Protein AF-A0A0H5S1N2-F1 (afdb_monomer_lite)

Organism: Brugia malayi (NCBI:txid6279)

Foldseek 3Di:
DDDDPQKDKDAPDDAFAPCNVPRHMDIGGRPDDDDLVVDPDPAWHADPVRDIDGPDPDPVVVVVVVLVVLVVVLVVLVVLVVVLVLLVLLLVLLLVVQDDDDDPDVVPVVVVCVVVVVVVVVVVCVVVPDDDPGHSCRVNVCSCPPSHNVQRVLLVVLVVLLVCLPPDPDDCCPPVLSLCVLSVDDQAFDDDDDPDPLVVLLSLLSNLLVLLSVVLVVQLVVCVVVVHDSVRSSSDRPNVNVLSSVLSSVSVVLVVVLVVDDPVCSVLSSLVSLLSSLVSCLVCVVVCCVSCSDPDCVVNVVSVVVNVVSCVVCSVCSNVVSVVSDDQVVVSPDLSSDPVSPSVVSVVVVVVVDDDPPPPPPPDDPDDDDDDDDDDD

InterPro domains:
  IPR002655 Acyl-CoA oxidase, C-terminal [PF01756] (198-357)
  IPR012258 Acyl-CoA oxidase [PTHR10909] (109-358)
  IPR036250 Acyl-CoA dehydrogenase-like, C-terminal [SSF47203] (67-165)
  IPR036250 Acyl-CoA dehydrogenase-like, C-terminal [SSF47203] (199-356)
  IPR046373 Acyl-CoA oxidase/dehydrogenase, middle domain superfamily [G3DSA:2.40.110.10] (1-53)
  IPR055060 Acyl-CoA oxidase, C-alpha1 domain [PF22924] (109-161)

Structure (mmCIF, N/CA/C/O backbone):
data_AF-A0A0H5S1N2-F1
#
_entry.id   AF-A0A0H5S1N2-F1
#
loop_
_atom_site.group_PDB
_atom_site.id
_atom_site.type_symbol
_atom_site.label_atom_id
_atom_site.label_alt_id
_atom_site.label_comp_id
_atom_site.label_asym_id
_atom_site.label_entity_id
_atom_site.label_seq_id
_atom_site.pdbx_PDB_ins_code
_atom_site.Cartn_x
_atom_site.Cartn_y
_atom_site.Cartn_z
_atom_site.occupancy
_atom_site.B_iso_or_equiv
_atom_site.auth_seq_id
_atom_site.auth_comp_id
_atom_site.auth_asym_id
_atom_site.auth_atom_id
_atom_site.pdbx_PDB_model_num
ATOM 1 N N . MET A 1 1 ? -35.522 -21.968 0.559 1.00 69.38 1 MET A N 1
ATOM 2 C CA . MET A 1 1 ? -35.808 -21.950 2.017 1.00 69.38 1 MET A CA 1
ATOM 3 C C . MET A 1 1 ? -36.657 -20.722 2.329 1.00 69.38 1 MET A C 1
ATOM 5 O O . MET A 1 1 ? -36.468 -19.716 1.660 1.00 69.38 1 MET A O 1
ATOM 9 N N . LYS A 1 2 ? -37.596 -20.783 3.283 1.00 88.25 2 LYS A N 1
ATOM 10 C CA . LYS A 1 2 ? -38.331 -19.587 3.744 1.00 88.25 2 LYS A CA 1
ATOM 11 C C . LYS A 1 2 ? -37.673 -19.038 5.021 1.00 88.25 2 LYS A C 1
ATOM 13 O O . LYS A 1 2 ? -37.252 -19.859 5.838 1.00 88.25 2 LYS A O 1
ATOM 18 N N . PRO A 1 3 ? -37.579 -17.707 5.213 1.00 92.56 3 PRO A N 1
ATOM 19 C CA . PRO A 1 3 ? -37.028 -17.129 6.440 1.00 92.56 3 PRO A CA 1
ATOM 20 C C . PRO A 1 3 ? -37.806 -17.564 7.691 1.00 92.56 3 PRO A C 1
ATOM 22 O O . PRO A 1 3 ? -39.020 -17.775 7.636 1.00 92.56 3 PRO A O 1
ATOM 25 N N . LEU A 1 4 ? -37.111 -17.683 8.827 1.00 94.69 4 LEU A N 1
ATOM 26 C CA . LEU A 1 4 ? -37.740 -17.999 10.113 1.00 94.69 4 LEU A CA 1
ATOM 27 C C . LEU A 1 4 ? -38.687 -16.877 10.564 1.00 94.69 4 LEU A C 1
ATOM 29 O O . LEU A 1 4 ? -38.534 -15.711 10.201 1.00 94.69 4 LEU A O 1
ATOM 33 N N . LYS A 1 5 ? -39.652 -17.219 11.425 1.00 95.12 5 LYS A N 1
ATOM 34 C CA . LYS A 1 5 ? -40.608 -16.251 11.982 1.00 95.12 5 LYS A CA 1
ATOM 35 C C . LYS A 1 5 ? -39.878 -15.081 12.648 1.00 95.12 5 LYS A C 1
ATOM 37 O O . LYS A 1 5 ? -39.040 -15.284 13.522 1.00 95.12 5 LYS A O 1
ATOM 42 N N . GLY A 1 6 ? -40.246 -13.857 12.277 1.00 95.38 6 GLY A N 1
ATOM 43 C CA . GLY A 1 6 ? -39.630 -12.642 12.815 1.00 95.38 6 GLY A CA 1
ATOM 44 C C . GLY A 1 6 ? -38.267 -12.307 12.203 1.00 95.38 6 GLY A C 1
ATOM 45 O O . GLY A 1 6 ? -37.628 -11.377 12.681 1.00 95.38 6 GLY A O 1
ATOM 46 N N . ILE A 1 7 ? -37.825 -13.022 11.165 1.00 97.00 7 ILE A N 1
ATOM 47 C CA . ILE A 1 7 ? -36.645 -12.677 10.369 1.00 97.00 7 ILE A CA 1
ATOM 48 C C . ILE A 1 7 ? -37.102 -12.293 8.963 1.00 97.00 7 ILE A C 1
ATOM 50 O O . ILE A 1 7 ? -37.842 -13.031 8.314 1.00 97.00 7 ILE A O 1
ATOM 54 N N . THR A 1 8 ? -36.641 -11.144 8.484 1.00 96.62 8 THR A N 1
ATOM 55 C CA . THR A 1 8 ? -36.750 -10.744 7.079 1.00 96.62 8 THR A CA 1
ATOM 56 C C . THR A 1 8 ? -35.342 -10.595 6.525 1.00 96.62 8 THR A C 1
ATOM 58 O O . THR A 1 8 ? -34.508 -9.951 7.156 1.00 96.62 8 THR A O 1
ATOM 61 N N . ILE A 1 9 ? -35.085 -11.205 5.373 1.00 96.31 9 ILE A N 1
ATOM 62 C CA . ILE A 1 9 ? -33.820 -11.096 4.644 1.00 96.31 9 ILE A CA 1
ATOM 63 C C . ILE A 1 9 ? -34.110 -10.665 3.213 1.00 96.31 9 ILE A C 1
ATOM 65 O O . ILE A 1 9 ? -35.182 -10.976 2.686 1.00 96.31 9 ILE A O 1
ATOM 69 N N . GLY A 1 10 ? -33.159 -9.984 2.594 1.00 93.69 10 GLY A N 1
ATOM 70 C CA . GLY A 1 10 ? -33.212 -9.634 1.181 1.00 93.69 10 GLY A CA 1
ATOM 71 C C . GLY A 1 10 ? -31.820 -9.369 0.630 1.00 93.69 10 GLY A C 1
ATOM 72 O O . GLY A 1 10 ? -30.874 -9.203 1.397 1.00 93.69 10 GLY A O 1
ATOM 73 N N . ASP A 1 11 ? -31.714 -9.348 -0.693 1.00 93.75 11 ASP A N 1
ATOM 74 C CA . ASP A 1 11 ? -30.486 -8.998 -1.405 1.00 93.75 11 ASP A CA 1
ATOM 75 C C . ASP A 1 11 ? -30.286 -7.469 -1.409 1.00 93.75 11 ASP A C 1
ATOM 77 O O . ASP A 1 11 ? -31.260 -6.708 -1.377 1.00 93.75 11 ASP A O 1
ATOM 81 N N . MET A 1 12 ? -29.030 -7.017 -1.396 1.00 91.56 12 MET A N 1
ATOM 82 C CA . MET A 1 12 ? -28.662 -5.594 -1.479 1.00 91.56 12 MET A CA 1
ATOM 83 C C . MET A 1 12 ? -28.773 -5.021 -2.897 1.00 91.56 12 MET A C 1
ATOM 85 O O . MET A 1 12 ? -28.662 -3.808 -3.067 1.00 91.56 12 MET A O 1
ATOM 89 N N . GLY A 1 13 ? -29.010 -5.869 -3.894 1.00 88.94 13 GLY A N 1
ATOM 90 C CA . GLY A 1 13 ? -29.128 -5.516 -5.295 1.00 88.94 13 GLY A CA 1
ATOM 91 C C . GLY A 1 13 ? -27.802 -5.583 -6.047 1.00 88.94 13 GLY A C 1
ATOM 92 O O . GLY A 1 13 ? -26.822 -6.223 -5.633 1.00 88.94 13 GLY A O 1
ATOM 93 N N . GLU A 1 14 ? -27.809 -4.904 -7.191 1.00 86.56 14 GLU A N 1
ATOM 94 C CA . GLU A 1 14 ? -26.660 -4.778 -8.075 1.00 86.56 14 GLU A CA 1
ATOM 95 C C . GLU A 1 14 ? -25.483 -4.115 -7.352 1.00 86.56 14 GLU A C 1
ATOM 97 O O . GLU A 1 14 ? -25.625 -3.149 -6.597 1.00 86.56 14 GLU A O 1
ATOM 102 N N . LYS A 1 15 ? -24.302 -4.676 -7.580 1.00 81.69 15 LYS A N 1
ATOM 103 C CA . LYS A 1 15 ? -23.021 -4.218 -7.057 1.00 81.69 15 LYS A CA 1
ATOM 104 C C . LYS A 1 15 ? -22.093 -3.959 -8.228 1.00 81.69 15 LYS A C 1
ATOM 106 O O . LYS A 1 15 ? -22.338 -4.365 -9.361 1.00 81.69 15 LYS A O 1
ATOM 111 N N . ILE A 1 16 ? -20.982 -3.301 -7.947 1.00 71.56 16 ILE A N 1
ATOM 112 C CA . ILE A 1 16 ? -20.002 -3.051 -8.988 1.00 71.56 16 ILE A CA 1
ATOM 113 C C . ILE A 1 16 ? -19.229 -4.321 -9.371 1.00 71.56 16 ILE A C 1
ATOM 115 O O . ILE A 1 16 ? -18.708 -5.026 -8.509 1.00 71.56 16 ILE A O 1
ATOM 119 N N . GLY A 1 17 ? -19.090 -4.560 -10.678 1.00 69.69 17 GLY A N 1
ATOM 120 C CA . GLY A 1 17 ? -18.202 -5.580 -11.244 1.00 69.69 17 GLY A CA 1
ATOM 121 C C . GLY A 1 17 ? -18.517 -7.001 -10.772 1.00 69.69 17 GLY A C 1
ATOM 122 O O . GLY A 1 17 ? -19.680 -7.378 -10.607 1.00 69.69 17 GLY A O 1
ATOM 123 N N . ASP A 1 18 ? -17.463 -7.781 -10.522 1.00 69.69 18 ASP A N 1
ATOM 124 C CA . ASP A 1 18 ? -17.546 -9.215 -10.199 1.00 69.69 18 ASP A CA 1
ATOM 125 C C . ASP A 1 18 ? -18.272 -9.531 -8.880 1.00 69.69 18 ASP A C 1
ATOM 127 O O . ASP A 1 18 ? -18.633 -10.682 -8.610 1.00 69.69 18 ASP A O 1
ATOM 131 N N . TRP A 1 19 ? -18.545 -8.514 -8.057 1.00 79.38 19 TRP A N 1
ATOM 132 C CA . TRP A 1 19 ? -19.257 -8.674 -6.792 1.00 79.38 19 TRP A CA 1
ATOM 133 C C . TRP A 1 19 ? -20.731 -9.032 -6.976 1.00 79.38 19 TRP A C 1
ATOM 135 O O . TRP A 1 19 ? -21.348 -9.494 -6.023 1.00 79.38 19 TRP A O 1
ATOM 145 N N . ASN A 1 20 ? -21.295 -8.897 -8.182 1.00 83.00 20 ASN A N 1
ATOM 146 C CA . ASN A 1 20 ? -22.653 -9.362 -8.493 1.00 83.00 20 ASN A CA 1
ATOM 147 C C . ASN A 1 20 ? -22.849 -10.872 -8.298 1.00 83.00 20 ASN A C 1
ATOM 149 O O . ASN A 1 20 ? -23.973 -11.315 -8.079 1.00 83.00 20 ASN A O 1
ATOM 153 N N . SER A 1 21 ? -21.766 -11.654 -8.325 1.00 83.06 21 SER A N 1
ATOM 154 C CA . SER A 1 21 ? -21.802 -13.086 -8.004 1.00 83.06 21 SER A CA 1
ATOM 155 C C . SER A 1 21 ? -21.933 -13.383 -6.501 1.00 83.06 21 SER A C 1
ATOM 157 O O . SER A 1 21 ? -22.204 -14.524 -6.131 1.00 83.06 21 SER A O 1
ATOM 159 N N . ILE A 1 22 ? -21.754 -12.375 -5.637 1.00 86.12 22 ILE A N 1
ATOM 160 C CA . ILE A 1 22 ? -21.872 -12.491 -4.180 1.00 86.12 22 ILE A CA 1
ATOM 161 C C . ILE A 1 22 ? -23.232 -11.951 -3.729 1.00 86.12 22 ILE A C 1
ATOM 163 O O . ILE A 1 22 ? -23.596 -10.805 -3.996 1.00 86.12 22 ILE A O 1
ATOM 167 N N . ASP A 1 23 ? -23.975 -12.760 -2.984 1.00 89.50 23 ASP A N 1
ATOM 168 C CA . ASP A 1 23 ? -25.315 -12.479 -2.462 1.00 89.50 23 ASP A CA 1
ATOM 169 C C . ASP A 1 23 ? -25.272 -11.647 -1.167 1.00 89.50 23 ASP A C 1
ATOM 171 O O . ASP A 1 23 ? -25.811 -12.020 -0.122 1.00 89.50 23 ASP A O 1
ATOM 175 N N . ASN A 1 24 ? -24.599 -10.488 -1.212 1.00 90.94 24 ASN A N 1
ATOM 176 C CA . ASN A 1 24 ? -24.626 -9.538 -0.100 1.00 90.94 24 ASN A CA 1
ATOM 177 C C . ASN A 1 24 ? -26.076 -9.159 0.224 1.00 90.94 24 ASN A C 1
ATOM 179 O O . ASN A 1 24 ? -26.756 -8.537 -0.587 1.00 90.94 24 ASN A O 1
ATOM 183 N N . GLY A 1 25 ? -26.521 -9.485 1.435 1.00 93.00 25 GLY A N 1
ATOM 184 C CA . GLY A 1 25 ? -27.890 -9.242 1.869 1.00 93.00 25 GLY A CA 1
ATOM 185 C C . GLY A 1 25 ? -28.004 -8.326 3.080 1.00 93.00 25 GLY A C 1
ATOM 186 O O . GLY A 1 25 ? -27.043 -8.067 3.805 1.00 93.00 25 GLY A O 1
ATOM 187 N N . TRP A 1 26 ? -29.227 -7.875 3.328 1.00 95.12 26 TRP A N 1
ATOM 188 C CA . TRP A 1 26 ? -29.633 -7.239 4.574 1.00 95.12 26 TRP A CA 1
ATOM 189 C C . TRP A 1 26 ? -30.487 -8.203 5.400 1.00 95.12 26 TRP A C 1
ATOM 191 O O . TRP A 1 26 ? -31.183 -9.073 4.873 1.00 95.12 26 TRP A O 1
ATOM 201 N N . ILE A 1 27 ? -30.456 -8.032 6.722 1.00 96.12 27 ILE A N 1
ATOM 202 C CA . ILE A 1 27 ? -31.265 -8.810 7.662 1.00 96.12 27 ILE A CA 1
ATOM 203 C C . ILE A 1 27 ? -31.962 -7.887 8.658 1.00 96.12 27 ILE A C 1
ATOM 205 O O . ILE A 1 27 ? -31.359 -6.979 9.228 1.00 96.12 27 ILE A O 1
ATOM 209 N N . LYS A 1 28 ? -33.254 -8.130 8.882 1.00 96.62 28 LYS A N 1
ATOM 210 C CA . LYS A 1 28 ? -34.083 -7.429 9.861 1.00 96.62 28 LYS A CA 1
ATOM 211 C C . LYS A 1 28 ? -34.686 -8.428 10.836 1.00 96.62 28 LYS A C 1
ATOM 213 O O . LYS A 1 28 ? -35.381 -9.364 10.440 1.00 96.62 28 LYS A O 1
ATOM 218 N N . PHE A 1 29 ? -34.478 -8.175 12.124 1.00 97.25 29 PHE A N 1
ATOM 219 C CA . PHE A 1 29 ? -35.089 -8.941 13.204 1.00 97.25 29 PHE A CA 1
ATOM 220 C C . PHE A 1 29 ? -36.305 -8.195 13.761 1.00 97.25 29 PHE A C 1
ATOM 222 O O . PHE A 1 29 ? -36.204 -7.053 14.202 1.00 97.25 29 PHE A O 1
ATOM 229 N N . ASN A 1 30 ? -37.461 -8.851 13.781 1.00 96.94 30 ASN A N 1
ATOM 230 C CA . ASN A 1 30 ? -38.675 -8.392 14.446 1.00 96.94 30 ASN A CA 1
ATOM 231 C C . ASN A 1 30 ? -38.981 -9.302 15.640 1.00 96.94 30 ASN A C 1
ATOM 233 O O . ASN A 1 30 ? -39.655 -10.324 15.497 1.00 96.94 30 ASN A O 1
ATOM 237 N N . LYS A 1 31 ? -38.448 -8.931 16.812 1.00 95.88 31 LYS A N 1
ATOM 238 C CA . LYS A 1 31 ? -38.609 -9.661 18.085 1.00 95.88 31 LYS A CA 1
ATOM 239 C C . LYS A 1 31 ? -38.317 -11.171 17.976 1.00 95.88 31 LYS A C 1
ATOM 241 O O . LYS A 1 31 ? -38.899 -11.968 18.714 1.00 95.88 31 LYS A O 1
ATOM 246 N N . HIS A 1 32 ? -37.425 -11.569 17.065 1.00 95.81 32 HIS A N 1
ATOM 247 C CA . HIS A 1 32 ? -36.955 -12.948 16.967 1.00 95.81 32 HIS A CA 1
ATOM 248 C C . HIS A 1 32 ? -36.146 -13.299 18.223 1.00 95.81 32 HIS A C 1
ATOM 250 O O . HIS A 1 32 ? -35.346 -12.488 18.689 1.00 95.81 32 HIS A O 1
ATOM 256 N N . ARG A 1 33 ? -36.374 -14.484 18.796 1.00 94.56 33 ARG A N 1
ATOM 257 C CA . ARG A 1 33 ? -35.695 -14.932 20.018 1.00 94.56 33 ARG A CA 1
ATOM 258 C C . ARG A 1 33 ? -34.677 -16.007 19.672 1.00 94.56 33 ARG A C 1
ATOM 260 O O . ARG A 1 33 ? -35.042 -17.026 19.098 1.00 94.56 33 ARG A O 1
ATOM 267 N N . PHE A 1 34 ? -33.436 -15.784 20.082 1.00 92.62 34 PHE A N 1
ATOM 268 C CA . PHE A 1 34 ? -32.371 -16.778 20.027 1.00 92.62 34 PHE A CA 1
ATOM 269 C C . PHE A 1 34 ? -32.224 -17.453 21.388 1.00 92.62 34 PHE A C 1
ATOM 271 O O . PHE A 1 34 ? -32.481 -16.839 22.426 1.00 92.62 34 PHE A O 1
ATOM 278 N N . HIS A 1 35 ? -31.812 -18.717 21.386 1.00 92.25 35 HIS A N 1
ATOM 279 C CA . HIS A 1 35 ? -31.450 -19.397 22.621 1.00 92.25 35 HIS A CA 1
ATOM 280 C C . HIS A 1 35 ? -30.100 -18.863 23.136 1.00 92.25 35 HIS A C 1
ATOM 282 O O . HIS A 1 35 ? -29.242 -18.480 22.343 1.00 92.25 35 HIS A O 1
ATOM 288 N N . LEU A 1 36 ? -29.895 -18.839 24.460 1.00 89.31 36 LEU A N 1
ATOM 289 C CA . LEU A 1 36 ? -28.687 -18.269 25.078 1.00 89.31 36 LEU A CA 1
ATOM 290 C C . LEU A 1 36 ? -27.392 -18.950 24.595 1.00 89.31 36 LEU A C 1
ATOM 292 O O . LEU A 1 36 ? -26.365 -18.296 24.463 1.00 89.31 36 LEU A O 1
ATOM 296 N N . ASN A 1 37 ? -27.453 -20.242 24.261 1.00 91.62 37 ASN A N 1
ATOM 297 C CA . ASN A 1 37 ? -26.327 -20.997 23.690 1.00 91.62 37 ASN A CA 1
ATOM 298 C C . ASN A 1 37 ? -25.897 -20.541 22.280 1.00 91.62 37 ASN A C 1
ATOM 300 O O . ASN A 1 37 ? -24.853 -20.980 21.812 1.00 91.62 37 ASN A O 1
ATOM 304 N N . ALA A 1 38 ? -26.673 -19.686 21.605 1.00 92.56 38 ALA A N 1
ATOM 305 C CA . ALA A 1 38 ? -26.272 -19.076 20.339 1.00 92.56 38 ALA A CA 1
ATOM 306 C C . ALA A 1 38 ? -25.267 -17.925 20.539 1.00 92.56 38 ALA A C 1
ATOM 308 O O . ALA A 1 38 ? -24.672 -17.453 19.572 1.00 92.56 38 ALA A O 1
ATOM 309 N N . LEU A 1 39 ? -25.076 -17.457 21.779 1.00 91.50 39 LEU A N 1
ATOM 310 C CA . LEU A 1 39 ? -24.087 -16.438 22.107 1.00 91.50 39 LEU A CA 1
ATOM 311 C C . LEU A 1 39 ? -22.670 -17.021 22.001 1.00 91.50 39 LEU A C 1
ATOM 313 O O . LEU A 1 39 ? -22.302 -17.918 22.756 1.00 91.50 39 LEU A O 1
ATOM 317 N N . LEU A 1 40 ? -21.845 -16.456 21.116 1.00 90.94 40 LEU A N 1
ATOM 318 C CA . LEU A 1 40 ? -20.412 -16.749 21.062 1.00 90.94 40 LEU A CA 1
ATOM 319 C C . LEU A 1 40 ? -19.715 -16.114 22.272 1.00 90.94 40 LEU A C 1
ATOM 321 O O . LEU A 1 40 ? -19.323 -14.949 22.245 1.00 90.94 40 LEU A O 1
ATOM 325 N N . ASN A 1 41 ? -19.578 -16.878 23.352 1.00 89.94 41 ASN A N 1
ATOM 326 C CA . ASN A 1 41 ? -19.244 -16.355 24.677 1.00 89.94 41 ASN A CA 1
ATOM 327 C C . ASN A 1 41 ? -17.783 -16.576 25.118 1.00 89.94 41 ASN A C 1
ATOM 329 O O . ASN A 1 41 ? -17.496 -16.639 26.312 1.00 89.94 41 ASN A O 1
ATOM 333 N N . ARG A 1 42 ? -16.837 -16.669 24.168 1.00 88.06 42 ARG A N 1
ATOM 334 C CA . ARG A 1 42 ? -15.408 -16.924 24.454 1.00 88.06 42 ARG A CA 1
ATOM 335 C C . ARG A 1 42 ? -14.770 -15.876 25.374 1.00 88.06 42 ARG A C 1
ATOM 337 O O . ARG A 1 42 ? -13.938 -16.228 26.203 1.00 88.06 42 ARG A O 1
ATOM 344 N N . PHE A 1 43 ? -15.111 -14.599 25.192 1.00 87.62 43 PHE A N 1
ATOM 345 C CA . PHE A 1 43 ? -14.486 -13.483 25.919 1.00 87.62 43 PHE A CA 1
ATOM 346 C C . PHE A 1 43 ? -15.434 -12.775 26.893 1.00 87.62 43 PHE A C 1
ATOM 348 O O . PHE A 1 43 ? -14.991 -12.152 27.858 1.00 87.62 43 PHE A O 1
ATOM 355 N N . ALA A 1 44 ? -16.736 -12.870 26.647 1.00 88.81 44 ALA A N 1
ATOM 356 C CA . ALA A 1 44 ? -17.767 -12.315 27.503 1.00 88.81 44 ALA A CA 1
ATOM 357 C C . ALA A 1 44 ? -19.013 -13.197 27.444 1.00 88.81 44 ALA A C 1
ATOM 359 O O . ALA A 1 44 ? -19.340 -13.738 26.390 1.00 88.81 44 ALA A O 1
ATOM 360 N N . THR A 1 45 ? -19.709 -13.334 28.567 1.00 92.62 45 THR A N 1
ATOM 361 C CA . THR A 1 45 ? -20.899 -14.173 28.703 1.00 92.62 45 THR A CA 1
ATOM 362 C C . THR A 1 45 ? -22.004 -13.439 29.453 1.00 92.62 45 THR A C 1
ATOM 364 O O . THR A 1 45 ? -21.756 -12.486 30.195 1.00 92.62 45 THR A O 1
ATOM 367 N N . VAL A 1 46 ? -23.232 -13.911 29.265 1.00 93.75 46 VAL A N 1
ATOM 368 C CA . VAL A 1 46 ? -24.397 -13.527 30.060 1.00 93.75 46 VAL A CA 1
ATOM 369 C C . VAL A 1 46 ? -24.935 -14.796 30.707 1.00 93.75 46 VAL A C 1
ATOM 371 O O . VAL A 1 46 ? -25.261 -15.759 30.015 1.00 93.75 46 VAL A O 1
ATOM 374 N N . HIS A 1 47 ? -24.989 -14.816 32.035 1.00 92.25 47 HIS A N 1
ATOM 375 C CA . HIS A 1 47 ? -25.520 -15.943 32.802 1.00 92.25 47 HIS A CA 1
ATOM 376 C C . HIS A 1 47 ? -27.053 -16.021 32.681 1.00 92.25 47 HIS A C 1
ATOM 378 O O . HIS A 1 47 ? -27.690 -15.009 32.384 1.00 92.25 47 HIS A O 1
ATOM 384 N N . PRO A 1 48 ? -27.692 -17.179 32.948 1.00 91.88 48 PRO A N 1
ATOM 385 C CA 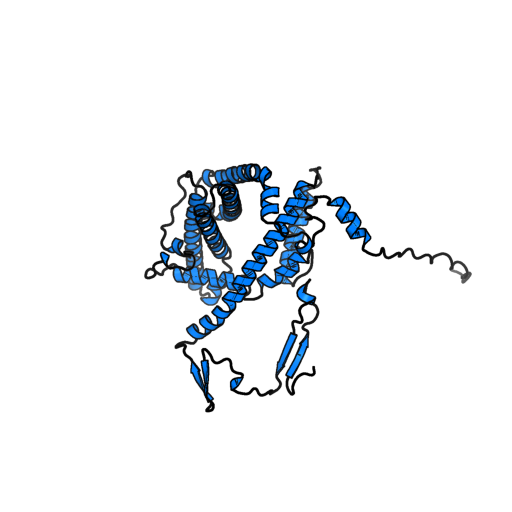. PRO A 1 48 ? -29.153 -17.319 32.868 1.00 91.88 48 PRO A CA 1
ATOM 386 C C . PRO A 1 48 ? -29.940 -16.338 33.752 1.00 91.88 48 PRO A C 1
ATOM 388 O O . PRO A 1 48 ? -31.081 -16.007 33.447 1.00 91.88 48 PRO A O 1
ATOM 391 N N . ASN A 1 49 ? -29.322 -15.849 34.829 1.00 93.88 49 ASN A N 1
ATOM 392 C CA . ASN A 1 49 ? -29.877 -14.823 35.715 1.00 93.88 49 ASN A CA 1
ATOM 393 C C . ASN A 1 49 ? -29.724 -13.382 35.173 1.00 93.88 49 ASN A C 1
ATOM 395 O O . ASN A 1 49 ? -30.115 -12.436 35.849 1.00 93.88 49 ASN A O 1
ATOM 399 N N . GLY A 1 50 ? -29.133 -13.200 33.987 1.00 92.56 50 GLY A N 1
ATOM 400 C CA . GLY A 1 50 ? -28.900 -11.906 33.344 1.00 92.56 50 GLY A CA 1
ATOM 401 C C . GLY A 1 50 ? -27.577 -11.224 33.707 1.00 92.56 50 GLY A C 1
ATOM 402 O O . GLY A 1 50 ? -27.303 -10.138 33.200 1.00 92.56 50 GLY A O 1
ATOM 403 N N . THR A 1 51 ? -26.735 -11.822 34.555 1.00 94.69 51 THR A N 1
ATOM 404 C CA . THR A 1 51 ? -25.452 -11.217 34.938 1.00 94.69 51 THR A CA 1
ATOM 405 C C . THR A 1 51 ? -24.443 -11.277 33.787 1.00 94.69 51 THR A C 1
ATOM 407 O O . THR A 1 51 ? -24.133 -12.358 33.286 1.00 94.69 51 THR A O 1
ATOM 410 N N . TYR A 1 52 ? -23.900 -10.122 33.393 1.00 92.56 52 TYR A N 1
ATOM 411 C CA . TYR A 1 52 ? -22.809 -10.016 32.420 1.00 92.56 52 TYR A CA 1
ATOM 412 C C . TYR A 1 52 ? -21.452 -10.252 33.087 1.00 92.56 52 TYR A C 1
ATOM 414 O O . TYR A 1 52 ? -21.169 -9.698 34.149 1.00 92.56 52 TYR A O 1
ATOM 422 N N . GLN A 1 53 ? -20.593 -11.032 32.438 1.00 91.50 53 GLN A N 1
ATOM 423 C CA . GLN A 1 53 ? -19.222 -11.278 32.870 1.00 91.50 53 GLN A CA 1
ATOM 424 C C . GLN A 1 53 ? -18.285 -11.204 31.664 1.00 91.50 53 GLN A C 1
ATOM 426 O O . GLN A 1 53 ? -18.555 -11.799 30.625 1.00 91.50 53 GLN A O 1
ATOM 431 N N . SER A 1 54 ? -17.165 -10.501 31.813 1.00 90.81 54 SER A N 1
ATOM 432 C CA . SER A 1 54 ? -16.129 -10.351 30.786 1.00 90.81 54 SER A CA 1
ATOM 433 C C . SER A 1 54 ? -14.768 -10.708 31.369 1.00 90.81 54 SER A C 1
ATOM 435 O O . SER A 1 54 ? -14.521 -10.451 32.547 1.00 90.81 54 SER A O 1
ATOM 437 N N . ILE A 1 55 ? -13.881 -11.275 30.548 1.00 91.19 55 ILE A N 1
ATOM 438 C CA . ILE A 1 55 ? -12.471 -11.454 30.929 1.00 91.19 55 ILE A CA 1
ATOM 439 C C . ILE A 1 55 ? -11.689 -10.133 30.872 1.00 91.19 55 ILE A C 1
ATOM 441 O O . ILE A 1 55 ? -10.621 -10.021 31.470 1.00 91.19 55 ILE A O 1
ATOM 445 N N . PHE A 1 56 ? -12.206 -9.143 30.137 1.00 88.94 56 PHE A N 1
ATOM 446 C CA . PHE A 1 56 ? -11.581 -7.833 29.994 1.00 88.94 56 PHE A CA 1
ATOM 447 C C . PHE A 1 56 ? -11.909 -6.951 31.191 1.00 88.94 56 PHE A C 1
ATOM 449 O O . PHE A 1 56 ? -13.064 -6.869 31.615 1.00 88.94 56 PHE A O 1
ATOM 456 N N . LYS A 1 57 ? -10.896 -6.248 31.704 1.00 88.12 57 LYS A N 1
ATOM 457 C CA . LYS A 1 57 ? -11.042 -5.346 32.852 1.00 88.12 57 LYS A CA 1
ATOM 458 C C . LYS A 1 57 ? -11.614 -4.002 32.431 1.00 88.12 57 LYS A C 1
ATOM 460 O O . LYS A 1 57 ? -12.263 -3.329 33.228 1.00 88.12 57 LYS A O 1
ATOM 465 N N . THR A 1 58 ? -11.367 -3.599 31.184 1.00 86.44 58 THR A N 1
ATOM 466 C CA . THR A 1 58 ? -11.810 -2.307 30.658 1.00 86.44 58 THR A CA 1
ATOM 467 C C . THR A 1 58 ? -12.540 -2.440 29.325 1.00 86.44 58 THR A C 1
ATOM 469 O O . THR A 1 58 ? -12.285 -3.342 28.527 1.00 86.44 58 THR A O 1
ATOM 472 N N . ILE A 1 59 ? -13.418 -1.473 29.044 1.00 81.06 59 ILE A N 1
ATOM 473 C CA . ILE A 1 59 ? -14.108 -1.356 27.749 1.00 81.06 59 ILE A CA 1
ATOM 474 C C . ILE A 1 59 ? -13.094 -1.195 26.603 1.00 81.06 59 ILE A C 1
ATOM 476 O O . ILE A 1 59 ? -13.311 -1.722 25.515 1.00 81.06 59 ILE A O 1
ATOM 480 N N . LYS A 1 60 ? -11.965 -0.515 26.846 1.00 77.12 60 LYS A N 1
ATOM 481 C CA . LYS A 1 60 ? -10.903 -0.322 25.846 1.00 77.12 60 LYS A CA 1
ATOM 482 C C . LYS A 1 60 ? -10.247 -1.642 25.442 1.00 77.12 60 LYS A C 1
ATOM 484 O O . LYS A 1 60 ? -10.083 -1.891 24.252 1.00 77.12 60 LYS A O 1
ATOM 489 N N . GLU A 1 61 ? -9.913 -2.492 26.414 1.00 80.50 61 GLU A N 1
ATOM 490 C CA . GLU A 1 61 ? -9.368 -3.833 26.152 1.00 80.50 61 GLU A CA 1
ATOM 491 C C . GLU A 1 61 ? -10.348 -4.675 25.327 1.00 80.50 61 GLU A C 1
ATOM 493 O O . GLU A 1 61 ? -9.956 -5.291 24.338 1.00 80.50 61 GLU A O 1
ATOM 498 N N . GLN A 1 62 ? -11.636 -4.635 25.682 1.00 79.88 62 GLN A N 1
ATOM 499 C CA . GLN A 1 62 ? -12.683 -5.349 24.954 1.00 79.88 62 GLN A CA 1
ATOM 500 C C . GLN A 1 62 ? -12.840 -4.846 23.510 1.00 79.88 62 GLN A C 1
ATOM 502 O O . GLN A 1 62 ? -12.950 -5.646 22.582 1.00 79.88 62 GLN A O 1
ATOM 507 N N . GLN A 1 63 ? -12.832 -3.528 23.299 1.00 76.31 63 GLN A N 1
ATOM 508 C CA . GLN A 1 63 ? -12.897 -2.934 21.962 1.00 76.31 63 GLN A CA 1
ATOM 509 C C . GLN A 1 63 ? -11.687 -3.327 21.109 1.00 76.31 63 GLN A C 1
ATOM 511 O O . GLN A 1 63 ? -11.858 -3.705 19.951 1.00 76.31 63 GLN A O 1
ATOM 516 N N . LEU A 1 64 ? -10.479 -3.294 21.678 1.00 76.06 64 LEU A N 1
ATOM 517 C CA . LEU A 1 64 ? -9.256 -3.671 20.972 1.00 76.06 64 LEU A CA 1
ATOM 518 C C . LEU A 1 64 ? -9.254 -5.156 20.584 1.00 76.06 64 LEU A C 1
ATOM 520 O O . LEU A 1 64 ? -8.898 -5.494 19.457 1.00 76.06 64 LEU A O 1
ATOM 524 N N . ALA A 1 65 ? -9.700 -6.033 21.485 1.00 78.69 65 ALA A N 1
ATOM 525 C CA . ALA A 1 65 ? -9.819 -7.462 21.211 1.00 78.69 65 ALA A CA 1
ATOM 526 C C . ALA A 1 65 ? -10.876 -7.779 20.140 1.00 78.69 65 ALA A C 1
ATOM 528 O O . ALA A 1 65 ? -10.692 -8.698 19.350 1.00 78.69 65 ALA A O 1
ATOM 529 N N . ASN A 1 66 ? -11.964 -7.009 20.066 1.00 76.19 66 ASN A N 1
ATOM 530 C CA . ASN A 1 66 ? -12.943 -7.163 18.989 1.00 76.19 66 ASN A CA 1
ATOM 531 C C . ASN A 1 66 ? -12.387 -6.678 17.640 1.00 76.19 66 ASN A C 1
ATOM 533 O O . ASN A 1 66 ? -12.620 -7.314 16.615 1.00 76.19 66 ASN A O 1
ATOM 537 N N . LEU A 1 67 ? -11.623 -5.580 17.630 1.00 74.31 67 LEU A N 1
ATOM 538 C CA . LEU A 1 67 ? -10.981 -5.067 16.417 1.00 74.31 67 LEU A CA 1
ATOM 539 C C . LEU A 1 67 ? -9.855 -5.979 15.912 1.00 74.31 67 LEU A C 1
ATOM 541 O O . LEU A 1 67 ? -9.624 -6.036 14.706 1.00 74.31 67 LEU A O 1
ATOM 545 N N . SER A 1 68 ? -9.174 -6.715 16.797 1.00 74.12 68 SER A N 1
ATOM 546 C CA . SER A 1 68 ? -8.093 -7.626 16.401 1.00 74.12 68 SER A CA 1
ATOM 547 C C . SER A 1 68 ? -8.580 -8.827 15.583 1.00 74.12 68 SER A C 1
ATOM 549 O O . SER A 1 68 ? -7.801 -9.387 14.815 1.00 74.12 68 SER A O 1
ATOM 551 N N . ILE A 1 69 ? -9.867 -9.184 15.669 1.00 76.25 69 ILE A N 1
ATOM 552 C CA . ILE A 1 69 ? -10.488 -10.221 14.828 1.00 76.25 69 ILE A CA 1
ATOM 553 C C . ILE A 1 69 ? -10.439 -9.818 13.343 1.00 76.25 69 ILE A C 1
ATOM 555 O O . ILE A 1 69 ? -10.204 -10.669 12.485 1.00 76.25 69 ILE A O 1
ATOM 559 N N . LEU A 1 70 ? -10.560 -8.519 13.041 1.00 80.69 70 LEU A N 1
ATOM 560 C CA . LEU A 1 70 ? -10.486 -7.984 11.673 1.00 80.69 70 LEU A CA 1
ATOM 561 C C . LEU A 1 70 ? -9.068 -8.073 11.082 1.00 80.69 70 LEU A C 1
ATOM 563 O O . LEU A 1 70 ? -8.886 -7.961 9.872 1.00 80.69 70 LEU A O 1
ATOM 567 N N . SER A 1 71 ? -8.037 -8.303 11.906 1.00 81.94 71 SER A N 1
ATOM 568 C CA . SER A 1 71 ? -6.646 -8.388 11.442 1.00 81.94 71 SER A CA 1
ATOM 569 C C . SER A 1 71 ? -6.427 -9.515 10.430 1.00 81.94 71 SER A C 1
ATOM 571 O O . SER A 1 71 ? -5.646 -9.344 9.495 1.00 81.94 71 SER A O 1
ATOM 573 N N . ILE A 1 72 ? -7.134 -10.643 10.568 1.00 81.88 72 ILE A N 1
ATOM 574 C CA . ILE A 1 72 ? -7.066 -11.748 9.596 1.00 81.88 72 ILE A CA 1
ATOM 575 C C . ILE A 1 72 ? -7.665 -11.301 8.257 1.00 81.88 72 ILE A C 1
ATOM 577 O O . ILE A 1 72 ? -7.051 -11.501 7.206 1.00 81.88 72 ILE A O 1
ATOM 581 N N . GLY A 1 73 ? -8.822 -10.632 8.288 1.00 79.50 73 GLY A N 1
ATOM 582 C CA . GLY A 1 73 ? -9.445 -10.046 7.098 1.00 79.50 73 GLY A CA 1
ATOM 583 C C . GLY A 1 73 ? -8.496 -9.080 6.386 1.00 79.50 73 GLY A C 1
ATOM 584 O O . GLY A 1 73 ? -8.240 -9.227 5.191 1.00 79.50 73 GLY A O 1
ATOM 585 N N . ARG A 1 74 ? -7.855 -8.177 7.139 1.00 84.69 74 ARG A N 1
ATOM 586 C CA . ARG A 1 74 ? -6.860 -7.223 6.614 1.00 84.69 74 ARG A CA 1
ATOM 587 C C . ARG A 1 74 ? -5.646 -7.903 5.985 1.00 84.69 74 ARG A C 1
ATOM 589 O O . ARG A 1 74 ? -5.227 -7.505 4.904 1.00 84.69 74 ARG A O 1
ATOM 596 N N . ALA A 1 75 ? -5.103 -8.950 6.607 1.00 83.88 75 ALA A N 1
ATOM 597 C CA . ALA A 1 75 ? -4.007 -9.723 6.016 1.00 83.88 75 ALA A CA 1
ATOM 598 C C . ALA A 1 75 ? -4.424 -10.366 4.680 1.00 83.88 75 ALA A C 1
ATOM 600 O O . ALA A 1 75 ? -3.662 -10.370 3.712 1.00 83.88 75 ALA A O 1
ATOM 601 N N . THR A 1 76 ? -5.669 -10.837 4.596 1.00 81.25 76 THR A N 1
ATOM 602 C CA . THR A 1 76 ? -6.235 -11.401 3.364 1.00 81.25 76 THR A CA 1
ATOM 603 C C . THR A 1 76 ? -6.395 -10.328 2.277 1.00 81.25 76 THR A C 1
ATOM 605 O O . THR A 1 76 ? -6.100 -10.579 1.109 1.00 81.25 76 THR A O 1
ATOM 608 N N . VAL A 1 77 ? -6.796 -9.108 2.655 1.00 82.50 77 VAL A N 1
ATOM 609 C CA . VAL A 1 77 ? -6.869 -7.941 1.757 1.00 82.50 77 VAL A CA 1
ATOM 610 C C . VAL A 1 77 ? -5.489 -7.558 1.211 1.00 82.50 77 VAL A C 1
ATOM 612 O O . VAL A 1 77 ? -5.363 -7.318 0.010 1.00 82.50 77 VAL A O 1
ATOM 615 N N . VAL A 1 78 ? -4.438 -7.580 2.039 1.00 83.81 78 VAL A N 1
ATOM 616 C CA . VAL A 1 78 ? -3.053 -7.382 1.569 1.00 83.81 78 VAL A CA 1
ATOM 617 C C . VAL A 1 78 ? -2.687 -8.434 0.516 1.00 83.81 78 VAL A C 1
ATOM 619 O O . VAL A 1 78 ? -2.183 -8.083 -0.550 1.00 83.81 78 VAL A O 1
ATOM 622 N N . GLY A 1 79 ? -3.013 -9.708 0.762 1.00 81.25 79 GLY A N 1
ATOM 623 C CA . GLY A 1 79 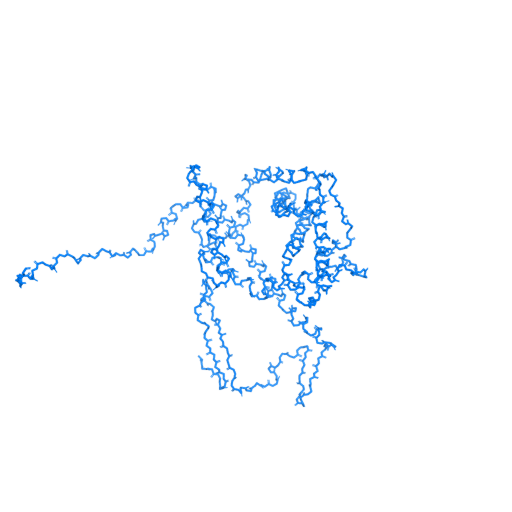? -2.816 -10.790 -0.209 1.00 81.25 79 GLY A CA 1
ATOM 624 C C . GLY A 1 79 ? -3.538 -10.548 -1.541 1.00 81.25 79 GLY A C 1
ATOM 625 O O . GLY A 1 79 ? -2.943 -10.729 -2.606 1.00 81.25 79 GLY A O 1
ATOM 626 N N . LYS A 1 80 ? -4.786 -10.060 -1.501 1.00 78.50 80 LYS A N 1
ATOM 627 C CA . LYS A 1 80 ? -5.524 -9.647 -2.709 1.00 78.50 80 LYS A CA 1
ATOM 628 C C . LYS A 1 80 ? -4.814 -8.517 -3.458 1.00 78.50 80 LYS A C 1
ATOM 630 O O . LYS A 1 80 ? -4.726 -8.579 -4.680 1.00 78.50 80 LYS A O 1
ATOM 635 N N . GLY A 1 81 ? -4.271 -7.527 -2.748 1.00 75.31 81 GLY A N 1
ATOM 636 C CA . GLY A 1 81 ? -3.534 -6.415 -3.360 1.00 75.31 81 GLY A CA 1
ATOM 637 C C . GLY A 1 81 ? -2.260 -6.867 -4.068 1.00 75.31 81 GLY A C 1
ATOM 638 O O . GLY A 1 81 ? -1.972 -6.419 -5.176 1.00 75.31 81 GLY A O 1
ATOM 639 N N . ILE A 1 82 ? -1.538 -7.822 -3.477 1.00 83.19 82 ILE A N 1
ATOM 640 C CA . ILE A 1 82 ? -0.374 -8.447 -4.116 1.00 83.19 82 ILE A CA 1
ATOM 641 C C . ILE A 1 82 ? -0.797 -9.169 -5.402 1.00 83.19 82 ILE A C 1
ATOM 643 O O . ILE A 1 82 ? -0.137 -9.009 -6.426 1.00 83.19 82 ILE A O 1
ATOM 647 N N . MET A 1 83 ? -1.904 -9.922 -5.383 1.00 79.19 83 MET A N 1
ATOM 648 C CA . MET A 1 83 ? -2.403 -10.609 -6.582 1.00 79.19 83 MET A CA 1
ATOM 649 C C . MET A 1 83 ? -2.856 -9.634 -7.674 1.00 79.19 83 MET A C 1
ATOM 651 O O . MET A 1 83 ? -2.494 -9.825 -8.831 1.00 79.19 83 MET A O 1
ATOM 655 N N . ALA A 1 84 ? -3.575 -8.565 -7.323 1.00 75.81 84 ALA A N 1
ATOM 656 C CA . ALA A 1 84 ? -3.991 -7.542 -8.281 1.00 75.81 84 ALA A CA 1
ATOM 657 C C . ALA A 1 84 ? -2.781 -6.869 -8.953 1.00 75.81 84 ALA A C 1
ATOM 659 O O . ALA A 1 84 ? -2.727 -6.782 -10.180 1.00 75.81 84 ALA A O 1
ATOM 660 N N . ASN A 1 85 ? -1.767 -6.482 -8.168 1.00 76.88 85 ASN A N 1
ATOM 661 C CA . ASN A 1 85 ? -0.520 -5.921 -8.696 1.00 76.88 85 ASN A CA 1
ATOM 662 C C . ASN A 1 85 ? 0.221 -6.914 -9.595 1.00 76.88 85 ASN A C 1
ATOM 664 O O . ASN A 1 85 ? 0.707 -6.537 -10.657 1.00 76.88 85 ASN A O 1
ATOM 668 N N . ARG A 1 86 ? 0.286 -8.185 -9.188 1.00 78.38 86 ARG A N 1
ATOM 669 C CA . ARG A 1 86 ? 0.915 -9.260 -9.961 1.00 78.38 86 ARG A CA 1
ATOM 670 C C . ARG A 1 86 ? 0.253 -9.403 -11.333 1.00 78.38 86 ARG A C 1
ATOM 672 O O . ARG A 1 86 ? 0.948 -9.329 -12.340 1.00 78.38 86 ARG A O 1
ATOM 679 N N . LEU A 1 87 ? -1.075 -9.523 -11.378 1.00 74.25 87 LEU A N 1
ATOM 680 C CA . LEU A 1 87 ? -1.840 -9.612 -12.626 1.00 74.25 87 LEU A CA 1
ATOM 681 C C . LEU A 1 87 ? -1.632 -8.378 -13.514 1.00 74.25 87 LEU A C 1
ATOM 683 O O . LEU A 1 87 ? -1.309 -8.516 -14.694 1.00 74.25 87 LEU A O 1
ATOM 687 N N . ALA A 1 88 ? -1.759 -7.178 -12.941 1.00 73.06 88 ALA A N 1
ATOM 688 C CA . ALA A 1 88 ? -1.607 -5.925 -13.674 1.00 73.06 88 ALA A CA 1
ATOM 689 C C . ALA A 1 88 ? -0.209 -5.781 -14.295 1.00 73.06 88 ALA A C 1
ATOM 691 O O . ALA A 1 88 ? -0.094 -5.460 -15.478 1.00 73.06 88 ALA A O 1
ATOM 692 N N . VAL A 1 89 ? 0.850 -6.065 -13.527 1.00 76.44 89 VAL A N 1
ATOM 693 C CA . VAL A 1 89 ? 2.238 -5.983 -14.004 1.00 76.44 89 VAL A CA 1
ATOM 694 C C . VAL A 1 89 ? 2.508 -6.998 -15.112 1.00 76.44 89 VAL A C 1
ATOM 696 O O . VAL A 1 89 ? 3.133 -6.633 -16.104 1.00 76.44 89 VAL A O 1
ATOM 699 N N . ILE A 1 90 ? 2.022 -8.239 -15.001 1.00 76.00 90 ILE A N 1
ATOM 700 C CA . ILE A 1 90 ? 2.236 -9.249 -16.051 1.00 76.00 90 ILE A CA 1
ATOM 701 C C . ILE A 1 90 ? 1.569 -8.814 -17.359 1.00 76.00 90 ILE A C 1
ATOM 703 O O . ILE A 1 90 ? 2.219 -8.813 -18.405 1.00 76.00 90 ILE A O 1
ATOM 707 N N . ILE A 1 91 ? 0.295 -8.406 -17.302 1.00 71.88 91 ILE A N 1
ATOM 708 C CA . ILE A 1 91 ? -0.458 -7.963 -18.484 1.00 71.88 91 ILE A CA 1
ATOM 709 C C . ILE A 1 91 ? 0.228 -6.745 -19.116 1.00 71.88 91 ILE A C 1
ATOM 711 O O . ILE A 1 91 ? 0.492 -6.738 -20.319 1.00 71.88 91 ILE A O 1
ATOM 715 N N . ALA A 1 92 ? 0.555 -5.732 -18.310 1.00 72.94 92 ALA A N 1
ATOM 716 C CA . ALA A 1 92 ? 1.153 -4.492 -18.791 1.00 72.94 92 ALA A CA 1
ATOM 717 C C . ALA A 1 92 ? 2.543 -4.717 -19.396 1.00 72.94 92 ALA A C 1
ATOM 719 O O . ALA A 1 92 ? 2.828 -4.191 -20.474 1.00 72.94 92 ALA A O 1
ATOM 720 N N . THR A 1 93 ? 3.396 -5.514 -18.749 1.00 75.06 93 THR A N 1
ATOM 721 C CA . THR A 1 93 ? 4.744 -5.797 -19.252 1.00 75.06 93 THR A CA 1
ATOM 722 C C . THR A 1 93 ? 4.701 -6.611 -20.541 1.00 75.06 93 THR A C 1
ATOM 724 O O . THR A 1 93 ? 5.342 -6.215 -21.517 1.00 75.06 93 THR A O 1
ATOM 727 N N . ARG A 1 94 ? 3.926 -7.707 -20.587 1.00 77.62 94 ARG A N 1
ATOM 728 C CA . ARG A 1 94 ? 3.801 -8.546 -21.794 1.00 77.62 94 ARG A CA 1
ATOM 729 C C . ARG A 1 94 ? 3.267 -7.732 -22.975 1.00 77.62 94 ARG A C 1
ATOM 731 O O . ARG A 1 94 ? 3.862 -7.753 -24.050 1.00 77.62 94 ARG A O 1
ATOM 738 N N . TYR A 1 95 ? 2.224 -6.928 -22.755 1.00 73.25 95 TYR A N 1
ATOM 739 C CA . TYR A 1 95 ? 1.693 -6.027 -23.780 1.00 73.25 95 TYR A CA 1
ATOM 740 C C . TYR A 1 95 ? 2.735 -5.002 -24.254 1.00 73.25 95 TYR A C 1
ATOM 742 O O . TYR A 1 95 ? 2.921 -4.808 -25.459 1.00 73.25 95 TYR A O 1
ATOM 750 N N . SER A 1 96 ? 3.449 -4.370 -23.319 1.00 70.62 96 SER A N 1
ATOM 751 C CA . SER A 1 96 ? 4.440 -3.328 -23.623 1.00 70.62 96 SER A CA 1
ATOM 752 C C . SER A 1 96 ? 5.638 -3.852 -24.415 1.00 70.62 96 SER A C 1
ATOM 754 O O . SER A 1 96 ? 6.171 -3.125 -25.249 1.00 70.62 96 SER A O 1
ATOM 756 N N . ALA A 1 97 ? 6.037 -5.111 -24.218 1.00 76.06 97 ALA A N 1
ATOM 757 C CA . ALA A 1 97 ? 7.124 -5.724 -24.981 1.00 76.06 97 ALA A CA 1
ATOM 758 C C . ALA A 1 97 ? 6.790 -5.916 -26.472 1.00 76.06 97 ALA A C 1
ATOM 760 O O . ALA A 1 97 ? 7.688 -5.949 -27.313 1.00 76.06 97 ALA A O 1
ATOM 761 N N . ILE A 1 98 ? 5.503 -6.018 -26.810 1.00 72.62 98 ILE A N 1
ATOM 762 C CA . ILE A 1 98 ? 5.027 -6.283 -28.175 1.00 72.62 98 ILE A CA 1
ATOM 763 C C . ILE A 1 98 ? 4.518 -5.001 -28.850 1.00 72.62 98 ILE A C 1
ATOM 765 O O . ILE A 1 98 ? 4.618 -4.841 -30.074 1.00 72.62 98 ILE A O 1
ATOM 769 N N . ARG A 1 99 ? 3.972 -4.054 -28.077 1.00 70.50 99 ARG A N 1
ATOM 770 C CA . ARG A 1 99 ? 3.329 -2.852 -28.614 1.00 70.50 99 ARG A CA 1
ATOM 771 C C . ARG A 1 99 ? 4.345 -1.825 -29.133 1.00 70.50 99 ARG A C 1
ATOM 773 O O . ARG A 1 99 ? 5.050 -1.180 -28.368 1.00 70.50 99 ARG A O 1
ATOM 780 N N . LYS A 1 100 ? 4.326 -1.567 -30.446 1.00 71.12 100 LYS A N 1
ATOM 781 C CA . LYS A 1 100 ? 5.063 -0.462 -31.092 1.00 71.12 100 LYS A CA 1
ATOM 782 C C . LYS A 1 100 ? 4.126 0.722 -31.353 1.00 71.12 100 LYS A C 1
ATOM 784 O O . LYS A 1 100 ? 3.108 0.557 -32.017 1.00 71.12 100 LYS A O 1
ATOM 789 N N . GLN A 1 101 ? 4.463 1.915 -30.861 1.00 62.06 101 GLN A N 1
ATOM 790 C CA . GLN A 1 101 ? 3.684 3.142 -31.076 1.00 62.06 101 GLN A CA 1
ATOM 791 C C . GLN A 1 101 ? 4.634 4.349 -31.169 1.00 62.06 101 GLN A C 1
ATOM 793 O O . GLN A 1 101 ? 5.377 4.606 -30.230 1.00 62.06 101 GLN A O 1
ATOM 798 N N . PHE A 1 102 ? 4.602 5.116 -32.266 1.00 55.00 102 PHE A N 1
ATOM 799 C CA . PHE A 1 102 ? 5.406 6.340 -32.416 1.00 55.00 102 PHE A CA 1
ATOM 800 C C . PHE A 1 102 ? 4.607 7.436 -33.136 1.00 55.00 102 PHE A C 1
ATOM 802 O O . PHE A 1 102 ? 4.026 7.143 -34.178 1.00 55.00 102 PHE A O 1
ATOM 809 N N . ARG A 1 103 ? 4.569 8.664 -32.572 1.00 50.75 103 ARG A N 1
ATOM 810 C CA . ARG A 1 103 ? 4.454 10.001 -33.231 1.00 50.75 103 ARG A CA 1
ATOM 811 C C . ARG A 1 103 ? 4.144 11.111 -32.201 1.00 50.75 103 ARG A C 1
ATOM 813 O O . ARG A 1 103 ? 2.992 11.345 -31.865 1.00 50.75 103 ARG A O 1
ATOM 820 N N . MET A 1 104 ? 5.163 11.840 -31.742 1.00 56.03 104 MET A N 1
ATOM 821 C CA . MET A 1 104 ? 5.107 12.654 -30.509 1.00 56.03 104 MET A CA 1
ATOM 822 C C . MET A 1 104 ? 4.214 13.918 -30.516 1.00 56.03 104 MET A C 1
ATOM 824 O O . MET A 1 104 ? 3.813 14.369 -29.448 1.00 56.03 104 MET A O 1
ATOM 828 N N . ALA A 1 105 ? 3.893 14.524 -31.665 1.00 48.84 105 ALA A N 1
ATOM 829 C CA . ALA A 1 105 ? 3.451 15.930 -31.685 1.00 48.84 105 ALA A CA 1
ATOM 830 C C . ALA A 1 105 ? 1.990 16.199 -31.243 1.00 48.84 105 ALA A C 1
ATOM 832 O O . ALA A 1 105 ? 1.738 17.222 -30.620 1.00 48.84 105 ALA A O 1
ATOM 833 N N . ASN A 1 106 ? 1.041 15.282 -31.484 1.00 52.38 106 ASN A N 1
ATOM 834 C CA . ASN A 1 106 ? -0.372 15.433 -31.061 1.00 52.38 106 ASN A CA 1
ATOM 835 C C . ASN A 1 106 ? -0.702 14.663 -29.764 1.00 52.38 106 ASN A C 1
ATOM 837 O O . ASN A 1 106 ? -1.867 14.514 -29.401 1.00 52.38 106 ASN A O 1
ATOM 841 N N . GLN A 1 107 ? 0.312 14.110 -29.092 1.00 56.22 107 GLN A N 1
ATOM 842 C CA . GLN A 1 107 ? 0.125 13.158 -27.995 1.00 56.22 107 GLN A CA 1
ATOM 843 C C . GLN A 1 107 ? 0.207 13.812 -26.612 1.00 56.22 107 GLN A C 1
ATOM 845 O O . GLN A 1 107 ? -0.499 13.371 -25.720 1.00 56.22 107 GLN A O 1
ATOM 850 N N . THR A 1 108 ? 0.986 14.878 -26.417 1.00 57.47 108 THR A N 1
ATOM 851 C CA . THR A 1 108 ? 1.216 15.478 -25.086 1.00 57.47 108 THR A CA 1
ATOM 852 C C . THR A 1 108 ? -0.026 16.132 -24.480 1.00 57.47 108 THR A C 1
ATOM 854 O O . THR A 1 108 ? -0.361 15.841 -23.336 1.00 57.47 108 THR A O 1
ATOM 857 N N . ALA A 1 109 ? -0.752 16.957 -25.243 1.00 56.81 109 ALA A N 1
ATOM 858 C CA . ALA A 1 109 ? -2.003 17.564 -24.773 1.00 56.81 109 ALA A CA 1
ATOM 859 C C . ALA A 1 109 ? -3.097 16.510 -24.546 1.00 56.81 109 ALA A C 1
ATOM 861 O O . ALA A 1 109 ? -3.836 16.590 -23.566 1.00 56.81 109 ALA A O 1
ATOM 862 N N . LYS A 1 110 ? -3.159 15.488 -25.414 1.00 61.06 110 LYS A N 1
ATOM 863 C CA . LYS A 1 110 ? -4.055 14.343 -25.229 1.00 61.06 110 LYS A CA 1
ATOM 864 C C . LYS A 1 110 ? -3.718 13.603 -23.935 1.00 61.06 110 LYS A C 1
ATOM 866 O O . LYS A 1 110 ? -4.614 13.432 -23.134 1.00 61.06 110 LYS A O 1
ATOM 871 N N . VAL A 1 111 ? -2.454 13.231 -23.709 1.00 65.12 111 VAL A N 1
ATOM 872 C CA . VAL A 1 111 ? -2.011 12.514 -22.501 1.00 65.12 111 VAL A CA 1
ATOM 873 C C . VAL A 1 111 ? -2.369 13.298 -21.246 1.00 65.12 111 VAL A C 1
ATOM 875 O O . VAL A 1 111 ? -3.048 12.746 -20.393 1.00 65.12 111 VAL A O 1
ATOM 878 N N . LEU A 1 112 ? -1.997 14.581 -21.157 1.00 63.28 112 LEU A N 1
ATOM 879 C CA . LEU A 1 112 ? -2.286 15.382 -19.966 1.00 63.28 112 LEU A CA 1
ATOM 880 C C . LEU A 1 112 ? -3.797 15.528 -19.733 1.00 63.28 112 LEU A C 1
ATOM 882 O O . LEU A 1 112 ? -4.267 15.282 -18.633 1.00 63.28 112 LEU A O 1
ATOM 886 N N . SER A 1 113 ? -4.572 15.873 -20.767 1.00 56.03 113 SER A N 1
ATOM 887 C CA . SER A 1 113 ? -6.026 16.048 -20.620 1.00 56.03 113 SER A CA 1
ATOM 888 C C . SER A 1 113 ? -6.766 14.746 -20.312 1.00 56.03 113 SER A C 1
ATOM 890 O O . SER A 1 113 ? -7.724 14.769 -19.544 1.00 56.03 113 SER A O 1
ATOM 892 N N . THR A 1 114 ? -6.334 13.608 -20.867 1.00 56.19 114 THR A N 1
ATOM 893 C CA . THR A 1 114 ? -6.951 12.312 -20.564 1.00 56.19 114 THR A CA 1
ATOM 894 C C . THR A 1 114 ? -6.521 11.761 -19.210 1.00 56.19 114 THR A C 1
ATOM 896 O O . THR A 1 114 ? -7.357 11.174 -18.543 1.00 56.19 114 THR A O 1
ATOM 899 N N . GLU A 1 115 ? -5.270 11.958 -18.783 1.00 65.25 115 GLU A N 1
ATOM 900 C CA . GLU A 1 115 ? -4.798 11.556 -17.446 1.00 65.25 115 GLU A CA 1
ATOM 901 C C .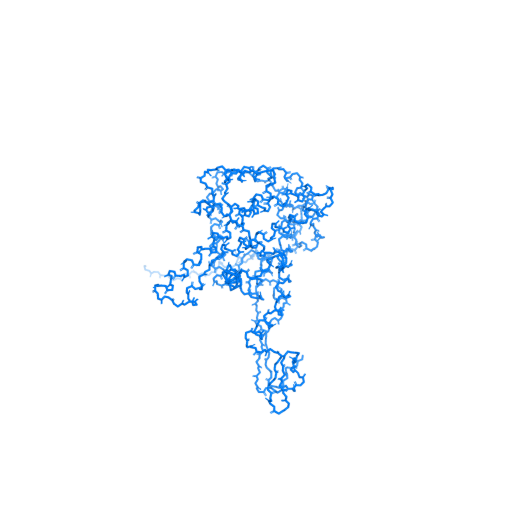 GLU A 1 115 ? -5.483 12.379 -16.355 1.00 65.25 115 GLU A C 1
ATOM 903 O O . GLU A 1 115 ? -6.079 11.812 -15.447 1.00 65.25 115 GLU A O 1
ATOM 908 N N . GLU A 1 116 ? -5.498 13.709 -16.478 1.00 57.06 116 GLU A N 1
ATOM 909 C CA . GLU A 1 116 ? -6.228 14.575 -15.544 1.00 57.06 116 GLU A CA 1
ATOM 910 C C . GLU A 1 116 ? -7.735 14.294 -15.581 1.00 57.06 116 GLU A C 1
ATOM 912 O O . GLU A 1 116 ? -8.386 14.275 -14.542 1.00 57.06 116 GLU A O 1
ATOM 917 N N . GLY A 1 117 ? -8.295 14.003 -16.761 1.00 46.50 117 GLY A N 1
ATOM 918 C CA . GLY A 1 117 ? -9.689 13.588 -16.903 1.00 46.50 117 GLY A CA 1
ATOM 919 C C . GLY A 1 117 ? -9.994 12.267 -16.192 1.00 46.50 117 GLY A C 1
ATOM 920 O O . GLY A 1 117 ? -11.004 12.176 -15.501 1.00 46.50 117 GLY A O 1
ATOM 921 N N . VAL A 1 118 ? -9.124 11.259 -16.314 1.00 60.56 118 VAL A N 1
ATOM 922 C CA . VAL A 1 118 ? -9.262 9.973 -15.610 1.00 60.56 118 VAL A CA 1
ATOM 923 C C . VAL A 1 118 ? -9.048 10.142 -14.107 1.00 60.56 118 VAL A C 1
ATOM 925 O O . VAL A 1 118 ? -9.842 9.606 -13.347 1.00 60.56 118 VAL A O 1
ATOM 928 N N . ASN A 1 119 ? -8.063 10.925 -13.663 1.00 62.22 119 ASN A N 1
ATOM 929 C CA . ASN A 1 119 ? -7.842 11.214 -12.242 1.00 62.22 119 ASN A CA 1
ATOM 930 C C . ASN A 1 119 ? -9.030 11.968 -11.629 1.00 62.22 119 ASN A C 1
ATOM 932 O O . ASN A 1 119 ? -9.506 11.599 -10.561 1.00 62.22 119 ASN A O 1
ATOM 936 N N . ALA A 1 120 ? -9.571 12.969 -12.328 1.00 51.28 120 ALA A N 1
ATOM 937 C CA . ALA A 1 120 ? -10.764 13.691 -11.896 1.00 51.28 120 ALA A CA 1
ATOM 938 C C . ALA A 1 120 ? -12.004 12.786 -11.864 1.00 51.28 120 ALA A C 1
ATOM 940 O O . ALA A 1 120 ? -12.808 12.879 -10.936 1.00 51.28 120 ALA A O 1
ATOM 941 N N . LEU A 1 121 ? -12.156 11.888 -12.845 1.00 48.03 121 LEU A N 1
ATOM 942 C CA . LEU A 1 121 ? -13.198 10.861 -12.831 1.00 48.03 121 LEU A CA 1
ATOM 943 C C . LEU A 1 121 ? -12.992 9.877 -11.678 1.00 48.03 121 LEU A C 1
ATOM 945 O O . LEU A 1 121 ? -13.968 9.515 -11.037 1.00 48.03 121 LEU A O 1
ATOM 949 N N . ASP A 1 122 ? -11.760 9.485 -11.369 1.00 58.69 122 ASP A N 1
ATOM 950 C CA . ASP A 1 122 ? -11.431 8.592 -10.262 1.00 58.69 122 ASP A CA 1
ATOM 951 C C . ASP A 1 122 ? -11.688 9.229 -8.898 1.00 58.69 122 ASP A C 1
ATOM 953 O O . ASP A 1 122 ? -12.228 8.562 -8.016 1.00 58.69 122 ASP A O 1
ATOM 957 N N . ASP A 1 123 ? -11.371 10.511 -8.729 1.00 53.56 123 ASP A N 1
ATOM 958 C CA . ASP A 1 123 ? -11.674 11.282 -7.524 1.00 53.56 123 ASP A CA 1
ATOM 959 C C . ASP A 1 123 ? -13.185 11.514 -7.376 1.00 53.56 123 ASP A C 1
ATOM 961 O O . ASP A 1 123 ? -13.742 11.300 -6.296 1.00 53.56 123 ASP A O 1
ATOM 965 N N . ALA A 1 124 ? -13.883 11.857 -8.466 1.00 47.12 124 ALA A N 1
ATOM 966 C CA . ALA A 1 124 ? -15.343 11.955 -8.487 1.00 47.12 124 ALA A CA 1
ATOM 967 C C . ALA A 1 124 ? -16.004 10.598 -8.202 1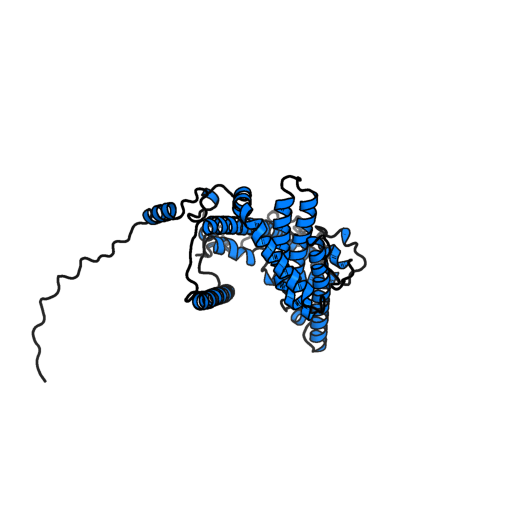.00 47.12 124 ALA A C 1
ATOM 969 O O . ALA A 1 124 ? -16.989 10.525 -7.477 1.00 47.12 124 ALA A O 1
ATOM 970 N N . ARG A 1 125 ? -15.432 9.502 -8.703 1.00 53.94 125 ARG A N 1
ATOM 971 C CA . ARG A 1 125 ? -15.865 8.126 -8.446 1.00 53.94 125 ARG A CA 1
ATOM 972 C C . ARG A 1 125 ? -15.607 7.708 -6.995 1.00 53.94 125 ARG A C 1
ATOM 974 O O . ARG A 1 125 ? -16.459 7.065 -6.395 1.00 53.94 125 ARG A O 1
ATOM 981 N N . LEU A 1 126 ? -14.476 8.087 -6.396 1.00 52.78 126 LEU A N 1
ATOM 982 C CA . LEU A 1 126 ? -14.220 7.897 -4.960 1.00 52.78 126 LEU A CA 1
ATOM 983 C C . LEU A 1 126 ? -15.204 8.699 -4.097 1.00 52.78 126 LEU A C 1
ATOM 985 O O . LEU A 1 126 ? -15.572 8.243 -3.017 1.00 52.78 126 LEU A O 1
ATOM 989 N N . ALA A 1 127 ? -15.651 9.861 -4.579 1.00 45.22 127 ALA A N 1
ATOM 990 C CA . ALA A 1 127 ? -16.664 10.678 -3.921 1.00 45.22 127 ALA A CA 1
ATOM 991 C C . ALA A 1 127 ? -18.109 10.171 -4.139 1.00 45.22 127 ALA A C 1
ATOM 993 O O . ALA A 1 127 ? -18.952 10.386 -3.270 1.00 45.22 127 ALA A O 1
ATOM 994 N N . CYS A 1 128 ? -18.395 9.490 -5.258 1.00 39.78 128 CYS A N 1
ATOM 995 C CA . CYS A 1 128 ? -19.755 9.119 -5.689 1.00 39.78 128 CYS A CA 1
ATOM 996 C C . CYS A 1 128 ? -20.045 7.606 -5.742 1.00 39.78 128 CYS A C 1
ATOM 998 O O . CYS A 1 128 ? -21.176 7.218 -6.030 1.00 39.78 128 CYS A O 1
ATOM 1000 N N . GLY A 1 129 ? -19.070 6.737 -5.469 1.00 47.78 129 GLY A N 1
ATOM 1001 C CA . GLY A 1 129 ? -19.202 5.302 -5.733 1.00 47.78 129 GLY A CA 1
ATOM 1002 C C . GLY A 1 129 ? -18.958 4.950 -7.208 1.00 47.78 129 GLY A C 1
ATOM 1003 O O . GLY A 1 129 ? -18.898 5.801 -8.091 1.00 47.78 129 GLY A O 1
ATOM 1004 N N . ALA A 1 130 ? -18.711 3.671 -7.468 1.00 47.31 130 ALA A N 1
ATOM 1005 C CA . ALA A 1 130 ? -17.748 3.234 -8.469 1.00 47.31 130 ALA A CA 1
ATOM 1006 C C . ALA A 1 130 ? -18.317 2.864 -9.872 1.00 47.31 130 ALA A C 1
ATOM 1008 O O . ALA A 1 130 ? -19.219 2.043 -9.917 1.00 47.31 130 ALA A O 1
ATOM 1009 N N . TYR A 1 131 ? -17.762 3.400 -10.992 1.00 42.19 131 TYR A N 1
ATOM 1010 C CA . TYR A 1 131 ? -17.892 2.902 -12.396 1.00 42.19 131 TYR A CA 1
ATOM 1011 C C . TYR A 1 131 ? -16.800 3.462 -13.372 1.00 42.19 131 TYR A C 1
ATOM 1013 O O . TYR A 1 131 ? -16.679 4.672 -13.515 1.00 42.19 131 TYR A O 1
ATOM 1021 N N . GLY A 1 132 ? -16.066 2.604 -14.104 1.00 36.91 132 GLY A N 1
ATOM 1022 C CA . GLY A 1 132 ? -15.336 2.838 -15.387 1.00 36.91 132 GLY A CA 1
ATOM 1023 C C . GLY A 1 132 ? -13.895 2.247 -15.514 1.00 36.91 132 GLY A C 1
ATOM 1024 O O . GLY A 1 132 ? -13.026 2.666 -14.765 1.00 36.91 132 GLY A O 1
ATOM 1025 N N . LEU A 1 133 ? -13.617 1.352 -16.496 1.00 44.28 133 LEU A N 1
ATOM 1026 C CA . LEU A 1 133 ? -12.369 0.549 -16.724 1.00 44.28 133 LEU A CA 1
ATOM 1027 C C . LEU A 1 133 ? -12.012 -0.435 -15.596 1.00 44.28 133 LEU A C 1
ATOM 1029 O O . LEU A 1 133 ? -11.282 -0.142 -14.652 1.00 44.28 133 LEU A O 1
ATOM 1033 N N . ASN A 1 134 ? -12.602 -1.621 -15.684 1.00 54.53 134 ASN A N 1
ATOM 1034 C CA . ASN A 1 134 ? -13.453 -1.963 -14.568 1.00 54.53 134 ASN A CA 1
ATOM 1035 C C . ASN A 1 134 ? -13.159 -3.283 -13.887 1.00 54.53 134 ASN A C 1
ATOM 1037 O O . ASN A 1 134 ? -12.992 -3.235 -12.693 1.00 54.53 134 ASN A O 1
ATOM 1041 N N . ASP A 1 135 ? -13.057 -4.438 -14.532 1.00 60.88 135 ASP A N 1
ATOM 1042 C CA . ASP A 1 135 ? -13.299 -5.677 -13.763 1.00 60.88 135 ASP A CA 1
ATOM 1043 C C . ASP A 1 135 ? -12.234 -5.986 -12.701 1.00 60.88 135 ASP A C 1
ATOM 1045 O O . ASP A 1 135 ? -12.569 -6.060 -11.521 1.00 60.88 135 ASP A O 1
ATOM 1049 N N . LEU A 1 136 ? -10.938 -6.003 -13.049 1.00 58.38 136 LEU A N 1
ATOM 1050 C CA . LEU A 1 136 ? -9.871 -6.170 -12.044 1.00 58.38 136 LEU A CA 1
ATOM 1051 C C . LEU A 1 136 ? -9.872 -5.028 -11.013 1.00 58.38 136 LEU A C 1
ATOM 1053 O O . LEU A 1 136 ? -9.652 -5.243 -9.819 1.00 58.38 136 LEU A O 1
ATOM 1057 N N . ARG A 1 137 ? -10.141 -3.803 -11.476 1.00 65.00 137 ARG A N 1
ATOM 1058 C CA . ARG A 1 137 ? -10.198 -2.614 -10.627 1.00 65.00 137 ARG A CA 1
ATOM 1059 C C . ARG A 1 137 ? -11.379 -2.678 -9.658 1.00 65.00 137 ARG A C 1
ATOM 1061 O O . ARG A 1 137 ? -11.187 -2.432 -8.482 1.00 65.00 137 ARG A O 1
ATOM 1068 N N . ASN A 1 138 ? -12.559 -3.061 -10.117 1.00 69.56 138 ASN A N 1
ATOM 1069 C CA . ASN A 1 138 ? -13.832 -3.163 -9.408 1.00 69.56 138 ASN A CA 1
ATOM 1070 C C . ASN A 1 138 ? -13.860 -4.373 -8.484 1.00 69.56 138 ASN A C 1
ATOM 1072 O O . ASN A 1 138 ? -14.439 -4.307 -7.404 1.00 69.56 138 ASN A O 1
ATOM 1076 N N . ALA A 1 139 ? -13.197 -5.463 -8.866 1.00 67.69 139 ALA A N 1
ATOM 1077 C CA . ALA A 1 139 ? -12.950 -6.594 -7.988 1.00 67.69 139 ALA A CA 1
ATOM 1078 C C . ALA A 1 139 ? -12.088 -6.174 -6.785 1.00 67.69 139 ALA A C 1
ATOM 1080 O O . ALA A 1 139 ? -12.290 -6.671 -5.676 1.00 67.69 139 ALA A O 1
ATOM 1081 N N . PHE A 1 140 ? -11.155 -5.233 -6.976 1.00 69.56 140 PHE A N 1
ATOM 1082 C CA . PHE A 1 140 ? -10.246 -4.790 -5.920 1.00 69.56 140 PHE A CA 1
ATOM 1083 C C . PHE A 1 140 ? -10.691 -3.524 -5.170 1.00 69.56 140 PHE A C 1
ATOM 1085 O O . PHE A 1 140 ? -10.370 -3.376 -3.996 1.00 69.56 140 PHE A O 1
ATOM 1092 N N . ASP A 1 141 ? -11.445 -2.620 -5.788 1.00 72.75 141 ASP A N 1
ATOM 1093 C CA . ASP A 1 141 ? -11.771 -1.301 -5.234 1.00 72.75 141 ASP A CA 1
ATOM 1094 C C . ASP A 1 141 ? -12.504 -1.358 -3.879 1.00 72.75 141 ASP A C 1
ATOM 1096 O O . ASP A 1 141 ? -12.104 -0.629 -2.965 1.00 72.75 141 ASP A O 1
ATOM 1100 N N . PRO A 1 142 ? -13.463 -2.283 -3.652 1.00 74.56 142 PRO A N 1
ATOM 1101 C CA . PRO A 1 142 ? -14.086 -2.451 -2.338 1.00 74.56 142 PRO A CA 1
ATOM 1102 C C . PRO A 1 142 ? -13.111 -2.873 -1.229 1.00 74.56 142 PRO A C 1
ATOM 1104 O O . PRO A 1 142 ? -13.393 -2.693 -0.048 1.00 74.56 142 PRO A O 1
ATOM 1107 N N . ALA A 1 143 ? -11.922 -3.381 -1.567 1.00 74.50 143 ALA A N 1
ATOM 1108 C CA . ALA A 1 143 ? -10.890 -3.687 -0.579 1.00 74.50 143 ALA A CA 1
ATOM 1109 C C . ALA A 1 143 ? -10.329 -2.431 0.118 1.00 74.50 143 ALA A C 1
ATOM 1111 O O . ALA A 1 143 ? -9.650 -2.555 1.132 1.00 74.50 143 ALA A O 1
ATOM 1112 N N . ARG A 1 144 ? -10.619 -1.225 -0.395 1.00 73.50 144 ARG A N 1
ATOM 1113 C CA . ARG A 1 144 ? -10.298 0.049 0.272 1.00 73.50 144 ARG A CA 1
ATOM 1114 C C . ARG A 1 144 ? -11.269 0.409 1.402 1.00 73.50 144 ARG A C 1
ATOM 1116 O O . ARG A 1 144 ? -10.975 1.336 2.158 1.00 73.50 144 ARG A O 1
ATOM 1123 N N . THR A 1 145 ? -12.418 -0.267 1.483 1.00 71.25 145 THR A N 1
ATOM 1124 C CA . THR A 1 145 ? -13.501 0.028 2.435 1.00 71.25 145 THR A CA 1
ATOM 1125 C C . THR A 1 145 ? -13.818 -1.149 3.358 1.00 71.25 145 THR A C 1
ATOM 1127 O O . THR A 1 145 ? -14.116 -0.942 4.537 1.00 71.25 145 THR A O 1
ATOM 1130 N N . PHE A 1 146 ? -13.732 -2.389 2.866 1.00 73.62 146 PHE A N 1
ATOM 1131 C CA . PHE A 1 146 ? -13.925 -3.589 3.684 1.00 73.62 146 PHE A CA 1
ATOM 1132 C C . PHE A 1 146 ? -12.812 -3.764 4.725 1.00 73.62 146 PHE A C 1
ATOM 1134 O O . PHE A 1 146 ? -11.668 -3.388 4.501 1.00 73.62 146 PHE A O 1
ATOM 1141 N N . GLU A 1 147 ? -13.149 -4.351 5.879 1.00 76.06 147 GLU A N 1
ATOM 1142 C CA . GLU A 1 147 ? -12.220 -4.589 7.006 1.00 76.06 147 GLU A CA 1
ATOM 1143 C C . GLU A 1 147 ? -11.577 -3.316 7.612 1.00 76.06 147 GLU A C 1
ATOM 1145 O O . GLU A 1 147 ? -10.673 -3.380 8.458 1.00 76.06 147 GLU A O 1
ATOM 1150 N N . GLY A 1 148 ? -12.106 -2.146 7.241 1.00 75.31 148 GLY A N 1
ATOM 1151 C CA . GLY A 1 148 ? -11.721 -0.823 7.719 1.00 75.31 148 GLY A CA 1
ATOM 1152 C C . GLY A 1 148 ? -11.459 0.125 6.554 1.00 75.31 148 GLY A C 1
ATOM 1153 O O . GLY A 1 148 ? -10.584 -0.132 5.738 1.00 75.31 148 GLY A O 1
ATOM 1154 N N . ASP A 1 149 ? -12.182 1.246 6.507 1.00 80.44 149 ASP A N 1
ATOM 1155 C CA . ASP A 1 149 ? -11.948 2.282 5.501 1.00 80.44 149 ASP A CA 1
ATOM 1156 C C . ASP A 1 149 ? -10.509 2.807 5.572 1.00 80.44 149 ASP A C 1
ATOM 1158 O O . ASP A 1 149 ? -10.024 3.176 6.647 1.00 80.44 149 ASP A O 1
ATOM 1162 N N . ASN A 1 150 ? -9.832 2.871 4.425 1.00 81.69 150 ASN A N 1
ATOM 1163 C CA . ASN A 1 150 ? -8.428 3.267 4.360 1.00 81.69 150 ASN A CA 1
ATOM 1164 C C . ASN A 1 150 ? -8.158 4.642 4.987 1.00 81.69 150 ASN A C 1
ATOM 1166 O O . ASN A 1 150 ? -7.103 4.821 5.590 1.00 81.69 150 ASN A O 1
ATOM 1170 N N . ASN A 1 151 ? -9.074 5.613 4.895 1.00 80.38 151 ASN A N 1
ATOM 1171 C CA . ASN A 1 151 ? -8.868 6.918 5.528 1.00 80.38 151 ASN A CA 1
ATOM 1172 C C . ASN A 1 151 ? -8.887 6.816 7.053 1.00 80.38 151 ASN A C 1
ATOM 1174 O O . ASN A 1 151 ? -8.068 7.449 7.721 1.00 80.38 151 ASN A O 1
ATOM 1178 N N . ILE A 1 152 ? -9.764 5.974 7.597 1.00 82.75 152 ILE A N 1
ATOM 1179 C CA . ILE A 1 152 ? -9.825 5.699 9.033 1.00 82.75 152 ILE A CA 1
ATOM 1180 C C . ILE A 1 152 ? -8.598 4.902 9.485 1.00 82.75 152 ILE A C 1
ATOM 1182 O O . ILE A 1 152 ? -8.008 5.217 10.518 1.00 82.75 152 ILE A O 1
ATOM 1186 N N . LEU A 1 153 ? -8.164 3.905 8.710 1.00 84.62 153 LEU A N 1
ATOM 1187 C CA . LEU A 1 153 ? -6.963 3.127 9.022 1.00 84.62 153 LEU A CA 1
ATOM 1188 C C . LEU A 1 153 ? -5.697 3.990 8.988 1.00 84.62 153 LEU A C 1
ATOM 1190 O O . LEU A 1 153 ? -4.859 3.871 9.880 1.00 84.62 153 LEU A O 1
ATOM 1194 N N . MET A 1 154 ? -5.576 4.902 8.019 1.00 85.19 154 MET A N 1
ATOM 1195 C CA . MET A 1 154 ? -4.470 5.862 7.971 1.00 85.19 154 MET A CA 1
ATOM 1196 C C . MET A 1 154 ? -4.435 6.732 9.230 1.00 85.19 154 MET A C 1
ATOM 1198 O O . MET A 1 154 ? -3.381 6.869 9.848 1.00 85.19 154 MET A O 1
ATOM 1202 N N . GLN A 1 155 ? -5.586 7.249 9.671 1.00 84.06 155 GLN A N 1
ATOM 1203 C CA . GLN A 1 155 ? -5.671 7.992 10.932 1.00 84.06 155 GLN A CA 1
ATOM 1204 C C . GLN A 1 155 ? -5.254 7.130 12.131 1.00 84.06 155 GLN A C 1
ATOM 1206 O O . GLN A 1 155 ? -4.472 7.585 12.962 1.00 84.06 155 GLN A O 1
ATOM 1211 N N . GLN A 1 156 ? -5.707 5.872 12.205 1.00 85.50 156 GLN A N 1
ATOM 1212 C CA . GLN A 1 156 ? -5.313 4.947 13.275 1.00 85.50 156 GLN A CA 1
ATOM 1213 C C . GLN A 1 156 ? -3.797 4.726 13.322 1.00 85.50 156 GLN A C 1
ATOM 1215 O O . GLN A 1 156 ? -3.218 4.772 14.408 1.00 85.50 156 GLN A O 1
ATOM 1220 N N . VAL A 1 157 ? -3.149 4.532 12.167 1.00 88.62 157 VAL A N 1
ATOM 1221 C CA . VAL A 1 157 ? -1.686 4.399 12.087 1.00 88.62 157 VAL A CA 1
ATOM 1222 C C . VAL A 1 157 ? -1.007 5.679 12.557 1.00 88.62 157 VAL A C 1
ATOM 1224 O O . VAL A 1 157 ? -0.139 5.624 13.423 1.00 88.62 157 VAL A O 1
ATOM 1227 N N . THR A 1 158 ? -1.423 6.835 12.045 1.00 88.56 158 THR A N 1
ATOM 1228 C CA . THR A 1 158 ? -0.854 8.131 12.433 1.00 88.56 158 THR A CA 1
ATOM 1229 C C . THR A 1 158 ? -0.965 8.371 13.937 1.00 88.56 158 THR A C 1
ATOM 1231 O O . THR A 1 158 ? 0.023 8.725 14.577 1.00 88.56 158 THR A O 1
ATOM 1234 N N . TYR A 1 159 ? -2.130 8.114 14.536 1.00 86.50 159 TYR A N 1
ATOM 1235 C CA . TYR A 1 159 ? -2.315 8.258 15.981 1.00 86.50 159 TYR A CA 1
ATOM 1236 C C . TYR A 1 159 ? -1.462 7.287 16.785 1.00 86.50 159 TYR A C 1
ATOM 1238 O O . TYR A 1 159 ? -0.898 7.686 17.804 1.00 86.50 159 TYR A O 1
ATOM 1246 N N . ALA A 1 160 ? -1.350 6.036 16.334 1.00 88.31 160 ALA A N 1
ATOM 1247 C CA . ALA A 1 160 ? -0.479 5.065 16.975 1.00 88.31 160 ALA A CA 1
ATOM 1248 C C . ALA A 1 160 ? 0.974 5.556 16.953 1.00 88.31 160 ALA A C 1
ATOM 1250 O O . ALA A 1 160 ? 1.607 5.612 18.002 1.00 88.31 160 ALA A O 1
ATOM 1251 N N . LEU A 1 161 ? 1.474 6.006 15.799 1.00 91.50 161 LEU A N 1
ATOM 1252 C CA . LEU A 1 161 ? 2.840 6.518 15.667 1.00 91.50 161 LEU A CA 1
ATOM 1253 C C . LEU A 1 161 ? 3.094 7.743 16.554 1.00 91.50 161 LEU A C 1
ATOM 1255 O O . LEU A 1 161 ? 4.106 7.788 17.244 1.00 91.50 161 LEU A O 1
ATOM 1259 N N . ILE A 1 162 ? 2.168 8.707 16.599 1.00 90.25 162 ILE A N 1
ATOM 1260 C CA . ILE A 1 162 ? 2.290 9.896 17.459 1.00 90.25 162 ILE A CA 1
ATOM 1261 C C . ILE A 1 162 ? 2.304 9.512 18.940 1.00 90.25 162 ILE A C 1
ATOM 1263 O O . ILE A 1 162 ? 3.105 10.049 19.704 1.00 90.25 162 ILE A O 1
ATOM 1267 N N . SER A 1 163 ? 1.419 8.596 19.343 1.00 88.75 163 SER A N 1
ATOM 1268 C CA . SER A 1 163 ? 1.320 8.142 20.731 1.00 88.75 163 SER A CA 1
ATOM 1269 C C . SER A 1 163 ? 2.562 7.373 21.174 1.00 88.75 163 SER A C 1
ATOM 1271 O O . SER A 1 163 ? 2.955 7.486 22.329 1.00 88.75 163 SER A O 1
ATOM 1273 N N . LEU A 1 164 ? 3.157 6.586 20.277 1.00 91.56 164 LEU A N 1
ATOM 1274 C CA . LEU A 1 164 ? 4.345 5.778 20.553 1.00 91.56 164 LEU A CA 1
ATOM 1275 C C . LEU A 1 164 ? 5.641 6.595 20.480 1.00 91.56 164 LEU A C 1
ATOM 1277 O O . LEU A 1 164 ? 6.650 6.180 21.031 1.00 91.56 164 LEU A O 1
ATOM 1281 N N . TYR A 1 165 ? 5.626 7.765 19.838 1.00 91.38 165 TYR A N 1
ATOM 1282 C CA . TYR A 1 165 ? 6.824 8.580 19.633 1.00 91.38 165 TYR A CA 1
ATOM 1283 C C . TYR A 1 165 ? 7.494 9.062 20.925 1.00 91.38 165 TYR A C 1
ATOM 1285 O O . TYR A 1 165 ? 8.713 9.202 20.973 1.00 91.38 165 TYR A O 1
ATOM 1293 N N . ASP A 1 166 ? 6.703 9.321 21.969 1.00 86.50 166 ASP A N 1
ATOM 1294 C CA . ASP A 1 166 ? 7.226 9.748 23.273 1.00 86.50 166 ASP A CA 1
ATOM 1295 C C . ASP A 1 166 ? 7.489 8.570 24.221 1.00 86.50 166 ASP A C 1
ATOM 1297 O O . ASP A 1 166 ? 7.975 8.777 25.335 1.00 86.50 166 ASP A O 1
ATOM 1301 N N . GLU A 1 167 ? 7.170 7.342 23.801 1.00 87.94 167 GLU A N 1
ATOM 1302 C CA . GLU A 1 167 ? 7.340 6.153 24.625 1.00 87.94 167 GLU A CA 1
ATOM 1303 C C . GLU A 1 167 ? 8.820 5.757 24.676 1.00 87.94 167 GLU A C 1
ATOM 1305 O O . GLU A 1 167 ? 9.463 5.506 23.656 1.00 87.94 167 GLU A O 1
ATOM 1310 N N . LYS A 1 168 ? 9.376 5.719 25.890 1.00 79.12 168 LYS A N 1
ATOM 1311 C CA . LYS A 1 168 ? 10.802 5.438 26.131 1.00 79.12 168 LYS A CA 1
ATOM 1312 C C . LYS A 1 168 ? 11.041 4.127 26.868 1.00 79.12 168 LYS A C 1
ATOM 1314 O O . LYS A 1 168 ? 12.190 3.718 26.993 1.00 79.12 168 LYS A O 1
ATOM 1319 N N . SER A 1 169 ? 9.988 3.501 27.396 1.00 79.19 169 SER A N 1
ATOM 1320 C CA . SER A 1 169 ? 10.103 2.283 28.204 1.00 79.19 169 SER A CA 1
ATOM 1321 C C . SER A 1 169 ? 10.106 0.997 27.377 1.00 79.19 169 SER A C 1
ATOM 1323 O O . SER A 1 169 ? 10.499 -0.051 27.884 1.00 79.19 169 SER A O 1
ATOM 1325 N N . TYR A 1 170 ? 9.687 1.070 26.113 1.00 84.25 170 TYR A N 1
ATOM 1326 C CA . TYR A 1 170 ? 9.564 -0.085 25.231 1.00 84.25 170 TYR A CA 1
ATOM 1327 C C . TYR A 1 170 ? 10.854 -0.333 24.437 1.00 84.25 170 TYR A C 1
ATOM 1329 O O . TYR A 1 170 ? 11.384 0.585 23.808 1.00 84.25 170 TYR A O 1
ATOM 1337 N N . ASP A 1 171 ? 11.338 -1.580 24.411 1.00 87.12 171 ASP A N 1
ATOM 1338 C CA . ASP A 1 171 ? 12.393 -1.981 23.477 1.00 87.12 171 ASP A CA 1
ATOM 1339 C C . ASP A 1 171 ? 11.793 -2.190 22.084 1.00 87.12 171 ASP A C 1
ATOM 1341 O O . ASP A 1 171 ? 11.142 -3.193 21.789 1.00 87.12 171 ASP A O 1
ATOM 1345 N N . TRP A 1 172 ? 12.026 -1.228 21.193 1.00 88.75 172 TRP A N 1
ATOM 1346 C CA . TRP A 1 172 ? 11.498 -1.276 19.834 1.00 88.75 172 TRP A CA 1
ATOM 1347 C C . TRP A 1 172 ? 12.018 -2.460 19.006 1.00 88.75 172 TRP A C 1
ATOM 1349 O O . TRP A 1 172 ? 11.405 -2.775 17.981 1.00 88.75 172 TRP A O 1
ATOM 1359 N N . ASN A 1 173 ? 13.080 -3.157 19.435 1.00 85.94 173 ASN A N 1
ATOM 1360 C CA . ASN A 1 173 ? 13.511 -4.405 18.798 1.00 85.94 173 ASN A CA 1
ATOM 1361 C C . ASN A 1 173 ? 12.446 -5.505 18.862 1.00 85.94 173 ASN A C 1
ATOM 1363 O O . ASN A 1 173 ? 12.364 -6.298 17.923 1.00 85.94 173 ASN A O 1
ATOM 1367 N N . ASP A 1 174 ? 11.598 -5.488 19.892 1.00 85.31 174 ASP A N 1
ATOM 1368 C CA . ASP A 1 174 ? 10.498 -6.437 20.084 1.00 85.31 174 ASP A CA 1
ATOM 1369 C C . ASP A 1 174 ? 9.216 -6.009 19.353 1.00 85.31 174 ASP A C 1
ATOM 1371 O O . ASP A 1 174 ? 8.159 -6.628 19.494 1.00 85.31 174 ASP A O 1
ATOM 1375 N N . SER A 1 175 ? 9.255 -4.919 18.579 1.00 86.00 175 SER A N 1
ATOM 1376 C CA . SER A 1 175 ? 8.093 -4.513 17.789 1.00 86.00 175 SER A CA 1
ATOM 1377 C C . SER A 1 175 ? 7.747 -5.566 16.722 1.00 86.00 175 SER A C 1
ATOM 1379 O O . SER A 1 175 ? 8.649 -6.154 16.114 1.00 86.00 175 SER A O 1
ATOM 1381 N N . PRO A 1 176 ? 6.451 -5.812 16.441 1.00 82.44 176 PRO A N 1
ATOM 1382 C CA . PRO A 1 176 ? 6.039 -6.724 15.377 1.00 82.44 176 PRO A CA 1
ATOM 1383 C C . PRO A 1 176 ? 6.699 -6.370 14.043 1.00 82.44 176 PRO A C 1
ATOM 1385 O O . PRO A 1 176 ? 6.743 -5.204 13.659 1.00 82.44 176 PRO A O 1
ATOM 1388 N N . LEU A 1 177 ? 7.240 -7.375 13.345 1.00 81.94 177 LEU A N 1
ATOM 1389 C CA . LEU A 1 177 ? 8.016 -7.202 12.104 1.00 81.94 177 LEU A CA 1
ATOM 1390 C C . LEU A 1 177 ? 9.207 -6.235 12.225 1.00 81.94 177 LEU A C 1
ATOM 1392 O O . LEU A 1 177 ? 9.764 -5.824 11.209 1.00 81.94 177 LEU A O 1
ATOM 1396 N N . ARG A 1 178 ? 9.603 -5.864 13.450 1.00 85.38 178 ARG A N 1
ATOM 1397 C CA . ARG A 1 178 ? 10.623 -4.850 13.726 1.00 85.38 178 ARG A CA 1
ATOM 1398 C C . ARG A 1 178 ? 10.300 -3.490 13.085 1.00 85.38 178 ARG A C 1
ATOM 1400 O O . ARG A 1 178 ? 11.198 -2.686 12.835 1.00 85.38 178 ARG A O 1
ATOM 1407 N N . SER A 1 179 ? 9.021 -3.221 12.808 1.00 89.50 179 SER A N 1
ATOM 1408 C CA . SER A 1 179 ? 8.590 -2.066 12.012 1.00 89.50 179 SER A CA 1
ATOM 1409 C C . SER A 1 179 ? 8.722 -0.734 12.753 1.00 89.50 179 SER A C 1
ATOM 1411 O O . SER A 1 179 ? 8.807 0.310 12.114 1.00 89.50 179 SER A O 1
ATOM 1413 N N . LEU A 1 180 ? 8.780 -0.749 14.089 1.00 93.06 180 LEU A N 1
ATOM 1414 C CA . LEU A 1 180 ? 8.882 0.454 14.923 1.00 93.06 180 LEU A CA 1
ATOM 1415 C C . LEU A 1 180 ? 10.310 0.747 15.401 1.00 93.06 180 LEU A C 1
ATOM 1417 O O . LEU A 1 180 ? 10.511 1.715 16.127 1.00 93.06 180 LEU A O 1
ATOM 1421 N N . ILE A 1 181 ? 11.317 -0.026 14.972 1.00 92.56 181 ILE A N 1
ATOM 1422 C CA . ILE A 1 181 ? 12.723 0.192 15.368 1.00 92.56 181 ILE A CA 1
ATOM 1423 C C . ILE A 1 181 ? 13.207 1.604 15.048 1.00 92.56 181 ILE A C 1
ATOM 1425 O O . ILE A 1 181 ? 14.027 2.148 15.787 1.00 92.56 181 ILE A O 1
ATOM 1429 N N . PHE A 1 182 ? 12.674 2.226 13.992 1.00 94.50 182 PHE A N 1
ATOM 1430 C CA . PHE A 1 182 ? 13.034 3.593 13.638 1.00 94.50 182 PHE A CA 1
ATOM 1431 C C . PHE A 1 182 ? 12.798 4.585 14.789 1.00 94.50 182 PHE A C 1
ATOM 1433 O O . PHE A 1 182 ? 13.555 5.538 14.892 1.00 94.50 182 PHE A O 1
ATOM 1440 N N . LEU A 1 183 ? 11.835 4.341 15.692 1.00 93.81 183 LEU A N 1
ATOM 1441 C CA . LEU A 1 183 ? 11.581 5.197 16.858 1.00 93.81 183 LEU A CA 1
ATOM 1442 C C . LEU A 1 183 ? 12.775 5.255 17.828 1.00 93.81 183 LEU A C 1
ATOM 1444 O O . LEU A 1 183 ? 12.979 6.273 18.485 1.00 93.81 183 LEU A O 1
ATOM 1448 N N . ALA A 1 184 ? 13.587 4.193 17.893 1.00 91.38 184 ALA A N 1
ATOM 1449 C CA . ALA A 1 184 ? 14.835 4.160 18.663 1.00 91.38 184 ALA A CA 1
ATOM 1450 C C . ALA A 1 184 ? 16.023 4.805 17.925 1.00 91.38 184 ALA A C 1
ATOM 1452 O O . ALA A 1 184 ? 17.077 5.035 18.524 1.00 91.38 184 ALA A O 1
ATOM 1453 N N . MET A 1 185 ? 15.903 5.068 16.623 1.00 92.44 185 MET A N 1
ATOM 1454 C CA . MET A 1 185 ? 17.007 5.557 15.805 1.00 92.44 185 MET A CA 1
ATOM 1455 C C . MET A 1 185 ? 17.100 7.081 15.877 1.00 92.44 185 MET A C 1
ATOM 1457 O O . MET A 1 185 ? 16.109 7.800 15.833 1.00 92.44 185 MET A O 1
ATOM 1461 N N . LYS A 1 186 ? 18.323 7.615 15.946 1.00 90.38 186 LYS A N 1
ATOM 1462 C CA . LYS A 1 186 ? 18.523 9.067 15.890 1.00 90.38 186 LYS A CA 1
ATOM 1463 C C . LYS A 1 186 ? 18.450 9.542 14.432 1.00 90.38 186 LYS A C 1
ATOM 1465 O O . LYS A 1 186 ? 19.295 9.109 13.643 1.00 90.38 186 LYS A O 1
ATOM 1470 N N . PRO A 1 187 ? 17.538 10.467 14.068 1.00 93.81 187 PRO A N 1
ATOM 1471 C CA . PRO A 1 187 ? 17.445 10.964 12.702 1.00 93.81 187 PRO A CA 1
ATOM 1472 C C . PRO A 1 187 ? 18.714 11.742 12.331 1.00 93.81 187 PRO A C 1
ATOM 1474 O O . PRO A 1 187 ? 19.143 12.648 13.052 1.00 93.81 187 PRO A O 1
ATOM 1477 N N . LYS A 1 188 ? 19.321 11.394 11.192 1.00 94.19 188 LYS A N 1
ATOM 1478 C CA . LYS A 1 188 ? 20.511 12.062 10.644 1.00 94.19 188 LYS A CA 1
ATOM 1479 C C . LYS A 1 188 ? 20.172 12.692 9.300 1.00 94.19 188 LYS A C 1
ATOM 1481 O O . LYS A 1 188 ? 19.477 12.086 8.494 1.00 94.19 188 LYS A O 1
ATOM 1486 N N . LYS A 1 189 ? 20.659 13.911 9.075 1.00 95.25 189 LYS A N 1
ATOM 1487 C CA . LYS A 1 189 ? 20.553 14.586 7.777 1.00 95.25 189 LYS A CA 1
ATOM 1488 C C . LYS A 1 189 ? 21.479 13.931 6.756 1.00 95.25 189 LYS A C 1
ATOM 1490 O O . LYS A 1 189 ? 22.462 13.292 7.135 1.00 95.25 189 LYS A O 1
ATOM 1495 N N . PHE A 1 190 ? 21.175 14.121 5.478 1.00 95.94 190 PHE A N 1
ATOM 1496 C CA . PHE A 1 190 ? 22.021 13.637 4.400 1.00 95.94 190 PHE A CA 1
ATOM 1497 C C . PHE A 1 190 ? 23.393 14.316 4.433 1.00 95.94 190 PHE A C 1
ATOM 1499 O O . PHE A 1 190 ? 23.485 15.542 4.520 1.00 95.94 190 PHE A O 1
ATOM 1506 N N . SER A 1 191 ? 24.448 13.514 4.315 1.00 92.31 191 SER A N 1
ATOM 1507 C CA . SER A 1 191 ? 25.827 13.982 4.164 1.00 92.31 191 SER A CA 1
ATOM 1508 C C . SER A 1 191 ? 26.415 13.527 2.831 1.00 92.31 191 SER A C 1
ATOM 1510 O O . SER A 1 191 ? 26.807 14.351 2.010 1.00 92.31 191 SER A O 1
ATOM 1512 N N . THR A 1 192 ? 26.445 12.217 2.598 1.00 93.69 192 THR A N 1
ATOM 1513 C CA . THR A 1 192 ? 26.947 11.588 1.376 1.00 93.69 192 THR A CA 1
ATOM 1514 C C . THR A 1 192 ? 26.209 10.281 1.112 1.00 93.69 192 THR A C 1
ATOM 1516 O O . THR A 1 192 ? 25.621 9.702 2.022 1.00 93.69 192 THR A O 1
ATOM 1519 N N . TRP A 1 193 ? 26.252 9.826 -0.139 1.00 93.38 193 TRP A N 1
ATOM 1520 C CA . TRP A 1 193 ? 25.866 8.464 -0.497 1.00 93.38 193 TRP A CA 1
ATOM 1521 C C . TRP A 1 193 ? 26.976 7.493 -0.109 1.00 93.38 193 TRP A C 1
ATOM 1523 O O . TRP A 1 193 ? 28.153 7.792 -0.324 1.00 93.38 193 TRP A O 1
ATOM 1533 N N . ASN A 1 194 ? 26.576 6.339 0.405 1.00 92.00 194 ASN A N 1
ATOM 1534 C CA . ASN A 1 194 ? 27.415 5.176 0.624 1.00 92.00 194 ASN A CA 1
ATOM 1535 C C . ASN A 1 194 ? 27.243 4.177 -0.537 1.00 92.00 194 ASN A C 1
ATOM 1537 O O . ASN A 1 194 ? 26.533 4.436 -1.522 1.00 92.00 194 ASN A O 1
ATOM 1541 N N . ASP A 1 195 ? 27.920 3.034 -0.420 1.00 90.56 195 ASP A N 1
ATOM 1542 C CA . ASP A 1 195 ? 27.860 1.954 -1.410 1.00 90.56 195 ASP A CA 1
ATOM 1543 C C . ASP A 1 195 ? 26.511 1.219 -1.385 1.00 90.56 195 ASP A C 1
ATOM 1545 O O . ASP A 1 195 ? 25.999 0.827 -2.436 1.00 90.56 195 ASP A O 1
ATOM 1549 N N . ASP A 1 196 ? 25.896 1.086 -0.204 1.00 94.12 196 ASP A N 1
ATOM 1550 C CA . ASP A 1 196 ? 24.574 0.476 -0.043 1.00 94.12 196 ASP A CA 1
ATOM 1551 C C . ASP A 1 196 ? 23.464 1.529 -0.162 1.00 94.12 196 ASP A C 1
ATOM 1553 O O . ASP A 1 196 ? 23.084 2.216 0.791 1.00 94.12 196 ASP A O 1
ATOM 1557 N N . ALA A 1 197 ? 22.907 1.631 -1.367 1.00 95.62 197 ALA A N 1
ATOM 1558 C CA . ALA A 1 197 ? 21.817 2.552 -1.642 1.00 95.62 197 ALA A CA 1
ATOM 1559 C C . ALA A 1 197 ? 20.507 2.198 -0.912 1.00 95.62 197 ALA A C 1
ATOM 1561 O O . ALA A 1 197 ? 19.715 3.105 -0.658 1.00 95.62 197 ALA A O 1
ATOM 1562 N N . LEU A 1 198 ? 20.249 0.924 -0.590 1.00 97.19 198 LEU A N 1
ATOM 1563 C CA . LEU A 1 198 ? 19.037 0.532 0.139 1.00 97.19 198 LEU A CA 1
ATOM 1564 C C . LEU A 1 198 ? 19.115 0.995 1.595 1.00 97.19 198 LEU A C 1
ATOM 1566 O O . LEU A 1 198 ? 18.123 1.490 2.130 1.00 97.19 198 LEU A O 1
ATOM 1570 N N . GLU A 1 199 ? 20.291 0.879 2.211 1.00 95.62 199 GLU A N 1
ATOM 1571 C CA . GLU A 1 199 ? 20.561 1.410 3.550 1.00 95.62 199 GLU A CA 1
ATOM 1572 C C . GLU A 1 199 ? 20.456 2.940 3.587 1.00 95.62 199 GLU A C 1
ATOM 1574 O O . GLU A 1 199 ? 19.807 3.498 4.475 1.00 95.62 199 GLU A O 1
ATOM 1579 N N . ASP A 1 200 ? 21.024 3.638 2.600 1.00 96.19 200 ASP A N 1
ATOM 1580 C CA . ASP A 1 200 ? 20.922 5.100 2.515 1.00 96.19 200 ASP A CA 1
ATOM 1581 C C . ASP A 1 200 ? 19.462 5.572 2.418 1.00 96.19 200 ASP A C 1
ATOM 1583 O O . ASP A 1 200 ? 19.056 6.518 3.098 1.00 96.19 200 ASP A O 1
ATOM 1587 N N . ILE A 1 201 ? 18.650 4.891 1.602 1.00 97.75 201 ILE A N 1
ATOM 1588 C CA . ILE A 1 201 ? 17.219 5.185 1.451 1.00 97.75 201 ILE A CA 1
ATOM 1589 C C . ILE A 1 201 ? 16.457 4.859 2.742 1.00 97.75 201 ILE A C 1
ATOM 1591 O O . ILE A 1 201 ? 15.612 5.650 3.161 1.00 97.75 201 ILE A O 1
ATOM 1595 N N . ALA A 1 202 ? 16.763 3.744 3.412 1.00 97.12 202 ALA A N 1
ATOM 1596 C CA . ALA A 1 202 ? 16.139 3.400 4.689 1.00 97.12 202 ALA A CA 1
ATOM 1597 C C . ALA A 1 202 ? 16.424 4.469 5.757 1.00 97.12 202 ALA A C 1
ATOM 1599 O O . ALA A 1 202 ? 15.504 4.925 6.436 1.00 97.12 202 ALA A O 1
ATOM 1600 N N . ASN A 1 203 ? 17.667 4.949 5.847 1.00 96.69 203 ASN A N 1
ATOM 1601 C CA . ASN A 1 203 ? 18.043 6.038 6.750 1.00 96.69 203 ASN A CA 1
ATOM 1602 C C . ASN A 1 203 ? 17.346 7.365 6.405 1.00 96.69 203 ASN A C 1
ATOM 1604 O O . ASN A 1 203 ? 16.969 8.118 7.308 1.00 96.69 203 ASN A O 1
ATOM 1608 N N . ALA A 1 204 ? 17.125 7.646 5.118 1.00 97.81 204 ALA A N 1
ATOM 1609 C CA . ALA A 1 204 ? 16.318 8.786 4.695 1.00 97.81 204 ALA A CA 1
ATOM 1610 C C . ALA A 1 204 ? 14.867 8.653 5.190 1.00 97.81 204 ALA A C 1
ATOM 1612 O O . ALA A 1 204 ? 14.340 9.584 5.794 1.00 97.81 204 ALA A O 1
ATOM 1613 N N . TYR A 1 205 ? 14.236 7.487 5.031 1.00 98.25 205 TYR A N 1
ATOM 1614 C CA . TYR A 1 205 ? 12.887 7.239 5.555 1.00 98.25 205 TYR A CA 1
ATOM 1615 C C . TYR A 1 205 ? 12.793 7.365 7.079 1.00 98.25 205 TYR A C 1
ATOM 1617 O O . TYR A 1 205 ? 11.822 7.935 7.574 1.00 98.25 205 TYR A O 1
ATOM 1625 N N . VAL A 1 206 ? 13.798 6.892 7.824 1.00 97.81 206 VAL A N 1
ATOM 1626 C CA . VAL A 1 206 ? 13.878 7.101 9.281 1.00 97.81 206 VAL A CA 1
ATOM 1627 C C . VAL A 1 206 ? 13.814 8.597 9.585 1.00 97.81 206 VAL A C 1
ATOM 1629 O O . VAL A 1 206 ? 12.947 9.040 10.336 1.00 97.81 206 VAL A O 1
ATOM 1632 N N . TRP A 1 207 ? 14.672 9.402 8.949 1.00 98.25 207 TRP A N 1
ATOM 1633 C CA . TRP A 1 207 ? 14.645 10.855 9.124 1.00 98.25 207 TRP A CA 1
ATOM 1634 C C . TRP A 1 207 ? 13.281 11.462 8.753 1.00 98.25 207 TRP A C 1
ATOM 1636 O O . TRP A 1 207 ? 12.758 12.285 9.506 1.00 98.25 207 TRP A O 1
ATOM 1646 N N . LEU A 1 208 ? 12.688 11.030 7.634 1.00 98.12 208 LEU A N 1
ATOM 1647 C CA . LEU A 1 208 ? 11.398 11.525 7.147 1.00 98.12 208 LEU A CA 1
ATOM 1648 C C . LEU A 1 208 ? 10.285 11.267 8.158 1.00 98.12 208 LEU A C 1
ATOM 1650 O O . LEU A 1 208 ? 9.489 12.161 8.426 1.00 98.12 208 LEU A O 1
ATOM 1654 N N . LEU A 1 209 ? 10.244 10.073 8.746 1.00 97.69 209 LEU A N 1
ATOM 1655 C CA . LEU A 1 209 ? 9.248 9.718 9.749 1.00 97.69 209 LEU A CA 1
ATOM 1656 C C . LEU A 1 209 ? 9.378 10.575 11.006 1.00 97.69 209 LEU A C 1
ATOM 1658 O O . LEU A 1 209 ? 8.371 11.103 11.469 1.00 97.69 209 LEU A O 1
ATOM 1662 N N . HIS A 1 210 ? 10.593 10.791 11.518 1.00 97.44 210 HIS A N 1
ATOM 1663 C CA . HIS A 1 210 ? 10.802 11.709 12.645 1.00 97.44 210 HIS A CA 1
ATOM 1664 C C . HIS A 1 210 ? 10.344 13.134 12.317 1.00 97.44 210 HIS A C 1
ATOM 1666 O O . HIS A 1 210 ? 9.666 13.769 13.125 1.00 97.44 210 HIS A O 1
ATOM 1672 N N . PHE A 1 211 ? 10.687 13.630 11.125 1.00 97.12 211 PHE A N 1
ATOM 1673 C CA . PHE A 1 211 ? 10.273 14.955 10.670 1.00 97.12 211 PHE A CA 1
ATOM 1674 C C . PHE A 1 211 ? 8.745 15.074 10.578 1.00 97.12 211 PHE A C 1
ATOM 1676 O O . PHE A 1 211 ? 8.169 16.012 11.129 1.00 97.12 211 PHE A O 1
ATOM 1683 N N . LEU A 1 212 ? 8.085 14.109 9.932 1.00 96.31 212 LEU A N 1
ATOM 1684 C CA . LEU A 1 212 ? 6.632 14.086 9.776 1.00 96.31 212 LEU A CA 1
ATOM 1685 C C . LEU A 1 212 ? 5.926 13.972 11.129 1.00 96.31 212 LEU A C 1
ATOM 1687 O O . LEU A 1 212 ? 5.018 14.753 11.387 1.00 96.31 212 LEU A O 1
ATOM 1691 N N . ILE A 1 213 ? 6.358 13.069 12.017 1.00 95.38 213 ILE A N 1
ATOM 1692 C CA . ILE A 1 213 ? 5.764 12.931 13.357 1.00 95.38 213 ILE A CA 1
ATOM 1693 C C . ILE A 1 213 ? 5.865 14.247 14.127 1.00 95.38 213 ILE A C 1
ATOM 1695 O O . ILE A 1 213 ? 4.863 14.700 14.677 1.00 95.38 213 ILE A O 1
ATOM 1699 N N . SER A 1 214 ? 7.042 14.884 14.135 1.00 94.56 214 SER A N 1
ATOM 1700 C CA . SER A 1 214 ? 7.223 16.180 14.796 1.00 94.56 214 SER A CA 1
ATOM 1701 C C . SER A 1 214 ? 6.265 17.225 14.231 1.00 94.56 214 SER A C 1
ATOM 1703 O O . SER A 1 214 ? 5.563 17.878 14.993 1.00 94.56 214 SER A O 1
ATOM 1705 N N . LYS A 1 215 ? 6.166 17.334 12.900 1.00 93.75 215 LYS A N 1
ATOM 1706 C CA . LYS A 1 215 ? 5.285 18.312 12.250 1.00 93.75 215 LYS A CA 1
ATOM 1707 C C . LYS A 1 215 ? 3.816 18.108 12.574 1.00 93.75 215 LYS A C 1
ATOM 1709 O O . LYS A 1 215 ? 3.117 19.081 12.825 1.00 93.75 215 LYS A O 1
ATOM 1714 N N . VAL A 1 216 ? 3.363 16.859 12.597 1.00 92.94 216 VAL A N 1
ATOM 1715 C CA . VAL A 1 216 ? 1.982 16.547 12.964 1.00 92.94 216 VAL A CA 1
ATOM 1716 C C . VAL A 1 216 ? 1.711 16.894 14.429 1.00 92.94 216 VAL A C 1
ATOM 1718 O O . VAL A 1 216 ? 0.658 17.437 14.749 1.00 92.94 216 VAL A O 1
ATOM 1721 N N . LYS A 1 217 ? 2.658 16.622 15.333 1.00 92.25 217 LYS A N 1
ATOM 1722 C CA . LYS A 1 217 ? 2.519 16.975 16.753 1.00 92.25 217 LYS A CA 1
ATOM 1723 C C . LYS A 1 217 ? 2.463 18.481 16.979 1.00 92.25 217 LYS A C 1
ATOM 1725 O O . LYS A 1 217 ? 1.629 18.924 17.769 1.00 92.25 217 LYS A O 1
ATOM 1730 N N . ASP A 1 218 ? 3.318 19.234 16.295 1.00 92.88 218 ASP A N 1
ATOM 1731 C CA . ASP A 1 218 ? 3.341 20.696 16.365 1.00 92.88 218 ASP A CA 1
ATOM 1732 C C . ASP A 1 218 ? 1.999 21.265 15.879 1.00 92.88 218 ASP A C 1
ATOM 1734 O O . ASP A 1 218 ? 1.336 21.990 16.613 1.00 92.88 218 ASP A O 1
ATOM 1738 N N . ASP A 1 219 ? 1.525 20.827 14.710 1.00 92.06 219 ASP A N 1
ATOM 1739 C CA . ASP A 1 219 ? 0.260 21.282 14.118 1.00 92.06 219 ASP A CA 1
ATOM 1740 C C . ASP A 1 219 ? -0.970 20.945 14.985 1.00 92.06 219 ASP A C 1
ATOM 1742 O O . ASP A 1 219 ? -1.836 21.791 15.215 1.00 92.06 219 ASP A O 1
ATOM 1746 N N . ILE A 1 220 ? -1.033 19.734 15.556 1.00 90.69 220 ILE A N 1
ATOM 1747 C CA . ILE A 1 220 ? -2.088 19.370 16.517 1.00 90.69 220 ILE A CA 1
ATOM 1748 C C . ILE A 1 220 ? -2.032 20.278 17.752 1.00 90.69 220 ILE A C 1
ATOM 1750 O O . ILE A 1 220 ? -3.076 20.700 18.252 1.00 90.69 220 ILE A O 1
ATOM 1754 N N . SER A 1 221 ? -0.833 20.574 18.255 1.00 92.25 221 SER A N 1
ATOM 1755 C CA . SER A 1 221 ? -0.653 21.421 19.438 1.00 92.25 221 SER A CA 1
ATOM 1756 C C . SER A 1 221 ? -1.086 22.861 19.161 1.00 92.25 221 SER A C 1
ATOM 1758 O O . SER A 1 221 ? -1.822 23.441 19.958 1.00 92.25 221 SER A O 1
ATOM 1760 N N . ASP A 1 222 ? -0.715 23.410 18.005 1.00 93.50 222 ASP A N 1
ATOM 1761 C CA . ASP A 1 222 ? -1.100 24.753 17.571 1.00 93.50 222 ASP A CA 1
ATOM 1762 C C . ASP A 1 222 ? -2.620 24.890 17.428 1.00 93.50 222 ASP A C 1
ATOM 1764 O O . ASP A 1 222 ? -3.205 25.870 17.889 1.00 93.50 222 ASP A O 1
ATOM 1768 N N . LYS A 1 223 ? -3.289 23.878 16.871 1.00 91.94 223 LYS A N 1
ATOM 1769 C CA . LYS A 1 223 ? -4.755 23.838 16.747 1.00 91.94 223 LYS A CA 1
ATOM 1770 C C . LYS A 1 223 ? -5.463 23.778 18.095 1.00 91.94 223 LYS A C 1
ATOM 1772 O O . LYS A 1 223 ? -6.447 24.486 18.306 1.00 91.94 223 LYS A O 1
ATOM 1777 N N . ILE A 1 224 ? -4.955 22.969 19.023 1.00 93.12 224 ILE A N 1
ATOM 1778 C CA . ILE A 1 224 ? -5.485 22.914 20.392 1.00 93.12 224 ILE A CA 1
ATOM 1779 C C . ILE A 1 224 ? -5.326 24.281 21.071 1.00 93.12 224 ILE A C 1
ATOM 1781 O O . ILE A 1 224 ? -6.262 24.756 21.713 1.00 93.12 224 ILE A O 1
ATOM 1785 N N . ASN A 1 225 ? -4.189 24.955 20.873 1.00 94.44 225 ASN A N 1
ATOM 1786 C CA . ASN A 1 225 ? -3.955 26.305 21.394 1.00 94.44 225 ASN A CA 1
ATOM 1787 C C . ASN A 1 225 ? -4.893 27.356 20.771 1.00 94.44 225 ASN A C 1
ATOM 1789 O O . ASN A 1 225 ? -5.239 28.333 21.430 1.00 94.44 225 ASN A O 1
ATOM 1793 N N . GLN A 1 226 ? -5.350 27.142 19.535 1.00 94.88 226 GLN A N 1
ATOM 1794 C CA . GLN A 1 226 ? -6.374 27.958 18.867 1.00 94.88 226 GLN A CA 1
ATOM 1795 C C . GLN A 1 226 ? -7.811 27.637 19.326 1.00 94.88 226 GLN A C 1
ATOM 1797 O O . GLN A 1 226 ? -8.762 28.243 18.835 1.00 94.88 226 GLN A O 1
ATOM 1802 N N . GLY A 1 227 ? -7.992 26.705 20.269 1.00 93.12 227 GLY A N 1
ATOM 1803 C CA . GLY A 1 227 ? -9.296 26.333 20.822 1.00 93.12 227 GLY A CA 1
ATOM 1804 C C . GLY A 1 227 ? -10.039 25.246 20.040 1.00 93.12 227 GLY A C 1
ATOM 1805 O O . GLY A 1 227 ? -11.211 24.997 20.320 1.00 93.12 227 GLY A O 1
ATOM 1806 N N . ILE A 1 228 ? -9.387 24.585 19.078 1.00 91.75 228 ILE A N 1
ATOM 1807 C CA . ILE A 1 228 ? -9.969 23.447 18.355 1.00 91.75 228 ILE A CA 1
ATOM 1808 C C . ILE A 1 228 ? -9.978 22.219 19.274 1.00 91.75 228 ILE A C 1
ATOM 1810 O O . ILE A 1 228 ? -8.980 21.910 19.928 1.00 91.75 228 ILE A O 1
ATOM 1814 N N . ASP A 1 229 ? -11.099 21.489 19.309 1.00 90.94 229 ASP A N 1
ATOM 1815 C CA . ASP A 1 229 ? -11.200 20.255 20.093 1.00 90.94 229 ASP A CA 1
ATOM 1816 C C . ASP A 1 229 ? -10.129 19.240 19.672 1.00 90.94 229 ASP A C 1
ATOM 1818 O O . ASP A 1 229 ? -9.842 19.059 18.487 1.00 90.94 229 ASP A O 1
ATOM 1822 N N . LYS A 1 230 ? -9.578 18.509 20.646 1.00 84.38 230 LYS A N 1
ATOM 1823 C CA . LYS A 1 230 ? -8.503 17.541 20.410 1.00 84.38 230 LYS A CA 1
ATOM 1824 C C . LYS A 1 230 ? -8.871 16.504 19.347 1.00 84.38 230 LYS A C 1
ATOM 1826 O O . LYS A 1 230 ? -8.016 16.163 18.535 1.00 84.38 230 LYS A O 1
ATOM 1831 N N . ARG A 1 231 ? -10.110 15.996 19.324 1.00 81.44 231 ARG A N 1
ATOM 1832 C CA . ARG A 1 231 ? -10.525 15.006 18.315 1.00 81.44 231 ARG A CA 1
ATOM 1833 C C . ARG A 1 231 ? -10.613 15.630 16.930 1.00 81.44 231 ARG A C 1
ATOM 1835 O O . ARG A 1 231 ? -10.273 14.973 15.953 1.00 81.44 231 ARG A O 1
ATOM 1842 N N . GLN A 1 232 ? -11.043 16.885 16.849 1.00 82.56 232 GLN A N 1
ATOM 1843 C CA . GLN A 1 232 ? -11.119 17.615 15.590 1.00 82.56 232 GLN A CA 1
ATOM 1844 C C . GLN A 1 232 ? -9.723 17.965 15.062 1.00 82.56 232 GLN A C 1
ATOM 1846 O O . GLN A 1 232 ? -9.442 17.692 13.899 1.00 82.56 232 GLN A O 1
ATOM 1851 N N . ALA A 1 233 ? -8.822 18.461 15.913 1.00 82.69 233 ALA A N 1
ATOM 1852 C CA . ALA A 1 233 ? -7.428 18.725 15.551 1.00 82.69 233 ALA A CA 1
ATOM 1853 C C . ALA A 1 233 ? -6.712 17.458 15.054 1.00 82.69 233 ALA A C 1
ATOM 1855 O O . ALA A 1 233 ? -5.894 17.512 14.143 1.00 82.69 233 ALA A O 1
ATOM 1856 N N . GLN A 1 234 ? -7.060 16.307 15.630 1.00 78.56 234 GLN A N 1
ATOM 1857 C CA . GLN A 1 234 ? -6.536 15.006 15.233 1.00 78.56 234 GLN A CA 1
ATOM 1858 C C . GLN A 1 234 ? -7.128 14.488 13.909 1.00 78.56 234 GLN A C 1
ATOM 1860 O O . GLN A 1 234 ? -6.449 13.754 13.201 1.00 78.56 234 GLN A O 1
ATOM 1865 N N . SER A 1 235 ? -8.350 14.890 13.540 1.00 69.44 235 SER A N 1
ATOM 1866 C CA . SER A 1 235 ? -9.108 14.317 12.414 1.00 69.44 235 SER A CA 1
ATOM 1867 C C . SER A 1 235 ? -8.533 14.575 11.012 1.00 69.44 235 SER A C 1
ATOM 1869 O O . SER A 1 235 ? -8.987 13.958 10.043 1.00 69.44 235 SER A O 1
ATO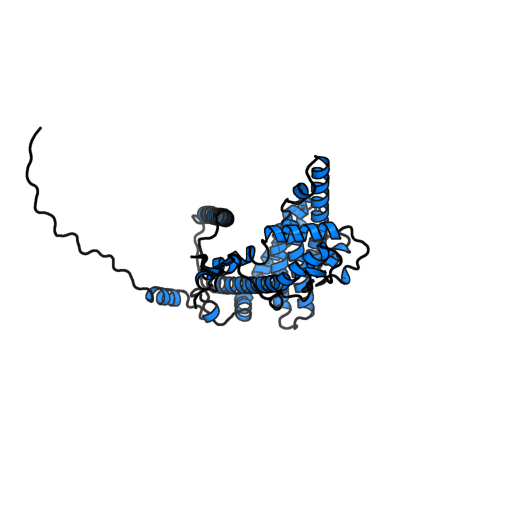M 1871 N N . GLU A 1 236 ? -7.530 15.445 10.880 1.00 70.00 236 GLU A N 1
ATOM 1872 C CA . GLU A 1 236 ? -6.891 15.717 9.595 1.00 70.00 236 GLU A CA 1
ATOM 1873 C C . GLU A 1 236 ? -6.078 14.526 9.067 1.00 70.00 236 GLU A C 1
ATOM 1875 O O . GLU A 1 236 ? -5.419 13.775 9.789 1.00 70.00 236 GLU A O 1
ATOM 1880 N N . GLN A 1 237 ? -6.148 14.329 7.750 1.00 66.06 237 GLN A N 1
ATOM 1881 C CA . GLN A 1 237 ? -5.525 13.191 7.086 1.00 66.06 237 GLN A CA 1
ATOM 1882 C C . GLN A 1 237 ? -4.050 13.473 6.794 1.00 66.06 237 GLN A C 1
ATOM 1884 O O . GLN A 1 237 ? -3.679 13.857 5.685 1.00 66.06 237 GLN A O 1
ATOM 1889 N N . TYR A 1 238 ? -3.181 13.184 7.758 1.00 78.81 238 TYR A N 1
ATOM 1890 C CA . TYR A 1 238 ? -1.737 13.133 7.525 1.00 78.81 238 TYR A CA 1
ATOM 1891 C C . TYR A 1 238 ? -1.369 11.847 6.779 1.00 78.81 238 TYR A C 1
ATOM 1893 O O . TYR A 1 238 ? -0.774 10.939 7.338 1.00 78.81 238 TYR A O 1
ATOM 1901 N N . LYS A 1 239 ? -1.748 11.721 5.504 1.00 83.94 239 LYS A N 1
ATOM 1902 C CA . LYS A 1 239 ? -1.536 10.476 4.739 1.00 83.94 239 LYS A CA 1
ATOM 1903 C C . LYS A 1 239 ? -0.052 10.134 4.582 1.00 83.94 239 LYS A C 1
ATOM 1905 O O . LYS A 1 239 ? 0.328 8.966 4.582 1.00 83.94 239 LYS A O 1
ATOM 1910 N N . MET A 1 240 ? 0.791 11.160 4.465 1.00 89.62 240 MET A N 1
ATOM 1911 C CA . MET A 1 240 ? 2.208 11.011 4.133 1.00 89.62 240 MET A CA 1
ATOM 1912 C C . MET A 1 240 ? 2.991 10.194 5.167 1.00 89.62 240 MET A C 1
ATOM 1914 O O . MET A 1 240 ? 3.823 9.382 4.778 1.00 89.62 240 MET A O 1
ATOM 1918 N N . ILE A 1 241 ? 2.700 10.355 6.465 1.00 92.94 241 ILE A N 1
ATOM 1919 C CA . ILE A 1 241 ? 3.364 9.574 7.521 1.00 92.94 241 ILE A CA 1
ATOM 1920 C C . ILE A 1 241 ? 3.010 8.086 7.420 1.00 92.94 241 ILE A C 1
ATOM 1922 O O . ILE A 1 241 ? 3.895 7.244 7.549 1.00 92.94 241 ILE A O 1
ATOM 1926 N N . THR A 1 242 ? 1.747 7.753 7.129 1.00 91.75 242 THR A N 1
ATOM 1927 C CA . THR A 1 242 ? 1.316 6.364 6.949 1.00 91.75 242 THR A CA 1
ATOM 1928 C C . THR A 1 242 ? 2.023 5.731 5.757 1.00 91.75 242 THR A C 1
ATOM 1930 O O . THR A 1 242 ? 2.577 4.642 5.894 1.00 91.75 242 THR A O 1
ATOM 1933 N N . TYR A 1 243 ? 2.069 6.426 4.614 1.00 93.44 243 TYR A N 1
ATOM 1934 C CA . TYR A 1 243 ? 2.781 5.937 3.432 1.00 93.44 243 TYR A CA 1
ATOM 1935 C C . TYR A 1 243 ? 4.274 5.751 3.703 1.00 93.44 243 TYR A C 1
ATOM 1937 O O . TYR A 1 243 ? 4.786 4.665 3.462 1.00 93.44 243 TYR A O 1
ATOM 1945 N N . ALA A 1 244 ? 4.954 6.747 4.280 1.00 96.56 244 ALA A N 1
ATOM 1946 C CA . ALA A 1 244 ? 6.376 6.640 4.608 1.00 96.56 244 ALA A CA 1
ATOM 1947 C C . ALA A 1 244 ? 6.671 5.468 5.567 1.00 96.56 244 ALA A C 1
ATOM 1949 O O . ALA A 1 244 ? 7.679 4.778 5.414 1.00 96.56 244 ALA A O 1
ATOM 1950 N N . TYR A 1 245 ? 5.779 5.205 6.527 1.00 96.25 245 TYR A N 1
ATOM 1951 C CA . TYR A 1 245 ? 5.917 4.102 7.481 1.00 96.25 245 TYR A CA 1
ATOM 1952 C C . TYR A 1 245 ? 5.752 2.735 6.807 1.00 96.25 245 TYR A C 1
ATOM 1954 O O . TYR A 1 245 ? 6.580 1.837 6.996 1.00 96.25 245 TYR A O 1
ATOM 1962 N N . CYS A 1 246 ? 4.712 2.576 5.984 1.00 93.94 246 CYS A N 1
ATOM 1963 C CA . CYS A 1 246 ? 4.505 1.363 5.197 1.00 93.94 246 CYS A CA 1
ATOM 1964 C C . CYS A 1 246 ? 5.669 1.129 4.227 1.00 93.94 246 CYS A C 1
ATOM 1966 O O . CYS A 1 246 ? 6.168 0.010 4.120 1.00 93.94 246 CYS A O 1
ATOM 1968 N N . GLU A 1 247 ? 6.137 2.186 3.565 1.00 96.69 247 GLU A N 1
ATOM 1969 C CA . GLU A 1 247 ? 7.207 2.098 2.581 1.00 96.69 247 GLU A CA 1
ATOM 1970 C C . GLU A 1 247 ? 8.539 1.673 3.203 1.00 96.69 247 GLU A C 1
ATOM 1972 O O . GLU A 1 247 ? 9.190 0.773 2.666 1.00 96.69 247 GLU A O 1
ATOM 1977 N N . LEU A 1 248 ? 8.900 2.239 4.363 1.00 97.19 248 LEU A N 1
ATOM 1978 C CA . LEU A 1 248 ? 10.066 1.814 5.141 1.00 97.19 248 LEU A CA 1
ATOM 1979 C C . LEU A 1 248 ? 9.941 0.359 5.606 1.00 97.19 248 LEU A C 1
ATOM 1981 O O . LEU A 1 248 ? 10.914 -0.392 5.550 1.00 97.19 248 LEU A O 1
ATOM 1985 N N . THR A 1 249 ? 8.751 -0.050 6.050 1.00 95.00 249 THR A N 1
ATOM 1986 C CA . THR A 1 249 ? 8.505 -1.429 6.500 1.00 95.00 249 THR A CA 1
ATOM 1987 C C . THR A 1 249 ? 8.760 -2.422 5.363 1.00 95.00 249 THR A C 1
ATOM 1989 O O . THR A 1 249 ? 9.507 -3.381 5.543 1.00 95.00 249 THR A O 1
ATOM 1992 N N . ILE A 1 250 ? 8.218 -2.153 4.171 1.00 94.75 250 ILE A N 1
ATOM 1993 C CA . ILE A 1 250 ? 8.430 -2.982 2.975 1.00 94.75 250 ILE A CA 1
ATOM 1994 C C . ILE A 1 250 ? 9.903 -2.957 2.540 1.00 94.75 250 ILE A C 1
ATOM 1996 O O . ILE A 1 250 ? 10.465 -3.997 2.207 1.00 94.75 250 ILE A O 1
ATOM 2000 N N . LEU A 1 251 ? 10.562 -1.792 2.574 1.00 96.56 251 LEU A N 1
ATOM 2001 C CA . LEU A 1 251 ? 11.984 -1.675 2.240 1.00 96.56 251 LEU A CA 1
ATOM 2002 C C . LEU A 1 251 ? 12.860 -2.526 3.171 1.00 96.56 251 LEU A C 1
ATOM 2004 O O . LEU A 1 251 ? 13.766 -3.218 2.710 1.00 96.56 251 LEU A O 1
ATOM 2008 N N . ASN A 1 252 ? 12.588 -2.504 4.475 1.00 95.06 252 ASN A N 1
ATOM 2009 C CA . ASN A 1 252 ? 13.316 -3.324 5.439 1.00 95.06 252 ASN A CA 1
ATOM 2010 C C . ASN A 1 252 ? 13.058 -4.820 5.228 1.00 95.06 252 ASN A C 1
ATOM 2012 O O . ASN A 1 252 ? 13.987 -5.618 5.359 1.00 95.06 252 ASN A O 1
ATOM 2016 N N . ASP A 1 253 ? 11.843 -5.205 4.838 1.00 93.44 253 ASP A N 1
ATOM 2017 C CA . ASP A 1 253 ? 11.544 -6.591 4.484 1.00 93.44 253 ASP A CA 1
ATOM 2018 C C . ASP A 1 253 ? 12.288 -7.045 3.217 1.00 93.44 253 ASP A C 1
ATOM 2020 O O . ASP A 1 253 ? 12.882 -8.127 3.207 1.00 93.44 253 ASP A O 1
ATOM 2024 N N . PHE A 1 254 ? 12.387 -6.188 2.191 1.00 94.81 254 PHE A N 1
ATOM 2025 C CA . PHE A 1 254 ? 13.245 -6.439 1.027 1.00 94.81 254 PHE A CA 1
ATOM 2026 C C . PHE A 1 254 ? 14.702 -6.660 1.437 1.00 94.81 254 PHE A C 1
ATOM 2028 O O . PHE A 1 254 ? 15.318 -7.644 1.030 1.00 94.81 254 PHE A O 1
ATOM 2035 N N . ARG A 1 255 ? 15.253 -5.776 2.274 1.00 94.81 255 ARG A N 1
ATOM 2036 C CA . ARG A 1 255 ? 16.642 -5.867 2.750 1.00 94.81 255 ARG A CA 1
ATOM 2037 C C . ARG A 1 255 ? 16.899 -7.166 3.518 1.00 94.81 255 ARG A C 1
ATOM 2039 O O . ARG A 1 255 ? 17.898 -7.838 3.267 1.00 94.81 255 ARG A O 1
ATOM 2046 N N . ASN A 1 256 ? 15.974 -7.562 4.390 1.00 93.69 256 ASN A N 1
ATOM 2047 C CA . ASN A 1 256 ? 16.054 -8.825 5.127 1.00 93.69 256 ASN A CA 1
ATOM 2048 C C . ASN A 1 256 ? 15.931 -10.045 4.201 1.00 93.69 256 ASN A C 1
ATOM 2050 O O . ASN A 1 256 ? 16.634 -11.041 4.382 1.00 93.69 256 ASN A O 1
ATOM 2054 N N . SER A 1 257 ? 15.049 -9.980 3.204 1.00 94.31 257 SER A N 1
ATOM 2055 C CA . SER A 1 257 ? 14.837 -11.058 2.235 1.00 94.31 257 SER A CA 1
ATOM 2056 C C . SER A 1 257 ? 16.048 -11.256 1.322 1.00 94.31 257 SER A C 1
ATOM 2058 O O . SER A 1 257 ? 16.435 -12.391 1.054 1.00 94.31 257 SER A O 1
ATOM 2060 N N . LEU A 1 258 ? 16.713 -10.172 0.912 1.00 95.88 258 LEU A N 1
ATOM 2061 C CA . LEU A 1 258 ? 17.930 -10.217 0.095 1.00 95.88 258 LEU A CA 1
ATOM 2062 C C . LEU A 1 258 ? 19.091 -10.934 0.788 1.00 95.88 258 LEU A C 1
ATOM 2064 O O . LEU A 1 258 ? 19.821 -11.679 0.134 1.00 95.88 258 LEU A O 1
ATOM 2068 N N . GLN A 1 259 ? 19.230 -10.772 2.107 1.00 93.38 259 GLN A N 1
ATOM 2069 C CA . GLN A 1 259 ? 20.247 -11.482 2.894 1.00 93.38 259 GLN A CA 1
ATOM 2070 C C . GLN A 1 259 ? 20.043 -13.003 2.875 1.00 93.38 259 GLN A C 1
ATOM 2072 O O . GLN A 1 259 ? 21.008 -13.760 2.947 1.00 93.38 259 GLN A O 1
ATOM 2077 N N . LYS A 1 260 ? 18.789 -13.454 2.759 1.00 95.06 260 LYS A N 1
ATOM 2078 C CA . LYS A 1 260 ? 18.408 -14.874 2.737 1.00 95.06 260 LYS A CA 1
ATOM 2079 C C . LYS A 1 260 ? 18.306 -15.444 1.319 1.00 95.06 260 LYS A C 1
ATOM 2081 O O . LYS A 1 260 ? 18.160 -16.654 1.162 1.00 95.06 260 LYS A O 1
ATOM 2086 N N . ALA A 1 261 ? 18.350 -14.595 0.294 1.00 95.44 261 ALA A N 1
ATOM 2087 C CA . ALA A 1 261 ? 18.145 -15.006 -1.087 1.00 95.44 261 ALA A CA 1
ATOM 2088 C C . ALA A 1 261 ? 19.320 -15.855 -1.615 1.00 95.44 261 ALA A C 1
ATOM 2090 O O . ALA A 1 261 ? 20.484 -15.524 -1.339 1.00 95.44 261 ALA A O 1
ATOM 2091 N N . PRO A 1 262 ? 19.048 -16.900 -2.424 1.00 96.44 262 PRO A N 1
ATOM 2092 C CA . PRO A 1 262 ? 20.076 -17.633 -3.156 1.00 96.44 262 PRO A CA 1
ATOM 2093 C C . PRO A 1 262 ? 20.907 -16.703 -4.042 1.00 96.44 262 PRO A C 1
ATOM 2095 O O . PRO A 1 262 ? 20.370 -15.787 -4.665 1.00 96.44 262 PRO A O 1
ATOM 2098 N N . GLU A 1 263 ? 22.210 -16.965 -4.136 1.00 95.56 263 GLU A N 1
ATOM 2099 C CA . GLU A 1 263 ? 23.152 -16.133 -4.896 1.00 95.56 263 GLU A CA 1
ATOM 2100 C C . GLU A 1 263 ? 22.753 -15.982 -6.371 1.00 95.56 263 GLU A C 1
ATOM 2102 O O . GLU A 1 263 ? 22.850 -14.889 -6.923 1.00 95.56 263 GLU A O 1
ATOM 2107 N N . SER A 1 264 ? 22.190 -17.038 -6.968 1.00 95.00 264 SER A N 1
ATOM 2108 C CA . SER A 1 264 ? 21.757 -17.070 -8.370 1.00 95.00 264 SER A CA 1
ATOM 2109 C C . SER A 1 264 ? 20.684 -16.039 -8.732 1.00 95.00 264 SER A C 1
ATOM 2111 O O . SER A 1 264 ? 20.634 -15.603 -9.877 1.00 95.00 264 SER A O 1
ATOM 2113 N N . ILE A 1 265 ? 19.830 -15.643 -7.782 1.00 93.75 265 ILE A N 1
ATOM 2114 C CA . ILE A 1 265 ? 18.729 -14.690 -8.015 1.00 93.75 265 ILE A CA 1
ATOM 2115 C C . ILE A 1 265 ? 18.890 -13.385 -7.233 1.00 93.75 265 ILE A C 1
ATOM 2117 O O . ILE A 1 265 ? 18.125 -12.441 -7.438 1.00 93.75 265 ILE A O 1
ATOM 2121 N N . ARG A 1 266 ? 19.880 -13.313 -6.334 1.00 95.06 266 ARG A N 1
ATOM 2122 C CA . ARG A 1 266 ? 20.072 -12.187 -5.413 1.00 95.06 266 ARG A CA 1
ATOM 2123 C C . ARG A 1 266 ? 20.240 -10.861 -6.146 1.00 95.06 266 ARG A C 1
ATOM 2125 O O . ARG A 1 266 ? 19.645 -9.876 -5.733 1.00 95.06 266 ARG A O 1
ATOM 2132 N N . GLU A 1 267 ? 20.996 -10.845 -7.239 1.00 94.06 267 GLU A N 1
ATOM 2133 C CA . GLU A 1 267 ? 21.243 -9.631 -8.026 1.00 94.06 267 GLU A CA 1
ATOM 2134 C C . GLU A 1 267 ? 19.959 -9.093 -8.682 1.00 94.06 267 GLU A C 1
ATOM 2136 O O . GLU A 1 267 ? 19.672 -7.897 -8.616 1.00 94.06 267 GLU A O 1
ATOM 2141 N N . VAL A 1 268 ? 19.129 -9.971 -9.252 1.00 94.25 268 VAL A N 1
ATOM 2142 C CA . VAL A 1 268 ? 17.846 -9.577 -9.861 1.00 94.25 268 VAL A CA 1
ATOM 2143 C C . VAL A 1 268 ? 16.872 -9.069 -8.794 1.00 94.25 268 VAL A C 1
ATOM 2145 O O . VAL A 1 268 ? 16.237 -8.027 -8.973 1.00 94.25 268 VAL A O 1
ATOM 2148 N N . LEU A 1 269 ? 16.794 -9.751 -7.646 1.00 94.81 269 LEU A N 1
ATOM 2149 C CA . LEU A 1 269 ? 15.982 -9.300 -6.513 1.00 94.81 269 LEU A CA 1
ATOM 2150 C C . LEU A 1 269 ? 16.484 -7.965 -5.952 1.00 94.81 269 LEU A C 1
ATOM 2152 O O . LEU A 1 269 ? 15.675 -7.117 -5.577 1.00 94.81 269 LEU A O 1
ATOM 2156 N N . HIS A 1 270 ? 17.800 -7.749 -5.926 1.00 96.12 270 HIS A N 1
ATOM 2157 C CA . HIS A 1 270 ? 18.399 -6.499 -5.473 1.00 96.12 270 HIS A CA 1
ATOM 2158 C C . HIS A 1 270 ? 18.005 -5.336 -6.392 1.00 96.12 270 HIS A C 1
ATOM 2160 O O . HIS A 1 270 ? 17.602 -4.278 -5.908 1.00 96.12 270 HIS A O 1
ATOM 2166 N N . ARG A 1 271 ? 18.000 -5.544 -7.717 1.00 95.50 271 ARG A N 1
ATOM 2167 C CA . ARG A 1 271 ? 17.480 -4.557 -8.682 1.00 95.50 271 ARG A CA 1
ATOM 2168 C C . ARG A 1 271 ? 15.996 -4.266 -8.471 1.00 95.50 271 ARG A C 1
ATOM 2170 O O . ARG A 1 271 ? 15.606 -3.103 -8.520 1.00 95.50 271 ARG A O 1
ATOM 2177 N N . CYS A 1 272 ? 15.179 -5.281 -8.182 1.00 94.12 272 CYS A N 1
ATOM 2178 C CA . CYS A 1 272 ? 13.759 -5.090 -7.865 1.00 94.12 272 CYS A CA 1
ATOM 2179 C C . CYS A 1 272 ? 13.565 -4.272 -6.576 1.00 94.12 272 CYS A C 1
ATOM 2181 O O . CYS A 1 272 ? 12.755 -3.345 -6.549 1.00 94.12 272 CYS A O 1
ATOM 2183 N N . ALA A 1 273 ? 14.345 -4.564 -5.530 1.00 96.94 273 ALA A N 1
ATOM 2184 C CA . ALA A 1 273 ? 14.319 -3.816 -4.276 1.00 96.94 273 ALA A CA 1
ATOM 2185 C C . ALA A 1 273 ? 14.737 -2.353 -4.481 1.00 96.94 273 ALA A C 1
ATOM 2187 O O . ALA A 1 273 ? 14.077 -1.450 -3.973 1.00 96.94 273 ALA A O 1
ATOM 2188 N N . LEU A 1 274 ? 15.785 -2.100 -5.273 1.00 97.31 274 LEU A N 1
ATOM 2189 C CA . LEU A 1 274 ? 16.200 -0.742 -5.631 1.00 97.31 274 LEU A CA 1
ATOM 2190 C C . LEU A 1 274 ? 15.137 -0.017 -6.464 1.00 97.31 274 LEU A C 1
ATOM 2192 O O . LEU A 1 274 ? 14.940 1.183 -6.281 1.00 97.31 274 LEU A O 1
ATOM 2196 N N . LEU A 1 275 ? 14.431 -0.722 -7.353 1.00 94.69 275 LEU A N 1
ATOM 2197 C CA . LEU A 1 275 ? 13.374 -0.139 -8.180 1.00 94.69 275 LEU A CA 1
ATOM 2198 C C . LEU A 1 275 ? 12.219 0.332 -7.297 1.00 94.69 275 LEU A C 1
ATOM 2200 O O . LEU A 1 275 ? 11.755 1.466 -7.428 1.00 94.69 275 LEU A O 1
ATOM 2204 N N . TYR A 1 276 ? 11.811 -0.509 -6.348 1.00 95.88 276 TYR A N 1
ATOM 2205 C CA . TYR A 1 276 ? 10.842 -0.148 -5.321 1.00 95.88 276 TYR A CA 1
ATOM 2206 C C . TYR A 1 276 ? 11.330 1.034 -4.470 1.00 95.88 276 TYR A C 1
ATOM 2208 O O . TYR A 1 276 ? 10.605 2.014 -4.302 1.00 95.88 276 TYR A O 1
ATOM 2216 N N . ALA A 1 277 ? 12.568 0.974 -3.977 1.00 97.81 277 ALA A N 1
ATOM 2217 C CA . ALA A 1 277 ? 13.145 1.987 -3.102 1.00 97.81 277 ALA A CA 1
ATOM 2218 C C . ALA A 1 277 ? 13.197 3.367 -3.778 1.00 97.81 277 ALA A C 1
ATOM 2220 O O . ALA A 1 277 ? 12.728 4.349 -3.204 1.00 97.81 277 ALA A O 1
ATOM 2221 N N . TYR A 1 278 ? 13.703 3.440 -5.014 1.00 97.50 278 TYR A N 1
ATOM 2222 C CA . TYR A 1 278 ? 13.776 4.691 -5.766 1.00 97.50 278 TYR A CA 1
ATOM 2223 C C . TYR A 1 278 ? 12.401 5.216 -6.166 1.00 97.50 278 TYR A C 1
ATOM 2225 O O . TYR A 1 278 ? 12.134 6.392 -5.945 1.00 97.50 278 TYR A O 1
ATOM 2233 N N . SER A 1 279 ? 11.521 4.371 -6.711 1.00 93.75 279 SER A N 1
ATOM 2234 C CA . SER A 1 279 ? 10.176 4.804 -7.123 1.00 93.75 279 SER A CA 1
ATOM 2235 C C . SER A 1 279 ? 9.314 5.276 -5.947 1.00 93.75 279 SER A C 1
ATOM 2237 O O . SER A 1 279 ? 8.490 6.176 -6.111 1.00 93.75 279 SER A O 1
ATOM 2239 N N . SER A 1 280 ? 9.510 4.703 -4.756 1.00 96.06 280 SER A N 1
ATOM 2240 C CA . SER A 1 280 ? 8.785 5.098 -3.546 1.00 96.06 280 SER A CA 1
ATOM 2241 C C . SER A 1 280 ? 9.337 6.398 -2.970 1.00 96.06 280 SER A C 1
ATOM 2243 O O . SER A 1 280 ? 8.577 7.345 -2.770 1.00 96.06 280 SER A O 1
ATOM 2245 N N . ILE A 1 281 ? 10.660 6.499 -2.787 1.00 96.56 281 ILE A N 1
ATOM 2246 C CA . ILE A 1 281 ? 11.252 7.683 -2.153 1.00 96.56 281 ILE A CA 1
ATOM 2247 C C . ILE A 1 281 ? 11.160 8.939 -3.030 1.00 96.56 281 ILE A C 1
ATOM 2249 O O . ILE A 1 281 ? 11.103 10.053 -2.508 1.00 96.56 281 ILE A O 1
ATOM 2253 N N . ASP A 1 282 ? 11.085 8.771 -4.355 1.00 94.25 282 ASP A N 1
ATOM 2254 C CA . ASP A 1 282 ? 10.936 9.866 -5.317 1.00 94.25 282 ASP A CA 1
ATOM 2255 C C . ASP A 1 282 ? 9.713 10.752 -5.027 1.00 94.25 282 ASP A C 1
ATOM 2257 O O . ASP A 1 282 ? 9.776 11.976 -5.160 1.00 94.25 282 ASP A O 1
ATOM 2261 N N . LYS A 1 283 ? 8.629 10.140 -4.532 1.00 93.88 283 LYS A N 1
ATOM 2262 C CA . LYS A 1 283 ? 7.367 10.807 -4.169 1.00 93.88 283 LYS A CA 1
ATOM 2263 C C . LYS A 1 283 ? 7.523 11.772 -2.990 1.00 93.88 283 LYS A C 1
ATOM 2265 O O . LYS A 1 283 ? 6.717 12.683 -2.828 1.00 93.88 283 LYS A O 1
ATOM 2270 N N . HIS A 1 284 ? 8.563 11.590 -2.177 1.00 95.69 284 HIS A N 1
ATOM 2271 C CA . HIS A 1 284 ? 8.798 12.351 -0.947 1.00 95.69 284 HIS A CA 1
ATOM 2272 C C . HIS A 1 284 ? 9.910 13.395 -1.083 1.00 95.69 284 HIS A C 1
ATOM 2274 O O . HIS A 1 284 ? 10.173 14.121 -0.124 1.00 95.69 284 HIS A O 1
ATOM 2280 N N . ILE A 1 285 ? 10.559 13.508 -2.253 1.00 94.88 285 ILE A N 1
ATOM 2281 C CA . ILE A 1 285 ? 11.721 14.394 -2.461 1.00 94.88 285 ILE A CA 1
ATOM 2282 C C . ILE A 1 285 ? 11.433 15.832 -2.016 1.00 94.88 285 ILE A C 1
ATOM 2284 O O . ILE A 1 285 ? 12.259 16.436 -1.333 1.00 94.88 285 ILE A O 1
ATOM 2288 N N . ALA A 1 286 ? 10.261 16.376 -2.352 1.00 94.56 286 ALA A N 1
ATOM 2289 C CA . ALA A 1 286 ? 9.883 17.730 -1.949 1.00 94.56 286 ALA A CA 1
ATOM 2290 C C . ALA A 1 286 ? 9.897 17.898 -0.420 1.00 94.56 286 ALA A C 1
ATOM 2292 O O . ALA A 1 286 ? 10.463 18.860 0.094 1.00 94.56 286 ALA A O 1
ATOM 2293 N N . THR A 1 287 ? 9.354 16.929 0.317 1.00 95.50 287 THR A N 1
ATOM 2294 C CA . THR A 1 287 ? 9.298 16.952 1.784 1.00 95.50 287 THR A CA 1
ATOM 2295 C C . THR A 1 287 ? 10.681 16.863 2.419 1.00 95.50 287 THR A C 1
ATOM 2297 O O . THR A 1 287 ? 10.943 17.546 3.409 1.00 95.50 287 THR A O 1
ATOM 2300 N N . PHE A 1 288 ? 11.601 16.098 1.825 1.00 96.81 288 PHE A N 1
ATOM 2301 C CA . PHE A 1 288 ? 12.999 16.065 2.265 1.00 96.81 288 PHE A CA 1
ATOM 2302 C C . PHE A 1 288 ? 13.682 17.430 2.152 1.00 96.81 288 PHE A C 1
ATOM 2304 O O . PHE A 1 288 ? 14.397 17.834 3.073 1.00 96.81 288 PHE A O 1
ATOM 2311 N N . TYR A 1 289 ? 13.437 18.160 1.061 1.00 96.06 289 TYR A N 1
ATOM 2312 C CA . TYR A 1 289 ? 13.945 19.524 0.903 1.00 96.06 289 TYR A CA 1
ATOM 2313 C C . TYR A 1 289 ? 13.273 20.501 1.872 1.00 96.06 289 TYR A C 1
ATOM 2315 O O . TYR A 1 289 ? 13.973 21.251 2.549 1.00 96.06 289 TYR A O 1
ATOM 2323 N N . ILE A 1 290 ? 11.943 20.449 2.007 1.00 95.06 290 ILE A N 1
ATOM 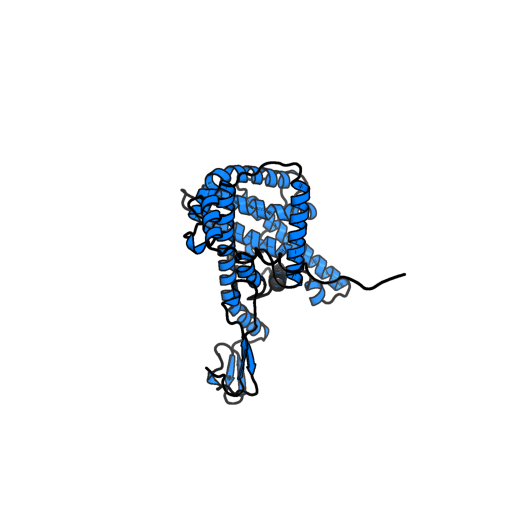2324 C CA . ILE A 1 290 ? 11.176 21.315 2.921 1.00 95.06 290 ILE A CA 1
ATOM 2325 C C . ILE A 1 290 ? 11.652 21.160 4.368 1.00 95.06 290 ILE A C 1
ATOM 2327 O O . ILE A 1 290 ? 11.833 22.151 5.072 1.00 95.06 290 ILE A O 1
ATOM 2331 N N . GLY A 1 291 ? 11.877 19.928 4.828 1.00 94.56 291 GLY A N 1
ATOM 2332 C CA . GLY A 1 291 ? 12.357 19.689 6.188 1.00 94.56 291 GLY A CA 1
ATOM 2333 C C . GLY A 1 291 ? 13.879 19.806 6.354 1.00 94.56 291 GLY A C 1
ATOM 2334 O O . GLY A 1 291 ? 14.396 19.623 7.458 1.00 94.56 291 GLY A O 1
ATOM 2335 N N . GLY A 1 292 ? 14.615 20.118 5.284 1.00 96.00 292 GLY A N 1
ATOM 2336 C CA . GLY A 1 292 ? 16.057 20.348 5.327 1.00 96.00 292 GLY A CA 1
ATOM 2337 C C . GLY A 1 292 ? 16.881 19.095 5.628 1.00 96.00 292 GLY A C 1
ATOM 2338 O O . GLY A 1 292 ? 17.893 19.191 6.331 1.00 96.00 292 GLY A O 1
ATOM 2339 N N . TYR A 1 293 ? 16.448 17.926 5.142 1.00 96.88 293 TYR A N 1
ATOM 2340 C CA . TYR A 1 293 ? 17.242 16.690 5.151 1.00 96.88 293 TYR A CA 1
ATOM 2341 C C . TYR A 1 293 ? 18.495 16.829 4.293 1.00 96.88 293 TYR A C 1
ATOM 2343 O O . TYR A 1 293 ? 19.584 16.436 4.705 1.00 96.88 293 TYR A O 1
ATOM 2351 N N . CYS A 1 294 ? 18.325 17.421 3.112 1.00 93.88 294 CYS A N 1
ATOM 2352 C CA . CYS A 1 294 ? 19.373 17.748 2.162 1.00 93.88 294 CYS A CA 1
ATOM 2353 C C . CYS A 1 294 ? 19.180 19.191 1.683 1.00 93.88 294 CYS A C 1
ATOM 2355 O O . CYS A 1 294 ? 18.066 19.598 1.367 1.00 93.88 294 CYS A O 1
ATOM 2357 N N . ASN A 1 295 ? 20.269 19.956 1.604 1.00 86.44 295 ASN A N 1
ATOM 2358 C CA . ASN A 1 295 ? 20.205 21.373 1.221 1.00 86.44 295 ASN A CA 1
ATOM 2359 C C . ASN A 1 295 ? 20.548 21.609 -0.258 1.00 86.44 295 ASN A C 1
ATOM 2361 O O . ASN A 1 295 ? 20.200 22.642 -0.819 1.00 86.44 295 ASN A O 1
ATOM 2365 N N . ASN A 1 296 ? 21.205 20.643 -0.908 1.00 86.56 296 ASN A N 1
ATOM 2366 C CA . ASN A 1 296 ? 21.693 20.773 -2.279 1.00 86.56 296 ASN A CA 1
ATOM 2367 C C . ASN A 1 296 ? 20.983 19.774 -3.205 1.00 86.56 296 ASN A C 1
ATOM 2369 O O . ASN A 1 296 ? 20.426 18.766 -2.765 1.00 86.56 296 ASN A O 1
ATOM 2373 N N . GLY A 1 297 ? 21.081 19.991 -4.518 1.00 88.94 297 GLY A N 1
ATOM 2374 C CA . GLY A 1 297 ? 20.528 19.080 -5.529 1.00 88.94 297 GLY A CA 1
ATOM 2375 C C . GLY A 1 297 ? 21.142 17.672 -5.536 1.00 88.94 297 GLY A C 1
ATOM 2376 O O . GLY A 1 297 ? 20.608 16.785 -6.189 1.00 88.94 297 GLY A O 1
ATOM 2377 N N . GLN A 1 298 ? 22.255 17.434 -4.828 1.00 92.50 298 GLN A N 1
ATOM 2378 C CA . GLN A 1 298 ? 23.023 16.184 -4.909 1.00 92.50 298 GLN A CA 1
ATOM 2379 C C . GLN A 1 298 ? 22.190 14.939 -4.579 1.00 92.50 298 GLN A C 1
ATOM 2381 O O . GLN A 1 298 ? 22.243 13.963 -5.328 1.00 92.50 298 GLN A O 1
ATOM 2386 N N . TRP A 1 299 ? 21.432 14.957 -3.480 1.00 94.38 299 TRP A N 1
ATOM 2387 C CA . TRP A 1 299 ? 20.662 13.793 -3.039 1.00 94.38 299 TRP A CA 1
ATOM 2388 C C . TRP A 1 299 ? 19.542 13.450 -4.030 1.00 94.38 299 TRP A C 1
ATOM 2390 O O . TRP A 1 299 ? 19.545 12.361 -4.608 1.00 94.38 299 TRP A O 1
ATOM 2400 N N . GLY A 1 300 ? 18.666 14.420 -4.322 1.00 94.31 300 GLY A N 1
ATOM 2401 C CA . GLY A 1 300 ? 17.556 14.248 -5.261 1.00 94.31 300 GLY A CA 1
ATOM 2402 C C . GLY A 1 300 ? 18.013 13.924 -6.688 1.00 94.31 300 GLY A C 1
ATOM 2403 O O . GLY A 1 300 ? 17.518 12.975 -7.294 1.00 94.31 300 GLY A O 1
ATOM 2404 N N . ASN A 1 301 ? 19.021 14.631 -7.215 1.00 94.44 301 ASN A N 1
ATOM 2405 C CA . ASN A 1 301 ? 19.548 14.359 -8.559 1.00 94.44 301 ASN A CA 1
ATOM 2406 C C . ASN A 1 301 ? 20.170 12.962 -8.657 1.00 94.44 301 ASN A C 1
ATOM 2408 O O . ASN A 1 301 ? 20.051 12.306 -9.692 1.00 94.44 301 ASN A O 1
ATOM 2412 N N . THR A 1 302 ? 20.821 12.488 -7.590 1.00 95.44 302 THR A N 1
ATOM 2413 C CA . THR A 1 302 ? 21.391 11.135 -7.563 1.00 95.44 302 THR A CA 1
ATOM 2414 C C . THR A 1 302 ? 20.297 10.076 -7.560 1.00 95.44 302 THR A C 1
ATOM 2416 O O . THR A 1 302 ? 20.425 9.118 -8.319 1.00 95.44 302 THR A O 1
ATOM 2419 N N . ILE A 1 303 ? 19.210 10.260 -6.800 1.00 95.81 303 ILE A N 1
ATOM 2420 C CA . ILE A 1 303 ? 18.035 9.372 -6.856 1.00 95.81 303 ILE A CA 1
ATOM 2421 C C . ILE A 1 303 ? 17.497 9.300 -8.280 1.00 95.81 303 ILE A C 1
ATOM 2423 O O . ILE A 1 303 ? 17.455 8.215 -8.854 1.00 95.81 303 ILE A O 1
ATOM 2427 N N . LYS A 1 304 ? 17.190 10.449 -8.896 1.00 95.12 304 LYS A N 1
ATOM 2428 C CA . LYS A 1 304 ? 16.668 10.508 -10.272 1.00 95.12 304 LYS A CA 1
ATOM 2429 C C . LYS A 1 304 ? 17.608 9.819 -11.267 1.00 95.12 304 LYS A C 1
ATOM 2431 O O . LYS A 1 304 ? 17.167 9.020 -12.090 1.00 95.12 304 LYS A O 1
ATOM 2436 N N . LYS A 1 305 ? 18.917 10.081 -11.177 1.00 95.94 305 LYS A N 1
ATOM 2437 C CA . LYS A 1 305 ? 19.931 9.485 -12.062 1.00 95.94 305 LYS A CA 1
ATOM 2438 C C . LYS A 1 305 ? 20.058 7.972 -11.867 1.00 95.94 305 LYS A C 1
ATOM 2440 O O . LYS A 1 305 ? 20.101 7.239 -12.854 1.00 95.94 305 LYS A O 1
ATOM 2445 N N . ARG A 1 306 ? 20.151 7.500 -10.618 1.00 95.44 306 ARG A N 1
ATOM 2446 C CA . ARG A 1 306 ? 20.276 6.069 -10.297 1.00 95.44 306 ARG A CA 1
ATOM 2447 C C . ARG A 1 306 ? 19.005 5.316 -10.681 1.00 95.44 306 ARG A C 1
ATOM 2449 O O . ARG A 1 306 ? 19.120 4.247 -11.267 1.00 95.44 306 ARG A O 1
ATOM 2456 N N . PHE A 1 307 ? 17.834 5.912 -10.464 1.00 95.19 307 PHE A N 1
ATOM 2457 C CA . PHE A 1 307 ? 16.554 5.340 -10.866 1.00 95.19 307 PHE A CA 1
ATOM 2458 C C . PHE A 1 307 ? 16.478 5.121 -12.382 1.00 95.19 307 PHE A C 1
ATOM 2460 O O . PHE A 1 307 ? 16.273 3.995 -12.819 1.00 95.19 307 PHE A O 1
ATOM 2467 N N . ARG A 1 308 ? 16.787 6.144 -13.194 1.00 94.25 308 ARG A N 1
ATOM 2468 C CA . ARG A 1 308 ? 16.845 6.007 -14.665 1.00 94.25 308 ARG A CA 1
ATOM 2469 C C . ARG A 1 308 ? 17.847 4.955 -15.134 1.00 94.25 308 ARG A C 1
ATOM 2471 O O . ARG A 1 308 ? 17.575 4.199 -16.062 1.00 94.25 308 ARG A O 1
ATOM 2478 N N . LYS A 1 309 ? 19.022 4.899 -14.500 1.00 95.50 309 LYS A N 1
ATOM 2479 C CA . LYS A 1 309 ? 20.034 3.883 -14.820 1.00 95.50 309 LYS A CA 1
ATOM 2480 C C . LYS A 1 309 ? 19.516 2.476 -14.508 1.00 95.50 309 LYS A C 1
ATOM 2482 O O . LYS A 1 309 ? 19.745 1.563 -15.291 1.00 95.50 309 LYS A O 1
ATOM 2487 N N . LEU A 1 310 ? 18.821 2.315 -13.385 1.00 94.94 310 LEU A N 1
ATOM 2488 C CA . LEU A 1 310 ? 18.249 1.045 -12.958 1.00 94.94 310 LEU A CA 1
ATOM 2489 C C . LEU A 1 310 ? 17.122 0.571 -13.884 1.00 94.94 310 LEU A C 1
ATOM 2491 O O . LEU A 1 310 ? 17.095 -0.609 -14.217 1.00 94.94 310 LEU A O 1
ATOM 2495 N N . GLU A 1 311 ? 16.250 1.473 -14.350 1.00 89.50 311 GLU A N 1
ATOM 2496 C CA . GLU A 1 311 ? 15.221 1.151 -15.354 1.00 89.50 311 GLU A CA 1
ATOM 2497 C C . GLU A 1 311 ? 15.849 0.530 -16.613 1.00 89.50 311 GLU A C 1
ATOM 2499 O O . GLU A 1 311 ? 15.368 -0.481 -17.118 1.00 89.50 311 GLU A O 1
ATOM 2504 N N . ALA A 1 312 ? 16.974 1.075 -17.085 1.00 91.81 312 ALA A N 1
ATOM 2505 C CA . ALA A 1 312 ? 17.694 0.511 -18.225 1.00 91.81 312 ALA A CA 1
ATOM 2506 C C . ALA A 1 312 ? 18.353 -0.846 -17.910 1.00 91.81 312 ALA A C 1
ATOM 2508 O O . ALA A 1 312 ? 18.427 -1.706 -18.784 1.00 91.81 312 ALA A O 1
ATOM 2509 N N . MET A 1 313 ? 18.829 -1.049 -16.676 1.00 92.50 313 MET A N 1
ATOM 2510 C CA . MET A 1 313 ? 19.464 -2.305 -16.254 1.00 92.50 313 MET A CA 1
ATOM 2511 C C . MET A 1 313 ? 18.476 -3.455 -16.072 1.00 92.50 313 MET A C 1
ATOM 2513 O O . MET A 1 313 ? 18.854 -4.599 -16.292 1.00 92.50 313 MET A O 1
ATOM 2517 N N . ILE A 1 314 ? 17.248 -3.169 -15.631 1.00 91.06 314 ILE A N 1
ATOM 2518 C CA . ILE A 1 314 ? 16.232 -4.201 -15.386 1.00 91.06 314 ILE A CA 1
ATOM 2519 C C . ILE A 1 314 ? 15.471 -4.582 -16.660 1.00 91.06 314 ILE A C 1
ATOM 2521 O O . ILE A 1 314 ? 14.904 -5.667 -16.737 1.00 91.06 314 ILE A O 1
ATOM 2525 N N . LEU A 1 315 ? 15.472 -3.707 -17.672 1.00 88.00 315 LEU A N 1
ATOM 2526 C CA . LEU A 1 315 ? 14.719 -3.891 -18.911 1.00 88.00 315 LEU A CA 1
ATOM 2527 C C . LEU A 1 315 ? 14.984 -5.236 -19.622 1.00 88.00 315 LEU A C 1
ATOM 2529 O O . LEU A 1 315 ? 14.006 -5.854 -20.037 1.00 88.00 315 LEU A O 1
ATOM 2533 N N . PRO A 1 316 ? 16.232 -5.739 -19.746 1.00 91.12 316 PRO A N 1
ATOM 2534 C CA . PRO A 1 316 ? 16.486 -7.039 -20.374 1.00 91.12 316 PRO A CA 1
ATOM 2535 C C . PRO A 1 316 ? 15.870 -8.219 -19.609 1.00 91.12 316 PRO A C 1
ATOM 2537 O O . PRO A 1 316 ? 15.512 -9.224 -20.216 1.00 91.12 316 PRO A O 1
ATOM 2540 N N . ASP A 1 317 ? 15.720 -8.082 -18.290 1.00 90.19 317 ASP A N 1
ATOM 2541 C CA . ASP A 1 317 ? 15.247 -9.141 -17.398 1.00 90.19 317 ASP A CA 1
ATOM 2542 C C . ASP A 1 317 ? 13.723 -9.084 -17.181 1.00 90.19 317 ASP A C 1
ATOM 2544 O O . ASP A 1 317 ? 13.147 -10.001 -16.599 1.00 90.19 317 ASP A O 1
ATOM 2548 N N . VAL A 1 318 ? 13.044 -8.018 -17.630 1.00 85.81 318 VAL A N 1
ATOM 2549 C CA . VAL A 1 318 ? 11.663 -7.704 -17.222 1.00 85.81 318 VAL A CA 1
ATOM 2550 C C . VAL A 1 318 ? 10.652 -8.789 -17.606 1.00 85.81 318 VAL A C 1
ATOM 2552 O O . VAL A 1 318 ? 9.751 -9.081 -16.821 1.00 85.81 318 VAL A O 1
ATOM 2555 N N . ILE A 1 319 ? 10.818 -9.429 -18.770 1.00 87.75 319 ILE A N 1
ATOM 2556 C CA . ILE A 1 319 ? 9.944 -10.526 -19.211 1.00 87.75 319 ILE A CA 1
ATOM 2557 C C . ILE A 1 319 ? 10.197 -11.773 -18.374 1.00 87.75 319 ILE A C 1
ATOM 2559 O O . ILE A 1 319 ? 9.250 -12.337 -17.843 1.00 87.75 319 ILE A O 1
ATOM 2563 N N . THR A 1 320 ? 11.461 -12.128 -18.140 1.00 91.81 320 THR A N 1
ATOM 2564 C CA . THR A 1 320 ? 11.837 -13.250 -17.269 1.00 91.81 320 THR A CA 1
ATOM 2565 C C . THR A 1 320 ? 11.318 -13.062 -15.843 1.00 91.81 320 THR A C 1
ATOM 2567 O O . THR A 1 320 ? 10.794 -14.000 -15.248 1.00 91.81 320 THR A O 1
ATOM 2570 N N . ILE A 1 321 ? 11.416 -11.846 -15.292 1.00 89.50 321 ILE A N 1
ATOM 2571 C CA . ILE A 1 321 ? 10.857 -11.504 -13.976 1.00 89.50 321 ILE A CA 1
ATOM 2572 C C . ILE A 1 321 ? 9.332 -11.652 -13.998 1.00 89.50 321 ILE A C 1
ATOM 2574 O O . ILE A 1 321 ? 8.761 -12.239 -13.079 1.00 89.50 321 ILE A O 1
ATOM 2578 N N . CYS A 1 322 ? 8.665 -11.158 -15.045 1.00 85.00 322 CYS A N 1
ATOM 2579 C CA . CYS A 1 322 ? 7.216 -11.297 -15.187 1.00 85.00 322 CYS A CA 1
ATOM 2580 C C . CYS A 1 322 ? 6.781 -12.755 -15.309 1.00 85.00 322 CYS A C 1
ATOM 2582 O O . CYS A 1 322 ? 5.792 -13.129 -14.689 1.00 85.00 322 CYS A O 1
ATOM 2584 N N . ASP A 1 323 ? 7.522 -13.583 -16.042 1.00 89.44 323 ASP A N 1
ATOM 2585 C CA . ASP A 1 323 ? 7.224 -15.002 -16.216 1.00 89.44 323 ASP A CA 1
ATOM 2586 C C . ASP A 1 323 ? 7.495 -15.811 -14.944 1.00 89.44 323 ASP A C 1
ATOM 2588 O O . ASP A 1 323 ? 6.686 -16.664 -14.585 1.00 89.44 323 ASP A O 1
ATOM 2592 N N . ALA A 1 324 ? 8.550 -15.484 -14.189 1.00 90.94 324 ALA A N 1
ATOM 2593 C CA . ALA A 1 324 ? 8.793 -16.052 -12.860 1.00 90.94 324 ALA A CA 1
ATOM 2594 C C . ALA A 1 324 ? 7.669 -15.702 -11.870 1.00 90.94 324 ALA A C 1
ATOM 2596 O O . ALA A 1 324 ? 7.328 -16.488 -10.984 1.00 90.94 324 ALA A O 1
ATOM 2597 N N . LEU A 1 325 ? 7.072 -14.521 -12.039 1.00 84.94 325 LEU A N 1
ATOM 2598 C CA . LEU A 1 325 ? 5.878 -14.099 -11.328 1.00 84.94 325 LEU A CA 1
ATOM 2599 C C . LEU A 1 325 ? 4.598 -14.521 -12.046 1.00 84.94 325 LEU A C 1
ATOM 2601 O O . LEU A 1 325 ? 3.535 -14.186 -11.552 1.00 84.94 325 LEU A O 1
ATOM 2605 N N . SER A 1 326 ? 4.596 -15.245 -13.159 1.00 83.88 326 SER A N 1
ATOM 2606 C CA . SER A 1 326 ? 3.345 -15.458 -13.886 1.00 83.88 326 SER A CA 1
ATOM 2607 C C . SER A 1 326 ? 2.472 -16.534 -13.243 1.00 83.88 326 SER A C 1
ATOM 2609 O O . SER A 1 326 ? 2.935 -17.392 -12.488 1.00 83.88 326 SER A O 1
ATOM 2611 N N . LEU A 1 327 ? 1.171 -16.431 -13.488 1.00 83.81 327 LEU A N 1
ATOM 2612 C CA . LEU A 1 327 ? 0.206 -17.495 -13.239 1.00 83.81 327 LEU A CA 1
ATOM 2613 C C . LEU A 1 327 ? -0.113 -18.156 -14.588 1.00 83.81 327 LEU A C 1
ATOM 2615 O O . LEU A 1 327 ? 0.129 -17.551 -15.631 1.00 83.81 327 LEU A O 1
ATOM 2619 N N . PRO A 1 328 ? -0.673 -19.376 -14.603 1.00 89.62 328 PRO A N 1
ATOM 2620 C CA . PRO A 1 328 ? -1.263 -19.919 -15.820 1.00 89.62 328 PRO A CA 1
ATOM 2621 C C . PRO A 1 328 ? -2.217 -18.913 -16.482 1.00 89.62 328 PRO A C 1
ATOM 2623 O O . PRO A 1 328 ? -3.003 -18.270 -15.786 1.00 89.62 328 PRO A O 1
ATOM 2626 N N . ASP A 1 329 ? -2.183 -18.816 -17.814 1.00 84.38 329 ASP A N 1
ATOM 2627 C CA . ASP A 1 329 ? -2.913 -17.791 -18.581 1.00 84.38 329 ASP A CA 1
ATOM 2628 C C . ASP A 1 329 ? -4.426 -17.761 -18.300 1.00 84.38 329 ASP A C 1
ATOM 2630 O O . ASP A 1 329 ? -5.047 -16.700 -18.365 1.00 84.38 329 ASP A O 1
ATOM 2634 N N . PHE A 1 330 ? -5.018 -18.891 -17.895 1.00 84.31 330 PHE A N 1
ATOM 2635 C CA . PHE A 1 330 ? -6.425 -18.933 -17.499 1.00 84.31 330 PHE A CA 1
ATOM 2636 C C . PHE A 1 330 ? -6.731 -18.055 -16.276 1.00 84.31 330 PHE A C 1
ATOM 2638 O O . PHE A 1 330 ? -7.804 -17.477 -16.223 1.00 84.31 330 PHE A O 1
ATOM 2645 N N . PHE A 1 331 ? -5.804 -17.905 -15.322 1.00 78.75 331 PHE A N 1
ATOM 2646 C CA . PHE A 1 331 ? -5.991 -17.022 -14.164 1.00 78.75 331 PHE A CA 1
ATOM 2647 C C . PHE A 1 331 ? -5.825 -15.541 -14.518 1.00 78.75 331 PHE A C 1
ATOM 2649 O O . PHE A 1 331 ? -6.291 -14.687 -13.767 1.00 78.75 331 PHE A O 1
ATOM 2656 N N . LEU A 1 332 ? -5.147 -15.222 -15.628 1.00 71.31 332 LEU A N 1
ATOM 2657 C CA . LEU A 1 332 ? -4.962 -13.838 -16.064 1.00 71.31 332 LEU A CA 1
ATOM 2658 C C . LEU A 1 332 ? -6.236 -13.251 -16.669 1.00 71.31 332 LEU A C 1
ATOM 2660 O O . LEU A 1 332 ? -6.398 -12.033 -16.623 1.00 71.31 332 LEU A O 1
ATOM 2664 N N . HIS A 1 333 ? -7.095 -14.094 -17.261 1.00 74.75 333 HIS A N 1
ATOM 2665 C CA . HIS A 1 333 ? -8.332 -13.688 -17.941 1.00 74.75 333 HIS A CA 1
ATOM 2666 C C . HIS A 1 333 ? -8.146 -12.472 -18.875 1.00 74.75 333 HIS A C 1
ATOM 2668 O O . HIS A 1 333 ? -9.025 -11.626 -19.011 1.00 74.75 333 HIS A O 1
ATOM 2674 N N . SER A 1 334 ? -6.981 -12.367 -19.525 1.00 73.31 334 SER A N 1
ATOM 2675 C CA . SER A 1 334 ? -6.609 -11.201 -20.326 1.00 73.31 334 SER A CA 1
ATOM 2676 C C . SER A 1 334 ? -5.933 -11.613 -21.622 1.00 73.31 334 SER A C 1
ATOM 2678 O O . SER A 1 334 ? -4.814 -12.121 -21.626 1.00 73.31 334 SER A O 1
ATOM 2680 N N . VAL A 1 335 ? -6.598 -11.302 -22.736 1.00 74.94 335 VAL A N 1
ATOM 2681 C CA . VAL A 1 335 ? -6.104 -11.523 -24.104 1.00 74.94 335 VAL A CA 1
ATOM 2682 C C . VAL A 1 335 ? -4.790 -10.773 -24.368 1.00 74.94 335 VAL A C 1
ATOM 2684 O O . VAL A 1 335 ? -3.951 -11.226 -25.142 1.00 74.94 335 VAL A O 1
ATOM 2687 N N . LEU A 1 336 ? -4.584 -9.634 -23.697 1.00 69.38 336 LEU A N 1
ATOM 2688 C CA . LEU A 1 336 ? -3.381 -8.806 -23.833 1.00 69.38 336 LEU A CA 1
ATOM 2689 C C . LEU A 1 336 ? -2.174 -9.363 -23.067 1.00 69.38 336 LEU A C 1
ATOM 2691 O O . LEU A 1 336 ? -1.043 -8.982 -23.359 1.00 69.38 336 LEU A O 1
ATOM 2695 N N . GLY A 1 337 ? -2.421 -10.214 -22.069 1.00 69.50 337 GLY A N 1
ATOM 2696 C CA . GLY A 1 337 ? -1.404 -10.763 -21.177 1.00 69.50 337 GLY A CA 1
ATOM 2697 C C . GLY A 1 337 ? -1.039 -12.216 -21.458 1.00 69.50 337 GLY A C 1
ATOM 2698 O O . GLY A 1 337 ? -0.323 -12.792 -20.643 1.00 69.50 337 GLY A O 1
ATOM 2699 N N . LEU A 1 338 ? -1.526 -12.818 -22.549 1.00 79.44 338 LEU A N 1
ATOM 2700 C CA . LEU A 1 338 ? -1.247 -14.217 -22.885 1.00 79.44 338 LEU A CA 1
ATOM 2701 C C . LEU A 1 338 ? 0.254 -14.460 -23.093 1.00 79.44 338 LEU A C 1
ATOM 2703 O O . LEU A 1 338 ? 0.979 -13.608 -23.611 1.00 79.44 338 LEU A O 1
ATOM 2707 N N . SER A 1 339 ? 0.719 -15.627 -22.650 1.00 87.56 339 SER A N 1
ATOM 2708 C CA . SER A 1 339 ? 2.137 -16.004 -22.651 1.00 87.56 339 SER A CA 1
ATOM 2709 C C . SER A 1 339 ? 2.709 -16.281 -24.046 1.00 87.56 339 SER A C 1
ATOM 2711 O O . SER A 1 339 ? 3.923 -16.232 -24.225 1.00 87.56 339 SER A O 1
ATOM 2713 N N . ASP A 1 340 ? 1.852 -16.519 -25.042 1.00 88.81 340 ASP A N 1
ATOM 2714 C CA . ASP A 1 340 ? 2.231 -16.787 -26.436 1.00 88.81 340 ASP A CA 1
ATOM 2715 C C . ASP A 1 340 ? 2.711 -15.543 -27.211 1.00 88.81 340 ASP A C 1
ATOM 2717 O O . ASP A 1 340 ? 3.287 -15.664 -28.294 1.00 88.81 340 ASP A O 1
ATOM 2721 N N . GLY A 1 341 ? 2.459 -14.344 -26.677 1.00 81.81 341 GLY A N 1
ATOM 2722 C CA . GLY A 1 341 ? 2.770 -13.070 -27.317 1.00 81.81 341 GLY A CA 1
ATOM 2723 C C . GLY A 1 341 ? 1.964 -12.757 -28.588 1.00 81.81 341 GLY A C 1
ATOM 2724 O O . GLY A 1 341 ? 2.254 -11.766 -29.262 1.00 81.81 341 GLY A O 1
ATOM 2725 N N . GLN A 1 342 ? 0.930 -13.534 -28.927 1.00 85.81 342 GLN A N 1
ATOM 2726 C CA . GLN A 1 342 ? 0.146 -13.386 -30.163 1.00 85.81 342 GLN A CA 1
ATOM 2727 C C . GLN A 1 342 ? -1.044 -12.424 -29.997 1.00 85.81 342 GLN A C 1
ATOM 2729 O O . GLN A 1 342 ? -2.169 -12.696 -30.418 1.00 85.81 342 GLN A O 1
ATOM 2734 N N . ILE A 1 343 ? -0.794 -11.249 -29.408 1.00 73.62 343 ILE A N 1
ATOM 2735 C CA . ILE A 1 343 ? -1.829 -10.304 -28.941 1.00 73.62 343 ILE A CA 1
ATOM 2736 C C . ILE A 1 343 ? -2.882 -9.990 -30.011 1.00 73.62 343 ILE A C 1
ATOM 2738 O O . ILE A 1 343 ? -4.079 -10.033 -29.738 1.00 73.62 343 ILE A O 1
ATOM 2742 N N . TYR A 1 344 ? -2.461 -9.669 -31.237 1.00 76.12 344 TYR A N 1
ATOM 2743 C CA . TYR A 1 344 ? -3.395 -9.264 -32.293 1.00 76.12 344 TYR A CA 1
ATOM 2744 C C . TYR A 1 344 ? -4.269 -10.422 -32.786 1.00 76.12 344 TYR A C 1
ATOM 2746 O O . TYR A 1 344 ? -5.451 -10.216 -33.047 1.00 76.12 344 TYR A O 1
ATOM 2754 N N . GLN A 1 345 ? -3.710 -11.631 -32.889 1.00 84.12 345 GLN A N 1
ATOM 2755 C CA . GLN A 1 345 ? -4.469 -12.818 -33.290 1.00 84.12 345 GLN A CA 1
ATOM 2756 C C . GLN A 1 345 ? -5.498 -13.171 -32.218 1.00 84.12 345 GLN A C 1
ATOM 2758 O O . GLN A 1 345 ? -6.671 -13.368 -32.533 1.00 84.12 345 GLN A O 1
ATOM 2763 N N . ASN A 1 346 ? -5.078 -13.150 -30.954 1.00 79.19 346 ASN A N 1
ATOM 2764 C CA . ASN A 1 346 ? -5.939 -13.471 -29.825 1.00 79.19 346 ASN A CA 1
ATOM 2765 C C . ASN A 1 346 ? -7.055 -12.425 -29.650 1.00 79.19 346 ASN A C 1
ATOM 2767 O O . ASN A 1 346 ? -8.195 -12.790 -29.374 1.00 79.19 346 ASN A O 1
ATOM 2771 N N . LEU A 1 347 ? -6.778 -11.135 -29.896 1.00 73.88 347 LEU A N 1
ATOM 2772 C CA . LEU A 1 347 ? -7.806 -10.083 -29.917 1.00 73.88 347 LEU A CA 1
ATOM 2773 C C . LEU A 1 347 ? -8.845 -10.315 -31.013 1.00 73.88 347 LEU A C 1
ATOM 2775 O O . LEU A 1 347 ? -10.039 -10.219 -30.742 1.00 73.88 347 LEU A O 1
ATOM 2779 N N . ILE A 1 348 ? -8.411 -10.635 -32.236 1.00 81.56 348 ILE A N 1
ATOM 2780 C CA . ILE A 1 348 ? -9.333 -10.934 -33.338 1.00 81.56 348 ILE A CA 1
ATOM 2781 C C . ILE A 1 348 ? -10.206 -12.135 -32.969 1.00 81.56 348 ILE A C 1
ATOM 2783 O O . ILE A 1 348 ? -11.425 -12.048 -33.068 1.00 81.56 348 ILE A O 1
ATOM 2787 N N . GLN A 1 349 ? -9.609 -13.229 -32.488 1.00 83.81 349 GLN A N 1
ATOM 2788 C CA . GLN A 1 349 ? -10.362 -14.414 -32.074 1.00 83.81 349 GLN A CA 1
ATOM 2789 C C . GLN A 1 349 ? -11.366 -14.109 -30.960 1.00 83.81 349 GLN A C 1
ATOM 2791 O O . GLN A 1 349 ? -12.491 -14.592 -31.024 1.00 83.81 349 GLN A O 1
ATOM 2796 N N . TYR A 1 350 ? -10.983 -13.296 -29.974 1.00 77.56 350 TYR A N 1
ATOM 2797 C CA . TYR A 1 350 ? -11.871 -12.876 -28.894 1.00 77.56 350 TYR A CA 1
ATOM 2798 C C . TYR A 1 350 ? -13.072 -12.079 -29.419 1.00 77.56 350 TYR A C 1
ATOM 2800 O O . TYR A 1 350 ? -14.209 -12.413 -29.102 1.00 77.56 350 TYR A O 1
ATOM 2808 N N . PHE A 1 351 ? -12.855 -11.074 -30.277 1.00 74.81 351 PHE A N 1
ATOM 2809 C CA . PHE A 1 351 ? -13.958 -10.284 -30.839 1.00 74.81 351 PHE A CA 1
ATOM 2810 C C . PHE A 1 351 ? -14.897 -11.110 -31.724 1.00 74.81 351 PHE A C 1
ATOM 2812 O O . PHE A 1 351 ? -16.099 -10.866 -31.724 1.00 74.81 351 PHE A O 1
ATOM 2819 N N . MET A 1 352 ? -14.375 -12.121 -32.421 1.00 83.00 352 MET A N 1
ATOM 2820 C CA . MET A 1 352 ? -15.174 -13.023 -33.259 1.00 83.00 352 MET A CA 1
ATOM 2821 C C . MET A 1 352 ? -16.109 -13.949 -32.457 1.00 83.00 352 MET A C 1
ATOM 2823 O O . MET A 1 352 ? -16.957 -14.604 -33.056 1.00 83.00 352 MET A O 1
ATOM 2827 N N . GLN A 1 353 ? -15.973 -14.024 -31.126 1.00 81.56 353 GLN A N 1
ATOM 2828 C CA . GLN A 1 353 ? -16.867 -14.808 -30.261 1.00 81.56 353 GLN A CA 1
ATOM 2829 C C . GLN A 1 353 ? -18.169 -14.071 -29.921 1.00 81.56 353 GLN A C 1
ATOM 2831 O O . GLN A 1 353 ? -19.127 -14.710 -29.486 1.00 81.56 353 GLN A O 1
ATOM 2836 N N . PHE A 1 354 ? -18.222 -12.750 -30.111 1.00 79.00 354 PHE A N 1
ATOM 2837 C CA . PHE A 1 354 ? -19.416 -11.961 -29.827 1.00 79.00 354 PHE A CA 1
ATOM 2838 C C . PHE A 1 354 ? -20.286 -11.842 -31.084 1.00 79.00 354 PHE A C 1
ATOM 2840 O O . PHE A 1 354 ? -19.768 -11.525 -32.158 1.00 79.00 354 PHE A O 1
ATOM 2847 N N . PRO A 1 355 ? -21.605 -12.081 -30.984 1.00 73.81 355 PRO A N 1
ATOM 2848 C CA . PRO A 1 355 ? -22.500 -11.888 -32.113 1.00 73.81 355 PRO A CA 1
ATOM 2849 C C . PRO A 1 355 ? -22.511 -10.411 -32.523 1.00 73.81 355 PRO A C 1
ATOM 2851 O O . PRO A 1 355 ? -22.712 -9.526 -31.694 1.00 73.81 355 PRO A O 1
ATOM 2854 N N . ILE A 1 356 ? -22.299 -10.147 -33.813 1.00 71.25 356 ILE A N 1
ATOM 2855 C CA . ILE A 1 356 ? -22.511 -8.819 -34.391 1.00 71.25 356 ILE A CA 1
ATOM 2856 C C . ILE A 1 356 ? -24.026 -8.617 -34.442 1.00 71.25 356 ILE A C 1
ATOM 2858 O O . ILE A 1 356 ? -24.706 -9.296 -35.212 1.00 71.25 356 ILE A O 1
ATOM 2862 N N . GLU A 1 357 ? -24.567 -7.710 -33.629 1.00 58.72 357 GLU A N 1
ATOM 2863 C CA . GLU A 1 357 ? -25.953 -7.270 -33.792 1.00 58.72 357 GLU A CA 1
ATOM 2864 C C . GLU A 1 357 ? -26.100 -6.629 -35.178 1.00 58.72 357 GLU A C 1
ATOM 2866 O O . GLU A 1 357 ? -25.583 -5.547 -35.459 1.00 58.72 357 GLU A O 1
ATOM 2871 N N . SER A 1 358 ? -26.771 -7.333 -36.087 1.00 49.47 358 SER A N 1
ATOM 2872 C CA . SER A 1 358 ? -27.050 -6.860 -37.436 1.00 49.47 358 SER A CA 1
ATOM 2873 C C . SER A 1 358 ? -28.237 -5.895 -37.422 1.00 49.47 358 SER A C 1
ATOM 2875 O O . SER A 1 358 ? -29.325 -6.246 -37.870 1.00 49.47 358 SER A O 1
ATOM 2877 N N . SER A 1 359 ? -28.055 -4.671 -36.929 1.00 50.00 359 SER A N 1
ATOM 2878 C CA . SER A 1 359 ? -29.003 -3.584 -37.198 1.00 50.00 359 SER A CA 1
ATOM 2879 C C . SER A 1 359 ? -28.631 -2.897 -38.517 1.00 50.00 359 SER A C 1
ATOM 2881 O O . SER A 1 359 ? -28.138 -1.770 -38.546 1.00 50.00 359 SER A O 1
ATOM 2883 N N . ILE A 1 360 ? -28.831 -3.602 -39.629 1.00 46.03 360 ILE A N 1
ATOM 2884 C CA . ILE A 1 360 ? -29.091 -2.946 -40.911 1.00 46.03 360 ILE A CA 1
ATOM 2885 C C . ILE A 1 360 ? -30.588 -3.128 -41.133 1.00 46.03 360 ILE A C 1
ATOM 2887 O O . ILE A 1 360 ? -31.030 -4.133 -41.689 1.00 46.03 360 ILE A O 1
ATOM 2891 N N . ASP A 1 361 ? -31.366 -2.179 -40.612 1.00 41.31 361 ASP A N 1
ATOM 2892 C CA . ASP A 1 361 ? -32.801 -2.100 -40.857 1.00 41.31 361 ASP A CA 1
ATOM 2893 C C . ASP A 1 361 ? -33.042 -1.898 -42.354 1.00 41.31 361 ASP A C 1
ATOM 2895 O O . ASP A 1 361 ? -32.886 -0.815 -42.916 1.00 41.31 361 ASP A O 1
ATOM 2899 N N . SER A 1 362 ? -33.442 -2.983 -43.004 1.00 41.66 362 SER A N 1
ATOM 2900 C CA . SER A 1 362 ? -33.950 -3.031 -44.372 1.00 41.66 362 SER A CA 1
ATOM 2901 C C . SER A 1 362 ? -35.423 -2.603 -44.432 1.00 41.66 362 SER A C 1
ATOM 2903 O O . SER A 1 362 ? -36.236 -3.272 -45.051 1.00 41.66 362 SER A O 1
ATOM 2905 N N . ASN A 1 363 ? -35.781 -1.484 -43.794 1.00 41.59 363 ASN A N 1
ATOM 2906 C CA . ASN A 1 363 ? -37.161 -0.978 -43.747 1.00 41.59 363 ASN A CA 1
ATOM 2907 C C . ASN A 1 363 ? -37.243 0.515 -44.096 1.00 41.59 363 ASN A C 1
ATOM 2909 O O . ASN A 1 363 ? -37.688 1.325 -43.289 1.00 41.59 363 ASN A O 1
ATOM 2913 N N . ASN A 1 364 ? -36.806 0.901 -45.298 1.00 40.22 364 ASN A N 1
ATOM 2914 C CA . ASN A 1 364 ? -37.010 2.269 -45.790 1.00 40.22 364 ASN A CA 1
ATOM 2915 C C . ASN A 1 364 ? -37.279 2.332 -47.304 1.00 40.22 364 ASN A C 1
ATOM 2917 O O . ASN A 1 364 ? -36.649 3.096 -48.034 1.00 40.22 364 ASN A O 1
ATOM 2921 N N . SER A 1 365 ? -38.222 1.525 -47.797 1.00 38.00 365 SER A N 1
ATOM 2922 C CA . SER A 1 365 ? -38.704 1.663 -49.178 1.00 38.00 365 SER A CA 1
ATOM 2923 C C . SER A 1 365 ? -40.183 1.340 -49.374 1.00 38.00 365 SER A C 1
ATOM 2925 O O . SER A 1 365 ? -40.533 0.864 -50.440 1.00 38.00 365 SER A O 1
ATOM 2927 N N . ASP A 1 366 ? -41.039 1.619 -48.390 1.00 40.09 366 ASP A N 1
ATOM 2928 C CA . ASP A 1 366 ? -42.497 1.605 -48.570 1.00 40.09 366 ASP A CA 1
ATOM 2929 C C . ASP A 1 366 ? -43.116 2.710 -47.708 1.00 40.09 366 ASP A C 1
ATOM 2931 O O . ASP A 1 366 ? -43.516 2.466 -46.577 1.00 40.09 366 ASP A O 1
ATOM 2935 N N . ASN A 1 367 ? -43.096 3.954 -48.199 1.00 35.31 367 ASN A N 1
ATOM 2936 C CA . ASN A 1 367 ? -43.996 5.044 -47.785 1.00 35.31 367 ASN A CA 1
ATOM 2937 C C . ASN A 1 367 ? -43.741 6.276 -48.668 1.00 35.31 367 ASN A C 1
ATOM 2939 O O . ASN A 1 367 ? -43.199 7.283 -48.226 1.00 35.31 367 ASN A O 1
ATOM 2943 N N . ASN A 1 368 ? -44.107 6.182 -49.943 1.00 35.09 368 ASN A N 1
ATOM 2944 C CA . ASN A 1 368 ? -44.264 7.343 -50.818 1.00 35.09 368 ASN A CA 1
ATOM 2945 C C . ASN A 1 368 ? -45.493 7.115 -51.697 1.00 35.09 368 ASN A C 1
ATOM 2947 O O . ASN A 1 368 ? -45.378 6.983 -52.902 1.00 35.09 368 ASN A O 1
ATOM 2951 N N . ASP A 1 369 ? -46.658 7.028 -51.060 1.00 37.41 369 ASP A N 1
ATOM 2952 C CA . ASP A 1 369 ? -47.950 7.240 -51.707 1.00 37.41 369 ASP A CA 1
ATOM 2953 C C . ASP A 1 369 ? -48.963 7.640 -50.635 1.00 37.41 369 ASP A C 1
ATOM 2955 O O . ASP A 1 369 ? -49.482 6.795 -49.909 1.00 37.41 369 ASP A O 1
ATOM 2959 N N . ASN A 1 370 ? -49.164 8.957 -50.506 1.00 33.66 370 ASN A N 1
ATOM 2960 C CA . ASN A 1 370 ? -50.391 9.657 -50.094 1.00 33.66 370 ASN A CA 1
ATOM 2961 C C . ASN A 1 370 ? -50.061 10.900 -49.263 1.00 33.66 370 ASN A C 1
ATOM 2963 O O . ASN A 1 370 ? -49.899 10.824 -48.049 1.00 33.66 370 ASN A O 1
ATOM 2967 N N . ASN A 1 371 ? -50.013 12.060 -49.922 1.00 31.78 371 ASN A N 1
ATOM 2968 C CA . ASN A 1 371 ? -50.857 13.201 -49.550 1.00 31.78 371 ASN A CA 1
ATOM 2969 C C . ASN A 1 371 ? -50.696 14.337 -50.566 1.00 31.78 371 ASN A C 1
ATOM 2971 O O . ASN A 1 371 ? -49.853 15.220 -50.437 1.00 31.78 371 ASN A O 1
ATOM 2975 N N . ASN A 1 372 ? -51.565 14.302 -51.577 1.00 33.12 372 ASN A N 1
ATOM 2976 C CA . ASN A 1 372 ? -51.966 15.487 -52.319 1.00 33.12 372 ASN A CA 1
ATOM 2977 C C . ASN A 1 372 ? -53.025 16.260 -51.519 1.00 33.12 372 ASN A C 1
ATOM 2979 O O . ASN A 1 372 ? -53.960 15.658 -50.997 1.00 33.12 372 ASN A O 1
ATOM 2983 N N . ASN A 1 373 ? -52.911 17.589 -51.597 1.00 32.62 373 ASN A N 1
ATOM 2984 C CA . ASN A 1 373 ? -53.929 18.621 -51.360 1.00 32.62 373 ASN A CA 1
ATOM 2985 C C . ASN A 1 373 ? -54.343 18.887 -49.907 1.00 32.62 373 ASN A C 1
ATOM 2987 O O . ASN A 1 373 ? -55.018 18.047 -49.336 1.00 32.62 373 ASN A O 1
ATOM 2991 N N . ILE A 1 374 ? -54.061 20.100 -49.387 1.00 34.31 374 ILE A N 1
ATOM 2992 C CA . ILE A 1 374 ? -55.048 21.195 -49.179 1.00 34.31 374 ILE A CA 1
ATOM 2993 C C . ILE A 1 374 ? -54.331 22.578 -49.149 1.00 34.31 374 ILE A C 1
ATOM 2995 O O . ILE A 1 374 ? -53.670 22.923 -48.180 1.00 34.31 374 ILE A O 1
ATOM 2999 N N . ASN A 1 375 ? -54.496 23.337 -50.241 1.00 33.72 375 ASN A N 1
ATOM 3000 C CA . ASN A 1 375 ? -54.813 24.775 -50.402 1.00 33.72 375 ASN A CA 1
ATOM 3001 C C . ASN A 1 375 ? -54.271 25.909 -49.491 1.00 33.72 375 ASN A C 1
ATOM 3003 O O . ASN A 1 375 ? -54.587 25.992 -48.311 1.00 33.72 375 ASN A O 1
ATOM 3007 N N . ASN A 1 376 ? -53.713 26.907 -50.200 1.00 35.25 376 ASN A N 1
ATOM 3008 C CA . ASN A 1 376 ? -53.986 28.361 -50.182 1.00 35.25 376 ASN A CA 1
ATOM 3009 C C . ASN A 1 376 ? -53.909 29.158 -48.865 1.00 35.25 376 ASN A C 1
ATOM 3011 O O . ASN A 1 376 ? -54.899 29.241 -48.140 1.00 35.25 376 ASN A O 1
ATOM 3015 N N . GLN A 1 377 ? -52.841 29.950 -48.712 1.00 34.25 377 GLN A N 1
ATOM 3016 C CA . GLN A 1 377 ? -52.855 31.416 -48.906 1.00 34.25 377 GLN A CA 1
ATOM 3017 C C . GLN A 1 377 ? -51.438 31.989 -48.924 1.00 34.25 377 GLN A C 1
ATOM 3019 O O . GLN A 1 377 ? -50.591 31.471 -48.164 1.00 34.25 377 GLN A O 1
#

Sequence (377 aa):
MKPLKGITIGDMGEKIGDWNSIDNGWIKFNKHRFHLNALLNRFATVHPNGTYQSIFKTIKEQQLANLSILSIGRATVVGKGIMANRLAVIIATRYSAIRKQFRMANQTAKVLSTEEGVNALDDARLACGAYGLNDLRNAFDPARTFEGDNNILMQQVTYALISLYDEKSYDWNDSPLRSLIFLAMKPKKFSTWNDDALEDIANAYVWLLHFLISKVKDDISDKINQGIDKRQAQSEQYKMITYAYCELTILNDFRNSLQKAPESIREVLHRCALLYAYSSIDKHIATFYIGGYCNNGQWGNTIKKRFRKLEAMILPDVITICDALSLPDFFLHSVLGLSDGQIYQNLIQYFMQFPIESSIDSNNSDNNDNNNNINNQ

pLDDT: mean 81.61, std 16.49, range [31.78, 98.25]

Radius of gyration: 28.98 Å; chains: 1; bounding box: 83×53×88 Å

Secondary structure (DSSP, 8-state):
-PPPTTEEEEE----SGGGGGS--EEEEESS----GGGS--SSEEE-TTS-EEES-SSHHHHHHHHHHTHHHHHHHHHHHHHHHHHHHHHHHHHHHHH-----GGGTHHHHHHHHHHHHHHHHHHHHH---SS-HHHHHHGGGGTTTS-HHHHHHHHHHHHHHHHT--SS-GGGSGGGTTGGGGSPP-------S-HHHHHHHHHHHHHHHHHHHHHHHHHHHHHTT--HHHHHTS--HHHHHHHHHHHHHHHHHHHHHHS-HHHHHHHHHHHHHHHHHHHGGGHHHHHHTTS--STHHHHHHHHHHHHHHHHHGGGHHHHHHHTPPPHHHH--GGG-TT--HHHHHHHHHTTS----------SS-----------